Protein AF-0000000083614482 (afdb_homodimer)

Structure (mmCIF, N/CA/C/O backbone):
data_AF-0000000083614482-model_v1
#
loop_
_entity.id
_entity.type
_entity.pdbx_description
1 polymer 'LacI family transcriptional regulator'
#
loop_
_atom_site.group_PDB
_atom_site.id
_atom_site.type_symbol
_atom_site.label_atom_id
_atom_site.label_alt_id
_atom_site.label_comp_id
_atom_site.label_asym_id
_atom_site.label_entity_id
_atom_site.label_seq_id
_atom_site.pdbx_PDB_ins_code
_atom_site.Cartn_x
_atom_site.Cartn_y
_atom_site.Cartn_z
_atom_site.occupancy
_atom_site.B_iso_or_equiv
_atom_site.auth_seq_id
_atom_site.auth_comp_id
_atom_site.auth_asym_id
_atom_site.auth_atom_id
_atom_site.pdbx_PDB_model_num
ATOM 1 N N . MET A 1 1 ? -32.719 23.875 24.609 1 38.59 1 MET A N 1
ATOM 2 C CA . MET A 1 1 ? -31.531 24.484 25.219 1 38.59 1 MET A CA 1
ATOM 3 C C . MET A 1 1 ? -30.422 24.641 24.203 1 38.59 1 MET A C 1
ATOM 5 O O . MET A 1 1 ? -30.141 23.719 23.438 1 38.59 1 MET A O 1
ATOM 9 N N . GLY A 1 2 ? -29.969 25.812 23.875 1 51.5 2 GLY A N 1
ATOM 10 C CA . GLY A 1 2 ? -29.094 26.078 22.75 1 51.5 2 GLY A CA 1
ATOM 11 C C . GLY A 1 2 ? -27.781 25.328 22.797 1 51.5 2 GLY A C 1
ATOM 12 O O . GLY A 1 2 ? -27.406 24.797 23.844 1 51.5 2 GLY A O 1
ATOM 13 N N . ARG A 1 3 ? -27.156 25.047 21.688 1 60.31 3 ARG A N 1
ATOM 14 C CA . ARG A 1 3 ? -25.891 24.328 21.609 1 60.31 3 ARG A CA 1
ATOM 15 C C . ARG A 1 3 ? -24.828 25.016 22.453 1 60.31 3 ARG A C 1
ATOM 17 O O . ARG A 1 3 ? -24.703 26.25 22.438 1 60.31 3 ARG A O 1
ATOM 24 N N . ILE A 1 4 ? -24.234 24.234 23.391 1 67.38 4 ILE A N 1
ATOM 25 C CA . ILE A 1 4 ? -23.156 24.734 24.25 1 67.38 4 ILE A CA 1
ATOM 26 C C . ILE A 1 4 ? -22 25.234 23.375 1 67.38 4 ILE A C 1
ATOM 28 O O . ILE A 1 4 ? -21.562 24.547 22.469 1 67.38 4 ILE A O 1
ATOM 32 N N . THR A 1 5 ? -21.734 26.484 23.375 1 74.5 5 THR A N 1
ATOM 33 C CA . THR A 1 5 ? -20.688 27.125 22.594 1 74.5 5 THR A CA 1
ATOM 34 C C . THR A 1 5 ? -19.469 27.391 23.469 1 74.5 5 THR A C 1
ATOM 36 O O . THR A 1 5 ? -19.5 27.203 24.688 1 74.5 5 THR A O 1
ATOM 39 N N . ILE A 1 6 ? -18.469 27.75 22.75 1 80.44 6 ILE A N 1
ATOM 40 C CA . ILE A 1 6 ? -17.234 28.109 23.453 1 80.44 6 ILE A CA 1
ATOM 41 C C . ILE A 1 6 ? -17.531 29.25 24.422 1 80.44 6 ILE A C 1
ATOM 43 O O . ILE A 1 6 ? -16.922 29.344 25.5 1 80.44 6 ILE A O 1
ATOM 47 N N . ASN A 1 7 ? -18.5 30.094 24.062 1 82.69 7 ASN A N 1
ATOM 48 C CA . ASN A 1 7 ? -18.906 31.188 24.938 1 82.69 7 ASN A CA 1
ATOM 49 C C . ASN A 1 7 ? -19.5 30.656 26.234 1 82.69 7 ASN A C 1
ATOM 51 O O . ASN A 1 7 ? -19.281 31.234 27.312 1 82.69 7 ASN A O 1
ATOM 55 N N . ASP A 1 8 ? -20.203 29.594 26.125 1 85.62 8 ASP A N 1
ATOM 56 C CA . ASP A 1 8 ? -20.797 29 27.312 1 85.62 8 ASP A CA 1
ATOM 57 C C . ASP A 1 8 ? -19.719 28.438 28.234 1 85.62 8 ASP A C 1
ATOM 59 O O . ASP A 1 8 ? -19.828 28.562 29.453 1 85.62 8 ASP A O 1
ATOM 63 N N . VAL A 1 9 ? -18.781 27.844 27.578 1 86.69 9 VAL A N 1
ATOM 64 C CA . VAL A 1 9 ? -17.656 27.312 28.359 1 86.69 9 VAL A CA 1
ATOM 65 C C . VAL A 1 9 ? -16.922 28.453 29.047 1 86.69 9 VAL A C 1
ATOM 67 O O . VAL A 1 9 ? -16.562 28.344 30.234 1 86.69 9 VAL A O 1
ATOM 70 N N . ALA A 1 10 ? -16.734 29.453 28.328 1 89.31 10 ALA A N 1
ATOM 71 C CA . ALA A 1 10 ? -16.047 30.625 28.875 1 89.31 10 ALA A CA 1
ATOM 72 C C . ALA A 1 10 ? -16.797 31.203 30.062 1 89.31 10 ALA A C 1
ATOM 74 O O . ALA A 1 10 ? -16.188 31.516 31.094 1 89.31 10 ALA A O 1
ATOM 75 N N . LYS A 1 11 ? -18.031 31.328 29.938 1 89.31 11 LYS A N 1
ATOM 76 C CA . LYS A 1 11 ? -18.891 31.828 31 1 89.31 11 LYS A CA 1
ATOM 77 C C . LYS A 1 11 ? -18.844 30.906 32.219 1 89.31 11 LYS A C 1
ATOM 79 O O . LYS A 1 11 ? -18.719 31.391 33.344 1 89.31 11 LYS A O 1
ATOM 84 N N . GLU A 1 12 ? -18.953 29.656 31.891 1 90.19 12 GLU A N 1
ATOM 85 C CA . GLU A 1 12 ? -18.953 28.672 32.969 1 90.19 12 GLU A CA 1
ATOM 86 C C . GLU A 1 12 ? -17.625 28.656 33.719 1 90.19 12 GLU A C 1
ATOM 88 O O . GLU A 1 12 ? -17.594 28.516 34.938 1 90.19 12 GLU A O 1
ATOM 93 N N . ALA A 1 13 ? -16.578 28.781 33.062 1 89.75 13 ALA A N 1
ATOM 94 C CA . ALA A 1 13 ? -15.234 28.734 33.625 1 89.75 13 ALA A CA 1
ATOM 95 C C . ALA A 1 13 ? -14.789 30.125 34.094 1 89.75 13 ALA A C 1
ATOM 97 O O . ALA A 1 13 ? -13.742 30.25 34.719 1 89.75 13 ALA A O 1
ATOM 98 N N . SER A 1 14 ? -15.531 31.156 33.844 1 90.44 14 SER A N 1
ATOM 99 C CA . SER A 1 14 ? -15.25 32.531 34.219 1 90.44 14 SER A CA 1
ATOM 100 C C . SER A 1 14 ? -13.93 33 33.625 1 90.44 14 SER A C 1
ATOM 102 O O . SER A 1 14 ? -13.102 33.594 34.312 1 90.44 14 SER A O 1
ATOM 104 N N . VAL A 1 15 ? -13.75 32.625 32.406 1 90.62 15 VAL A N 1
ATOM 105 C CA . VAL A 1 15 ? -12.594 33.094 31.641 1 90.62 15 VAL A CA 1
ATOM 106 C C . VAL A 1 15 ? -13.055 33.656 30.297 1 90.62 15 VAL A C 1
ATOM 108 O O . VAL A 1 15 ? -14.242 33.562 29.953 1 90.62 15 VAL A O 1
ATOM 111 N N . SER A 1 16 ? -12.195 34.344 29.641 1 86.19 16 SER A N 1
ATOM 112 C CA . SER A 1 16 ? -12.531 34.875 28.312 1 86.19 16 SER A CA 1
ATOM 113 C C . SER A 1 16 ? -12.656 33.75 27.281 1 86.19 16 SER A C 1
ATOM 115 O O . SER A 1 16 ? -12.117 32.656 27.484 1 86.19 16 SER A O 1
ATOM 117 N N . LYS A 1 17 ? -13.367 34.031 26.141 1 85.31 17 LYS A N 1
ATOM 118 C CA . LYS A 1 17 ? -13.469 33.094 25.016 1 85.31 17 LYS A CA 1
ATOM 119 C C . LYS A 1 17 ? -12.086 32.75 24.469 1 85.31 17 LYS A C 1
ATOM 121 O O . LYS A 1 17 ? -11.828 31.578 24.125 1 85.31 17 LYS A O 1
ATOM 126 N N . SER A 1 18 ? -11.281 33.75 24.484 1 80.06 18 SER A N 1
ATOM 127 C CA . SER A 1 18 ? -9.93 33.562 23.984 1 80.06 18 SER A CA 1
ATOM 128 C C . SER A 1 18 ? -9.148 32.562 24.859 1 80.06 18 SER A C 1
ATOM 130 O O . SER A 1 18 ? -8.398 31.75 24.328 1 80.06 18 SER A O 1
ATOM 132 N N . THR A 1 19 ? -9.422 32.656 26.094 1 81.81 19 THR A N 1
ATOM 133 C CA . THR A 1 19 ? -8.742 31.75 27.031 1 81.81 19 THR A CA 1
ATOM 134 C C . THR A 1 19 ? -9.203 30.312 26.844 1 81.81 19 THR A C 1
ATOM 136 O O . THR A 1 19 ? -8.391 29.391 26.875 1 81.81 19 THR A O 1
ATOM 139 N N . VAL A 1 20 ? -10.516 30.125 26.562 1 81.31 20 VAL A N 1
ATOM 140 C CA . VAL A 1 20 ? -11.047 28.797 26.312 1 81.31 20 VAL A CA 1
ATOM 141 C C . VAL A 1 20 ? -10.484 28.25 25 1 81.31 20 VAL A C 1
ATOM 143 O O . VAL A 1 20 ? -10.102 27.078 24.922 1 81.31 20 VAL A O 1
ATOM 146 N N . SER A 1 21 ? -10.422 29.172 24.078 1 74.5 21 SER A N 1
ATOM 147 C CA . SER A 1 21 ? -9.875 28.781 22.766 1 74.5 21 SER A CA 1
ATOM 148 C C . SER A 1 21 ? -8.43 28.312 22.891 1 74.5 21 SER A C 1
ATOM 150 O O . SER A 1 21 ? -8.039 27.312 22.297 1 74.5 21 SER A O 1
ATOM 152 N N . GLN A 1 22 ? -7.789 29.031 23.703 1 73.06 22 GLN A N 1
ATOM 153 C CA . GLN A 1 22 ? -6.398 28.656 23.953 1 73.06 22 GLN A CA 1
ATOM 154 C C . GLN A 1 22 ? -6.312 27.281 24.625 1 73.06 22 GLN A C 1
ATOM 156 O O . GLN A 1 22 ? -5.473 26.453 24.25 1 73.06 22 GLN A O 1
ATOM 161 N N . PHE A 1 23 ? -7.215 27.062 25.547 1 74 23 PHE A N 1
ATOM 162 C CA . PHE A 1 23 ? -7.281 25.797 26.25 1 74 23 PHE A CA 1
ATOM 163 C C . PHE A 1 23 ? -7.574 24.656 25.281 1 74 23 PHE A C 1
ATOM 165 O O . PHE A 1 23 ? -6.902 23.625 25.297 1 74 23 PHE A O 1
ATOM 172 N N . LEU A 1 24 ? -8.523 24.891 24.406 1 70.88 24 LEU A N 1
ATOM 173 C CA . LEU A 1 24 ? -9 23.859 23.484 1 70.88 24 LEU A CA 1
ATOM 174 C C . LEU A 1 24 ? -7.934 23.547 22.453 1 70.88 24 LEU A C 1
ATOM 176 O O . LEU A 1 24 ? -7.902 22.422 21.906 1 70.88 24 LEU A O 1
ATOM 180 N N . ASN A 1 25 ? -7.062 24.531 22.25 1 63.81 25 ASN A N 1
ATOM 181 C CA . ASN A 1 25 ? -6.004 24.359 21.266 1 63.81 25 ASN A CA 1
ATOM 182 C C . ASN A 1 25 ? -4.68 24 21.922 1 63.81 25 ASN A C 1
ATOM 184 O O . ASN A 1 25 ? -3.617 24.141 21.312 1 63.81 25 ASN A O 1
ATOM 188 N N . ASN A 1 26 ? -4.855 23.609 23.062 1 61.75 26 ASN A N 1
ATOM 189 C CA . ASN A 1 26 ? -3.758 23.141 23.906 1 61.75 26 ASN A CA 1
ATOM 190 C C . ASN A 1 26 ? -2.643 24.172 24 1 61.75 26 ASN A C 1
ATOM 192 O O . ASN A 1 26 ? -1.462 23.828 24.016 1 61.75 26 ASN A O 1
ATOM 196 N N . ARG A 1 27 ? -2.984 25.359 23.906 1 62.84 27 ARG A N 1
ATOM 197 C CA . ARG A 1 27 ? -2.062 26.469 24.141 1 62.84 27 ARG A CA 1
ATOM 198 C C . ARG A 1 27 ? -2.092 26.891 25.609 1 62.84 27 ARG A C 1
ATOM 200 O O . ARG A 1 27 ? -2.822 27.812 25.969 1 62.84 27 ARG A O 1
ATOM 207 N N . TYR A 1 28 ? -1.244 26.266 26.438 1 68.25 28 TYR A N 1
ATOM 208 C CA . TYR A 1 28 ? -1.33 26.438 27.891 1 68.25 28 TYR A CA 1
ATOM 209 C C . TYR A 1 28 ? -0.256 27.391 28.391 1 68.25 28 TYR A C 1
ATOM 211 O O . TYR A 1 28 ? -0.15 27.641 29.594 1 68.25 28 TYR A O 1
ATOM 219 N N . GLU A 1 29 ? 0.566 27.781 27.484 1 64.06 29 GLU A N 1
ATOM 220 C CA . GLU A 1 29 ? 1.765 28.547 27.844 1 64.06 29 GLU A CA 1
ATOM 221 C C . GLU A 1 29 ? 1.443 29.656 28.828 1 64.06 29 GLU A C 1
ATOM 223 O O . GLU A 1 29 ? 2.203 29.891 29.781 1 64.06 29 GLU A O 1
ATOM 228 N N . TYR A 1 30 ? 0.441 30.297 28.781 1 65.38 30 TYR A N 1
ATOM 229 C CA . TYR A 1 30 ? 0.122 31.438 29.641 1 65.38 30 TYR A CA 1
ATOM 230 C C . TYR A 1 30 ? -1.127 31.156 30.469 1 65.38 30 TYR A C 1
ATOM 232 O O . TYR A 1 30 ? -1.795 32.094 30.922 1 65.38 30 TYR A O 1
ATOM 240 N N . MET A 1 31 ? -1.364 29.906 30.594 1 77.44 31 MET A N 1
ATOM 241 C CA . MET A 1 31 ? -2.578 29.531 31.312 1 77.44 31 MET A CA 1
ATOM 242 C C . MET A 1 31 ? -2.238 28.828 32.625 1 77.44 31 MET A C 1
ATOM 244 O O . MET A 1 31 ? -1.502 27.828 32.625 1 77.44 31 MET A O 1
ATOM 248 N N . SER A 1 32 ? -2.596 29.422 33.719 1 79.62 32 SER A N 1
ATOM 249 C CA . SER A 1 32 ? -2.344 28.828 35.031 1 79.62 32 SER A CA 1
ATOM 250 C C . SER A 1 32 ? -3.023 27.469 35.156 1 79.62 32 SER A C 1
ATOM 252 O O . SER A 1 32 ? -3.986 27.188 34.438 1 79.62 32 SER A O 1
ATOM 254 N N . GLU A 1 33 ? -2.451 26.641 36 1 80.94 33 GLU A N 1
ATOM 255 C CA . GLU A 1 33 ? -3.053 25.328 36.281 1 80.94 33 GLU A CA 1
ATOM 256 C C . GLU A 1 33 ? -4.492 25.484 36.781 1 80.94 33 GLU A C 1
ATOM 258 O O . GLU A 1 33 ? -5.352 24.656 36.438 1 80.94 33 GLU A O 1
ATOM 263 N N . GLU A 1 34 ? -4.703 26.469 37.562 1 83.94 34 GLU A N 1
ATOM 264 C CA . GLU A 1 34 ? -6.043 26.734 38.094 1 83.94 34 GLU A CA 1
ATOM 265 C C . GLU A 1 34 ? -7.023 27.016 36.969 1 83.94 34 GLU A C 1
ATOM 267 O O . GLU A 1 34 ? -8.125 26.453 36.938 1 83.94 34 GLU A O 1
ATOM 272 N N . THR A 1 35 ? -6.613 27.797 36 1 86.19 35 THR A N 1
ATOM 273 C CA . THR A 1 35 ? -7.457 28.141 34.875 1 86.19 35 THR A CA 1
ATOM 274 C C . THR A 1 35 ? -7.715 26.922 34 1 86.19 35 THR A C 1
ATOM 276 O O . THR A 1 35 ? -8.836 26.703 33.531 1 86.19 35 THR A O 1
ATOM 279 N N . ARG A 1 36 ? -6.734 26.141 33.719 1 83.94 36 ARG A N 1
ATOM 280 C CA . ARG A 1 36 ? -6.863 24.906 32.938 1 83.94 36 ARG A CA 1
ATOM 281 C C . ARG A 1 36 ? -7.906 23.984 33.562 1 83.94 36 ARG A C 1
ATOM 283 O O . ARG A 1 36 ? -8.742 23.406 32.844 1 83.94 36 ARG A O 1
ATOM 290 N N . GLY A 1 37 ? -7.75 23.875 34.844 1 85.38 37 GLY A N 1
ATOM 291 C CA . GLY A 1 37 ? -8.703 23.031 35.562 1 85.38 37 GLY A CA 1
ATOM 292 C C . GLY A 1 37 ? -10.133 23.531 35.469 1 85.38 37 GLY A C 1
ATOM 293 O O . GLY A 1 37 ? -11.055 22.734 35.281 1 85.38 37 GLY A O 1
ATOM 294 N N . LYS A 1 38 ? -10.359 24.828 35.656 1 87.69 38 LYS A N 1
ATOM 295 C CA . LYS A 1 38 ? -11.688 25.422 35.531 1 87.69 38 LYS A CA 1
ATOM 296 C C . LYS A 1 38 ? -12.297 25.156 34.156 1 87.69 38 LYS A C 1
ATOM 298 O O . LYS A 1 38 ? -13.477 24.812 34.062 1 87.69 38 LYS A O 1
ATOM 303 N N . ILE A 1 39 ? -11.438 25.297 33.125 1 87 39 ILE A N 1
ATOM 304 C CA . ILE A 1 39 ? -11.922 25.094 31.766 1 87 39 ILE A CA 1
ATOM 305 C C . ILE A 1 39 ? -12.25 23.625 31.547 1 87 39 ILE A C 1
ATOM 307 O O . ILE A 1 39 ? -13.305 23.297 31 1 87 39 ILE A O 1
ATOM 311 N N . ALA A 1 40 ? -11.359 22.797 31.969 1 81.06 40 ALA A N 1
ATOM 312 C CA . ALA A 1 40 ? -11.586 21.359 31.828 1 81.06 40 ALA A CA 1
ATOM 313 C C . ALA A 1 40 ? -12.883 20.938 32.531 1 81.06 40 ALA A C 1
ATOM 315 O O . ALA A 1 40 ? -13.672 20.172 31.969 1 81.06 40 ALA A O 1
ATOM 316 N N . LYS A 1 41 ? -13.086 21.422 33.75 1 82.69 41 LYS A N 1
ATOM 317 C CA . LYS A 1 41 ? -14.297 21.125 34.531 1 82.69 41 LYS A CA 1
ATOM 318 C C . LYS A 1 41 ? -15.539 21.672 33.812 1 82.69 41 LYS A C 1
ATOM 320 O O . LYS A 1 41 ? -16.578 21.016 33.781 1 82.69 41 LYS A O 1
ATOM 325 N N . ALA A 1 42 ? -15.422 22.875 33.281 1 86.25 42 ALA A N 1
ATOM 326 C CA . ALA A 1 42 ? -16.531 23.484 32.562 1 86.25 42 ALA A CA 1
ATOM 327 C C . ALA A 1 42 ? -16.891 22.688 31.312 1 86.25 42 ALA A C 1
ATOM 329 O O . ALA A 1 42 ? -18.062 22.484 31.016 1 86.25 42 ALA A O 1
ATOM 330 N N . ILE A 1 43 ? -15.867 22.219 30.562 1 78.31 43 ILE A N 1
ATOM 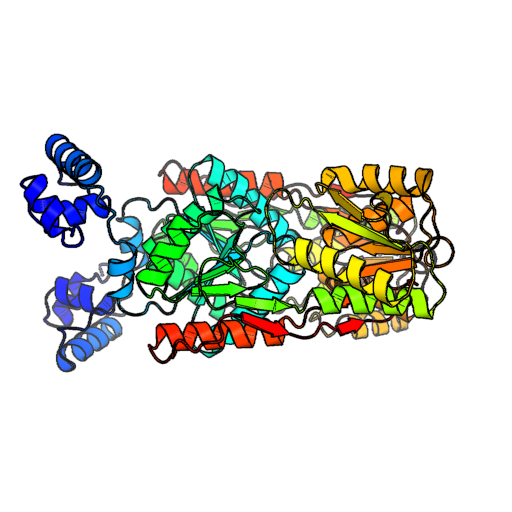331 C CA . ILE A 1 43 ? -16.062 21.422 29.375 1 78.31 43 ILE A CA 1
ATOM 332 C C . ILE A 1 43 ? -16.766 20.125 29.734 1 78.31 43 ILE A C 1
ATOM 334 O O . ILE A 1 43 ? -17.719 19.719 29.047 1 78.31 43 ILE A O 1
ATOM 338 N N . GLU A 1 44 ? -16.328 19.578 30.734 1 76.38 44 GLU A N 1
ATOM 339 C CA . GLU A 1 44 ? -16.938 18.344 31.219 1 76.38 44 GLU A CA 1
ATOM 340 C C . GLU A 1 44 ? -18.359 18.562 31.688 1 76.38 44 GLU A C 1
ATOM 342 O O . GLU A 1 44 ? -19.266 17.797 31.328 1 76.38 44 GLU A O 1
ATOM 347 N N . LYS A 1 45 ? -18.531 19.594 32.531 1 79.94 45 LYS A N 1
ATOM 348 C CA . LYS A 1 45 ? -19.828 19.906 33.094 1 79.94 45 LYS A CA 1
ATOM 349 C C . LYS A 1 45 ? -20.844 20.219 32 1 79.94 45 LYS A C 1
ATOM 351 O O . LYS A 1 45 ? -22 19.781 32.062 1 79.94 45 LYS A O 1
ATOM 356 N N . LEU A 1 46 ? -20.328 20.969 31 1 79.81 46 LEU A N 1
ATOM 357 C CA . LEU A 1 46 ? -21.234 21.406 29.953 1 79.81 46 LEU A CA 1
ATOM 358 C C . LEU A 1 46 ? -21.266 20.391 28.812 1 79.81 46 LEU A C 1
ATOM 360 O O . LEU A 1 46 ? -22.031 20.547 27.859 1 79.81 46 LEU A O 1
ATOM 364 N N . ASN A 1 47 ? -20.391 19.406 29.016 1 70 47 ASN A N 1
ATOM 365 C CA . ASN A 1 47 ? -20.188 18.438 27.953 1 70 47 ASN A CA 1
ATOM 366 C C . ASN A 1 47 ? -19.875 19.125 26.625 1 70 47 ASN A C 1
ATOM 368 O O . ASN A 1 47 ? -20.484 18.828 25.594 1 70 47 ASN A O 1
ATOM 372 N N . TYR A 1 48 ? -19.078 20.141 26.844 1 65.38 48 TYR A N 1
ATOM 373 C CA . TYR A 1 48 ? -18.703 20.922 25.672 1 65.38 48 TYR A CA 1
ATOM 374 C C . TYR A 1 48 ? -17.703 20.156 24.812 1 65.38 48 TYR A C 1
ATOM 376 O O . TYR A 1 48 ? -16.703 19.641 25.312 1 65.38 48 TYR A O 1
ATOM 384 N N . GLN A 1 49 ? -18.062 19.938 23.734 1 56.94 49 GLN A N 1
ATOM 385 C CA . GLN A 1 49 ? -17.156 19.375 22.734 1 56.94 49 GLN A CA 1
ATOM 386 C C . GLN A 1 49 ? -16.734 20.438 21.719 1 56.94 49 GLN A C 1
ATOM 388 O O . GLN A 1 49 ? -17.562 20.953 20.984 1 56.94 49 GLN A O 1
ATOM 393 N N . PRO A 1 50 ? -15.516 21.016 22.047 1 55 50 PRO A N 1
ATOM 394 C CA . PRO A 1 50 ? -15.102 22 21.047 1 55 50 PRO A CA 1
ATOM 395 C C . PRO A 1 50 ? -15.391 21.547 19.625 1 55 50 PRO A C 1
ATOM 397 O O . PRO A 1 50 ? -15.266 20.375 19.297 1 55 50 PRO A O 1
ATOM 400 N N . ASN A 1 51 ? -16.312 22.312 19.125 1 51.38 51 ASN A N 1
ATOM 401 C CA . ASN A 1 51 ? -16.625 21.938 17.75 1 51.38 51 ASN A CA 1
ATOM 402 C C . ASN A 1 51 ? -15.391 22.062 16.859 1 51.38 51 ASN A C 1
ATOM 404 O O . ASN A 1 51 ? -15.18 23.094 16.219 1 51.38 51 ASN A O 1
ATOM 408 N N . ILE A 1 52 ? -14.414 21.297 17.234 1 50.97 52 ILE A N 1
ATOM 409 C CA . ILE A 1 52 ? -13.172 21.281 16.453 1 50.97 52 ILE A CA 1
ATOM 410 C C . ILE A 1 52 ? -13.492 21.234 14.969 1 50.97 52 ILE A C 1
ATOM 412 O O . ILE A 1 52 ? -12.789 21.844 14.156 1 50.97 52 ILE A O 1
ATOM 416 N N . VAL A 1 53 ? -14.602 20.656 14.695 1 49.53 53 VAL A N 1
ATOM 417 C CA . VAL A 1 53 ? -15.031 20.531 13.305 1 49.53 53 VAL A CA 1
ATOM 418 C C . VAL A 1 53 ? -15.445 21.906 12.773 1 49.53 53 VAL A C 1
ATOM 420 O O . VAL A 1 53 ? -15.078 22.281 11.656 1 49.53 53 VAL A O 1
ATOM 423 N N . ALA A 1 54 ? -16.125 22.641 13.602 1 47.19 54 ALA A N 1
ATOM 424 C CA . ALA A 1 54 ? -16.594 23.969 13.203 1 47.19 54 ALA A CA 1
ATOM 425 C C . ALA A 1 54 ? -15.43 24.922 12.977 1 47.19 54 ALA A C 1
ATOM 427 O O . ALA A 1 54 ? -15.445 25.719 12.039 1 47.19 54 ALA A O 1
ATOM 428 N N . ARG A 1 55 ? -14.461 24.797 13.727 1 50.84 55 ARG A N 1
ATOM 429 C CA . ARG A 1 55 ? -13.289 25.656 13.609 1 50.84 55 ARG A CA 1
ATOM 430 C C . ARG A 1 55 ? -12.508 25.359 12.328 1 50.84 55 ARG A C 1
ATOM 432 O O . ARG A 1 55 ? -12 26.266 11.68 1 50.84 55 ARG A O 1
ATOM 439 N N . SER A 1 56 ? -12.398 24.109 12.039 1 53 56 SER A N 1
ATOM 440 C CA . SER A 1 56 ? -11.664 23.703 10.852 1 53 56 SER A CA 1
ATOM 441 C C . SER A 1 56 ? -12.359 24.172 9.57 1 53 56 SER A C 1
ATOM 443 O O . SER A 1 56 ? -11.695 24.453 8.57 1 53 56 SER A O 1
ATOM 445 N N . LEU A 1 57 ? -13.711 24.297 9.711 1 48.91 57 LEU A N 1
ATOM 446 C CA . LEU A 1 57 ? -14.516 24.656 8.547 1 48.91 57 LEU A CA 1
ATOM 447 C C . LEU A 1 57 ? -14.328 26.141 8.195 1 48.91 57 LEU A C 1
ATOM 449 O O . LEU A 1 57 ? -14.469 26.516 7.031 1 48.91 57 LEU A O 1
ATOM 453 N N . LYS A 1 58 ? -14.039 27 9.211 1 49.94 58 LYS A N 1
ATOM 454 C CA . LYS A 1 58 ? -13.93 28.438 8.969 1 49.94 58 LYS A CA 1
ATOM 455 C C . LYS A 1 58 ? -12.562 28.797 8.398 1 49.94 58 LYS A C 1
ATOM 457 O O . LYS A 1 58 ? -12.367 29.891 7.887 1 49.94 58 LYS A O 1
ATOM 462 N N . GLN A 1 59 ? -11.742 27.797 8.391 1 54.12 59 GLN A N 1
ATOM 463 C CA . GLN A 1 59 ? -10.383 28.109 7.973 1 54.12 59 GLN A CA 1
ATOM 464 C C . GLN A 1 59 ? -10.234 28.016 6.457 1 54.12 59 GLN A C 1
ATOM 466 O O . GLN A 1 59 ? -10.984 27.281 5.801 1 54.12 59 GLN A O 1
ATOM 471 N N . LYS A 1 60 ? -9.5 28.906 5.875 1 63.72 60 LYS A N 1
ATOM 472 C CA . LYS A 1 60 ? -9.148 28.922 4.457 1 63.72 60 LYS A CA 1
ATOM 473 C C . LYS A 1 60 ? -8.695 27.547 3.984 1 63.72 60 LYS A C 1
ATOM 475 O O . LYS A 1 60 ? -8.062 26.797 4.734 1 63.72 60 LYS A O 1
ATOM 480 N N . SER A 1 61 ? -9.18 27.219 2.8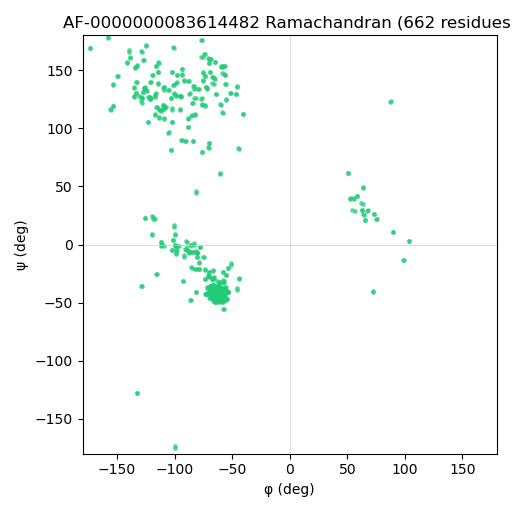87 1 77.31 61 SER A N 1
ATOM 481 C CA . SER A 1 61 ? -8.812 25.953 2.252 1 77.31 61 SER A CA 1
ATOM 482 C C . SER A 1 61 ? -7.301 25.75 2.273 1 77.31 61 SER A C 1
ATOM 484 O O . SER A 1 61 ? -6.535 26.672 2.018 1 77.31 61 SER A O 1
ATOM 486 N N . THR A 1 62 ? -6.867 24.609 2.727 1 81.75 62 THR A N 1
ATOM 487 C CA . THR A 1 62 ? -5.457 24.234 2.723 1 81.75 62 THR A CA 1
ATOM 488 C C . THR A 1 62 ? -5.137 23.328 1.544 1 81.75 62 THR A C 1
ATOM 490 O O . THR A 1 62 ? -4 22.875 1.387 1 81.75 62 THR A O 1
ATOM 493 N N . LYS A 1 63 ? -6.117 23.016 0.748 1 91.5 63 LYS A N 1
ATOM 494 C CA . LYS A 1 63 ? -5.992 22.125 -0.408 1 91.5 63 LYS A CA 1
ATOM 495 C C . LYS A 1 63 ? -5.402 20.781 -0.009 1 91.5 63 LYS A C 1
ATOM 497 O O . LYS A 1 63 ? -4.531 20.25 -0.698 1 91.5 63 LYS A O 1
ATOM 502 N N . THR A 1 64 ? -5.867 20.312 1.168 1 94.81 64 THR A N 1
ATOM 503 C CA . THR A 1 64 ? -5.395 19.016 1.673 1 94.81 64 THR A CA 1
ATOM 504 C C . THR A 1 64 ? -6.57 18.109 1.995 1 94.81 64 THR A C 1
ATOM 506 O O . THR A 1 64 ? -7.574 18.547 2.559 1 94.81 64 THR A O 1
ATOM 509 N N . ILE A 1 65 ? -6.453 16.891 1.563 1 97.75 65 ILE A N 1
ATOM 510 C CA . ILE A 1 65 ? -7.48 15.883 1.797 1 97.75 65 ILE A CA 1
ATOM 511 C C . ILE A 1 65 ? -6.91 14.758 2.654 1 97.75 65 ILE A C 1
ATOM 513 O O . ILE A 1 65 ? -5.801 14.289 2.412 1 97.75 65 ILE A O 1
ATOM 517 N N . GLY A 1 66 ? -7.613 14.375 3.744 1 98.31 66 GLY A N 1
ATOM 518 C CA . GLY A 1 66 ? -7.273 13.172 4.488 1 98.31 66 GLY A CA 1
ATOM 519 C C . GLY A 1 66 ? -7.934 11.922 3.936 1 98.31 66 GLY A C 1
ATOM 520 O O . GLY A 1 66 ? -9.125 11.93 3.609 1 98.31 66 GLY A O 1
ATOM 521 N N . VAL A 1 67 ? -7.152 10.914 3.732 1 98.69 67 VAL A N 1
ATOM 522 C CA . VAL A 1 67 ? -7.664 9.609 3.326 1 98.69 67 VAL A CA 1
ATOM 523 C C . VAL A 1 67 ? -7.371 8.578 4.414 1 98.69 67 VAL A C 1
ATOM 525 O O . VAL A 1 67 ? -6.207 8.32 4.734 1 98.69 67 VAL A O 1
ATOM 528 N N . ILE A 1 68 ? -8.406 8 4.977 1 98.44 68 ILE A N 1
ATOM 529 C CA . ILE A 1 68 ? -8.25 6.98 6.012 1 98.44 68 ILE A CA 1
ATOM 530 C C . ILE A 1 68 ? -8.641 5.613 5.457 1 98.44 68 ILE A C 1
ATOM 532 O O . ILE A 1 68 ? -9.82 5.344 5.238 1 98.44 68 ILE A O 1
ATOM 536 N N . VAL A 1 69 ? -7.641 4.781 5.262 1 97.38 69 VAL A N 1
ATOM 537 C CA . VAL A 1 69 ? -7.922 3.432 4.789 1 97.38 69 VAL A CA 1
ATOM 538 C C . VAL A 1 69 ? -8.039 2.48 5.977 1 97.38 69 VAL A C 1
ATOM 540 O O . VAL A 1 69 ? -7.418 2.699 7.02 1 97.38 69 VAL A O 1
ATOM 543 N N . ALA A 1 70 ? -8.844 1.426 5.797 1 94.19 70 ALA A N 1
ATOM 544 C CA . ALA A 1 70 ? -9.031 0.445 6.863 1 94.19 70 ALA A CA 1
ATOM 545 C C . ALA A 1 70 ? -7.793 -0.427 7.035 1 94.19 70 ALA A C 1
ATOM 547 O O . ALA A 1 70 ? -7.426 -0.777 8.156 1 94.19 70 ALA A O 1
ATOM 548 N N . ASN A 1 71 ? -7.254 -0.827 5.922 1 92.19 71 ASN A N 1
ATOM 549 C CA . ASN A 1 71 ? -6.039 -1.632 5.938 1 92.19 71 ASN A CA 1
ATOM 550 C C . ASN A 1 71 ? -5.254 -1.49 4.633 1 92.19 71 ASN A C 1
ATOM 552 O O . ASN A 1 71 ? -5.688 -1.979 3.588 1 92.19 71 ASN A O 1
ATOM 556 N N . ILE A 1 72 ? -4.074 -0.949 4.754 1 93 72 ILE A N 1
ATOM 557 C CA . ILE A 1 72 ? -3.299 -0.538 3.59 1 93 72 ILE A CA 1
ATOM 558 C C . ILE A 1 72 ? -2.723 -1.768 2.893 1 93 72 ILE A C 1
ATOM 560 O O . ILE A 1 72 ? -2.244 -1.68 1.761 1 93 72 ILE A O 1
ATOM 564 N N . VAL A 1 73 ? -2.783 -2.955 3.496 1 89.19 73 VAL A N 1
ATOM 565 C CA . VAL A 1 73 ? -2.148 -4.148 2.949 1 89.19 73 VAL A CA 1
ATOM 566 C C . VAL A 1 73 ? -3.008 -4.723 1.825 1 89.19 73 VAL A C 1
ATOM 568 O O . VAL A 1 73 ? -2.553 -5.578 1.062 1 89.19 73 VAL A O 1
ATOM 571 N N . HIS A 1 74 ? -4.281 -4.301 1.724 1 92.62 74 HIS A N 1
ATOM 572 C CA . HIS A 1 74 ? -5.117 -4.742 0.614 1 92.62 74 HIS A CA 1
ATOM 573 C C . HIS A 1 74 ? -4.699 -4.074 -0.691 1 92.62 74 HIS A C 1
ATOM 575 O O . HIS A 1 74 ? -4.453 -2.865 -0.724 1 92.62 74 HIS A O 1
ATOM 581 N N . THR A 1 75 ? -4.633 -4.887 -1.743 1 94.25 75 THR A N 1
ATOM 582 C CA . THR A 1 75 ? -4.285 -4.363 -3.059 1 94.25 75 THR A CA 1
ATOM 583 C C . THR A 1 75 ? -5.258 -3.262 -3.475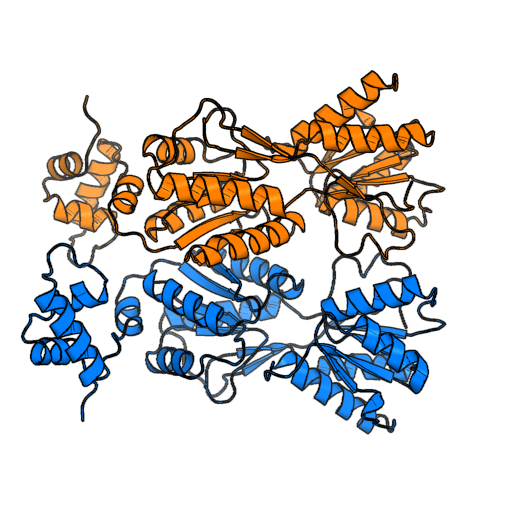 1 94.25 75 THR A C 1
ATOM 585 O O . THR A 1 75 ? -4.848 -2.252 -4.055 1 94.25 75 THR A O 1
ATOM 588 N N . PHE A 1 76 ? -6.48 -3.41 -3.162 1 95.94 76 PHE A N 1
ATOM 589 C CA . PHE A 1 76 ? -7.496 -2.426 -3.516 1 95.94 76 PHE A CA 1
ATOM 590 C C . PHE A 1 76 ? -7.188 -1.075 -2.883 1 95.94 76 PHE A C 1
ATOM 592 O O . PHE A 1 76 ? -7.379 -0.031 -3.51 1 95.94 76 PHE A O 1
ATOM 599 N N . SER A 1 77 ? -6.711 -1.042 -1.642 1 95.38 77 SER A N 1
ATOM 600 C CA . SER A 1 77 ? -6.414 0.195 -0.926 1 95.38 77 SER A CA 1
ATOM 601 C C . SER A 1 77 ? -5.316 0.99 -1.628 1 95.38 77 SER A C 1
ATOM 603 O O . SER A 1 77 ? -5.453 2.197 -1.835 1 95.38 77 SER A O 1
ATOM 605 N N . THR A 1 78 ? -4.27 0.319 -2.016 1 93.5 78 THR A N 1
ATOM 606 C CA . THR A 1 78 ? -3.162 1.017 -2.66 1 93.5 78 THR A CA 1
ATOM 607 C C . THR A 1 78 ? -3.57 1.521 -4.043 1 93.5 78 THR A C 1
ATOM 609 O O . THR A 1 78 ? -3.154 2.604 -4.461 1 93.5 78 THR A O 1
ATOM 612 N N . HIS A 1 79 ? -4.391 0.752 -4.719 1 94.5 79 HIS A N 1
ATOM 613 C CA . HIS A 1 79 ? -4.895 1.182 -6.02 1 94.5 79 HIS A CA 1
ATOM 614 C C . HIS A 1 79 ? -5.773 2.42 -5.887 1 94.5 79 HIS A C 1
ATOM 616 O O . HIS A 1 79 ? -5.633 3.373 -6.656 1 94.5 79 HIS A O 1
ATOM 622 N N . ILE A 1 80 ? -6.641 2.361 -4.938 1 96.88 80 ILE A N 1
ATOM 623 C CA . ILE A 1 80 ? -7.551 3.48 -4.715 1 96.88 80 ILE A CA 1
ATOM 624 C C . ILE A 1 80 ? -6.75 4.727 -4.336 1 96.88 80 ILE A C 1
ATOM 626 O O . ILE A 1 80 ? -7.051 5.828 -4.809 1 96.88 80 ILE A O 1
ATOM 630 N N . ILE A 1 81 ? -5.742 4.574 -3.492 1 96.5 81 ILE A N 1
ATOM 631 C CA . ILE A 1 81 ? -4.906 5.691 -3.064 1 96.5 81 ILE A CA 1
ATOM 632 C C . ILE A 1 81 ? -4.246 6.336 -4.277 1 96.5 81 ILE A C 1
ATOM 634 O O . ILE A 1 81 ? -4.258 7.559 -4.422 1 96.5 81 ILE A O 1
ATOM 638 N N . ASN A 1 82 ? -3.744 5.527 -5.125 1 94.75 82 ASN A N 1
ATOM 639 C CA . ASN A 1 82 ? -3.088 6.043 -6.324 1 94.75 82 ASN A CA 1
ATOM 640 C C . ASN A 1 82 ? -4.066 6.789 -7.223 1 94.75 82 ASN A C 1
ATOM 642 O O . ASN A 1 82 ? -3.742 7.855 -7.75 1 94.75 82 ASN A O 1
ATOM 646 N N . GLN A 1 83 ? -5.238 6.238 -7.395 1 96.88 83 GLN A N 1
ATOM 647 C CA . GLN A 1 83 ? -6.25 6.875 -8.234 1 96.88 83 GLN A CA 1
ATOM 648 C C . GLN A 1 83 ? -6.73 8.188 -7.613 1 96.88 83 GLN A C 1
ATOM 650 O O . GLN A 1 83 ? -6.891 9.188 -8.312 1 96.88 83 GLN A O 1
ATOM 655 N N . LEU A 1 84 ? -6.906 8.156 -6.316 1 97.94 84 LEU A N 1
ATOM 656 C CA . LEU A 1 84 ? -7.312 9.375 -5.617 1 97.94 84 LEU A CA 1
ATOM 657 C C . LEU A 1 84 ? -6.242 10.453 -5.746 1 97.94 84 LEU A C 1
ATOM 659 O O . LEU A 1 84 ? -6.562 11.625 -5.957 1 97.94 84 LEU A O 1
ATOM 663 N N . GLU A 1 85 ? -5.016 10.023 -5.535 1 96.12 85 GLU A N 1
ATOM 664 C CA . GLU A 1 85 ? -3.908 10.961 -5.664 1 96.12 85 GLU A CA 1
ATOM 665 C C . GLU A 1 85 ? -3.924 11.656 -7.02 1 96.12 85 GLU A C 1
ATOM 667 O O . GLU A 1 85 ? -3.779 12.875 -7.102 1 96.12 85 GLU A O 1
ATOM 672 N N . MET A 1 86 ? -4.105 10.883 -8.055 1 94.19 86 MET A N 1
ATOM 673 C CA . MET A 1 86 ? -4.125 11.422 -9.406 1 94.19 86 MET A CA 1
ATOM 674 C C . MET A 1 86 ? -5.273 12.414 -9.586 1 94.19 86 MET A C 1
ATOM 676 O O . MET A 1 86 ? -5.062 13.539 -10.047 1 94.19 86 MET A O 1
ATOM 680 N N . HIS A 1 87 ? -6.453 12.117 -9.148 1 96.38 87 HIS A N 1
ATOM 681 C CA . HIS A 1 87 ? -7.629 12.961 -9.336 1 96.38 87 HIS A CA 1
ATOM 682 C C . HIS A 1 87 ? -7.535 14.227 -8.492 1 96.38 87 HIS A C 1
ATOM 684 O O . HIS A 1 87 ? -7.84 15.32 -8.977 1 96.38 87 HIS A O 1
ATOM 690 N N . PHE A 1 88 ? -7.105 14.094 -7.262 1 96.94 88 PHE A N 1
ATOM 691 C CA . PHE A 1 88 ? -7.02 15.25 -6.375 1 96.94 88 PHE A CA 1
ATOM 692 C C . PHE A 1 88 ? -5.879 16.172 -6.789 1 96.94 88 PHE A C 1
ATOM 694 O O . PHE A 1 88 ? -5.996 17.391 -6.711 1 96.94 88 PHE A O 1
ATOM 701 N N . HIS A 1 89 ? -4.832 15.555 -7.211 1 93.5 89 HIS A N 1
ATOM 702 C CA . HIS A 1 89 ? -3.705 16.359 -7.664 1 93.5 89 HIS A CA 1
ATOM 703 C C . HIS A 1 89 ? -4.098 17.234 -8.852 1 93.5 89 HIS A C 1
ATOM 705 O O . HIS A 1 89 ? -3.713 18.406 -8.914 1 93.5 89 HIS A O 1
ATOM 711 N N . GLU A 1 90 ? -4.805 16.703 -9.758 1 93 90 GLU A N 1
ATOM 712 C CA . GLU A 1 90 ? -5.285 17.438 -10.922 1 93 90 GLU A CA 1
ATOM 713 C C . GLU A 1 90 ? -6.129 18.641 -10.508 1 93 90 GLU A C 1
ATOM 715 O O . GLU A 1 90 ? -6.203 19.625 -11.242 1 93 90 GLU A O 1
ATOM 720 N N . GLN A 1 91 ? -6.676 18.594 -9.359 1 92.75 91 GLN A N 1
ATOM 721 C CA . GLN A 1 91 ? -7.539 19.656 -8.875 1 92.75 91 GLN A CA 1
ATOM 722 C C . GLN A 1 91 ? -6.801 20.562 -7.887 1 92.75 91 GLN A C 1
ATOM 724 O O . GLN A 1 91 ? -7.41 21.422 -7.242 1 92.75 91 GLN A O 1
ATOM 729 N N . GLY A 1 92 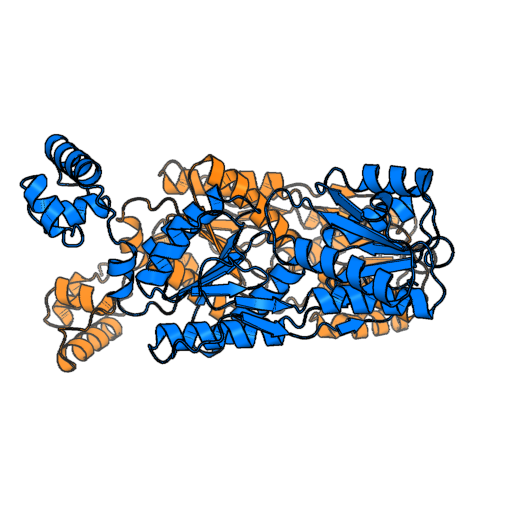? -5.535 20.266 -7.734 1 92.5 92 GLY A N 1
ATOM 730 C CA . GLY A 1 92 ? -4.695 21.125 -6.914 1 92.5 92 GLY A CA 1
ATOM 731 C C . GLY A 1 92 ? -4.676 20.719 -5.453 1 92.5 92 GLY A C 1
ATOM 732 O O . GLY A 1 92 ? -4.227 21.469 -4.598 1 92.5 92 GLY A O 1
ATOM 733 N N . PHE A 1 93 ? -5.227 19.516 -5.125 1 94.88 93 PHE A N 1
ATOM 734 C CA . PHE A 1 93 ? -5.234 19.016 -3.75 1 94.88 93 PHE A CA 1
ATOM 735 C C . PHE A 1 93 ? -4.09 18.047 -3.518 1 94.88 93 PHE A C 1
ATOM 737 O O . PHE A 1 93 ? -3.725 17.281 -4.418 1 94.88 93 PHE A O 1
ATOM 744 N N . ASN A 1 94 ? -3.553 18.062 -2.293 1 94.5 94 ASN A N 1
ATOM 745 C CA . ASN A 1 94 ? -2.68 17 -1.801 1 94.5 94 ASN A CA 1
ATOM 746 C C . ASN A 1 94 ? -3.422 16.062 -0.858 1 94.5 94 ASN A C 1
ATOM 748 O O . ASN A 1 94 ? -4.328 16.484 -0.136 1 94.5 94 ASN A O 1
ATOM 752 N N . ILE A 1 95 ? -2.984 14.82 -0.903 1 96.69 95 ILE A N 1
ATOM 753 C CA . ILE A 1 95 ? -3.666 13.906 0.001 1 96.69 95 ILE A CA 1
ATOM 754 C C . ILE A 1 95 ? -2.691 13.414 1.067 1 96.69 95 ILE A C 1
ATOM 756 O O . ILE A 1 95 ? -1.49 13.289 0.811 1 96.69 95 ILE A O 1
ATOM 760 N N . MET A 1 96 ? -3.201 13.156 2.242 1 97.25 96 MET A N 1
ATOM 761 C CA . MET A 1 96 ? -2.545 12.469 3.354 1 97.25 96 MET A CA 1
ATOM 762 C C . MET A 1 96 ? -3.264 11.172 3.693 1 97.25 96 MET A C 1
ATOM 764 O O . MET A 1 96 ? -4.465 11.172 3.967 1 97.25 96 MET A O 1
ATOM 768 N N . VAL A 1 97 ? -2.467 10.156 3.709 1 98.12 97 VAL A N 1
ATOM 769 C CA . VAL A 1 97 ? -3.064 8.844 3.914 1 98.12 97 VAL A CA 1
ATOM 770 C C . VAL A 1 97 ? -2.797 8.367 5.34 1 98.12 97 VAL A C 1
ATOM 772 O O . VAL A 1 97 ? -1.682 8.508 5.848 1 98.12 97 VAL A O 1
ATOM 775 N N . CYS A 1 98 ? -3.834 7.887 5.977 1 97.62 98 CYS A N 1
ATOM 776 C CA . CYS A 1 98 ? -3.752 7.25 7.289 1 97.62 98 CYS A CA 1
ATOM 777 C C . CYS A 1 98 ? -4.277 5.82 7.234 1 97.62 98 CYS A C 1
ATOM 779 O O . CYS A 1 98 ? -5.262 5.543 6.547 1 97.62 98 CYS A O 1
ATOM 781 N N . ASN A 1 99 ? -3.588 4.957 7.934 1 96.38 99 ASN A N 1
ATOM 782 C CA . ASN A 1 99 ? -3.98 3.553 8.008 1 96.38 99 ASN A CA 1
ATOM 783 C C . ASN A 1 99 ? -4.551 3.201 9.375 1 96.38 99 ASN A C 1
ATOM 785 O O . ASN A 1 99 ? -3.828 3.217 10.375 1 96.38 99 ASN A O 1
ATOM 789 N N . ALA A 1 100 ? -5.793 2.791 9.422 1 94.88 100 ALA A N 1
ATOM 790 C CA . ALA A 1 100 ? -6.453 2.518 10.695 1 94.88 100 ALA A CA 1
ATOM 791 C C . ALA A 1 100 ? -6.16 1.098 11.172 1 94.88 100 ALA A C 1
ATOM 793 O O . ALA A 1 100 ? -6.348 0.779 12.352 1 94.88 100 ALA A O 1
ATOM 794 N N . GLY A 1 101 ? -5.746 0.206 10.281 1 90.81 101 GLY A N 1
ATOM 795 C CA . GLY A 1 101 ? -5.465 -1.174 10.641 1 90.81 101 GLY A CA 1
ATOM 796 C C . GLY A 1 101 ? -6.68 -1.917 11.156 1 90.81 101 GLY A C 1
ATOM 797 O O . GLY A 1 101 ? -6.578 -2.699 12.102 1 90.81 101 GLY A O 1
ATOM 798 N N . ASP A 1 102 ? -7.812 -1.524 10.68 1 91.19 102 ASP A N 1
ATOM 799 C CA . ASP A 1 102 ? -9.094 -2.107 11.055 1 91.19 102 ASP A CA 1
ATOM 800 C C . ASP A 1 102 ? -9.414 -1.843 12.523 1 91.19 102 ASP A C 1
ATOM 802 O O . ASP A 1 102 ? -10.211 -2.561 13.133 1 91.19 102 ASP A O 1
ATOM 806 N N . GLU A 1 103 ? -8.812 -0.872 13.109 1 92.62 103 GLU A N 1
ATOM 807 C CA . GLU A 1 103 ? -9.016 -0.562 14.523 1 92.62 103 GLU A CA 1
ATOM 808 C C . GLU A 1 103 ? -9.797 0.734 14.695 1 92.62 103 GLU A C 1
ATOM 810 O O . GLU A 1 103 ? -9.305 1.815 14.375 1 92.62 103 GLU A O 1
ATOM 815 N N . PRO A 1 104 ? -10.938 0.649 15.312 1 94.94 104 PRO A N 1
ATOM 816 C CA . PRO A 1 104 ? -11.766 1.844 15.508 1 94.94 104 PRO A CA 1
ATOM 817 C C . PRO A 1 104 ? -11.047 2.928 16.312 1 94.94 104 PRO A C 1
ATOM 819 O O . PRO A 1 104 ? -11.211 4.117 16.031 1 94.94 104 PRO A O 1
ATOM 822 N N . LYS A 1 105 ? -10.32 2.512 17.266 1 94.06 105 LYS A N 1
ATOM 823 C CA . LYS A 1 105 ? -9.594 3.486 18.094 1 94.06 105 LYS A CA 1
ATOM 824 C C . LYS A 1 105 ? -8.609 4.285 17.25 1 94.06 105 LYS A C 1
ATOM 826 O O . LYS A 1 105 ? -8.539 5.512 17.344 1 94.06 105 LYS A O 1
ATOM 831 N N . ARG A 1 106 ? -7.879 3.607 16.438 1 94.38 106 ARG A N 1
ATOM 832 C CA . ARG A 1 106 ? -6.922 4.277 15.555 1 94.38 106 ARG A CA 1
ATOM 833 C C . ARG A 1 106 ? -7.633 5.172 14.555 1 94.38 106 ARG A C 1
ATOM 835 O O . ARG A 1 106 ? -7.172 6.273 14.258 1 94.38 106 ARG A O 1
ATOM 842 N N . GLU A 1 107 ? -8.695 4.668 14.047 1 96.56 107 GLU A N 1
ATOM 843 C CA . GLU A 1 107 ? -9.508 5.457 13.117 1 96.56 107 GLU A CA 1
ATOM 844 C C . GLU A 1 107 ? -9.93 6.781 13.75 1 96.56 107 GLU A C 1
ATOM 846 O O . GLU A 1 107 ? -9.805 7.836 13.125 1 96.56 107 GLU A O 1
ATOM 851 N N . ARG A 1 108 ? -10.414 6.746 14.969 1 95 108 ARG A N 1
ATOM 852 C CA . ARG A 1 108 ? -10.836 7.945 15.68 1 95 108 ARG A CA 1
ATOM 853 C C . ARG A 1 108 ? -9.688 8.93 15.836 1 95 108 ARG A C 1
ATOM 855 O O . ARG A 1 108 ? -9.844 10.125 15.57 1 95 108 ARG A O 1
ATOM 862 N N . GLU A 1 109 ? -8.578 8.398 16.234 1 92.5 109 GLU A N 1
ATOM 863 C CA . GLU A 1 109 ? -7.395 9.227 16.406 1 92.5 109 GLU A CA 1
ATOM 864 C C . GLU A 1 109 ? -7.012 9.922 15.102 1 92.5 109 GLU A C 1
ATOM 866 O O . GLU A 1 109 ? -6.645 11.102 15.102 1 92.5 109 GLU A O 1
ATOM 871 N N . HIS A 1 110 ? -7.09 9.219 14.023 1 95.88 110 HIS A N 1
ATOM 872 C CA . HIS A 1 110 ? -6.746 9.781 12.727 1 95.88 110 HIS A CA 1
ATOM 873 C C . HIS A 1 110 ? -7.727 10.883 12.328 1 95.88 110 HIS A C 1
ATOM 875 O O . HIS A 1 110 ? -7.316 11.93 11.828 1 95.88 110 HIS A O 1
ATOM 881 N N . ILE A 1 111 ? -8.992 10.633 12.531 1 95.5 111 ILE A N 1
ATOM 882 C CA . ILE A 1 111 ? -10 11.617 12.18 1 95.5 111 ILE A CA 1
ATOM 883 C C . ILE A 1 111 ? -9.758 12.906 12.969 1 95.5 111 ILE A C 1
ATOM 885 O O . ILE A 1 111 ? -9.711 13.992 12.391 1 95.5 111 ILE A O 1
ATOM 889 N N . GLU A 1 112 ? -9.578 12.766 14.203 1 90.5 112 GLU A N 1
ATOM 890 C CA . GLU A 1 112 ? -9.367 13.922 15.07 1 90.5 112 GLU A CA 1
ATOM 891 C C . GLU A 1 112 ? -8.086 14.664 14.695 1 90.5 112 GLU A C 1
ATOM 893 O O . GLU A 1 112 ? -8.07 15.898 14.656 1 90.5 112 GLU A O 1
ATOM 898 N N . MET A 1 113 ? -7.102 13.906 14.422 1 90.38 113 MET A N 1
ATOM 899 C CA . MET A 1 113 ? -5.832 14.5 14.008 1 90.38 113 MET A CA 1
ATOM 900 C C . MET A 1 113 ? -5.996 15.266 12.695 1 90.38 113 MET A C 1
ATOM 902 O O . MET A 1 113 ? -5.535 16.406 12.578 1 90.38 113 MET A O 1
ATOM 906 N N . LEU A 1 114 ? -6.652 14.719 11.734 1 93.69 114 LEU A N 1
ATOM 907 C CA . LEU A 1 114 ? -6.832 15.352 10.438 1 93.69 114 LEU A CA 1
ATOM 908 C C . LEU A 1 114 ? -7.637 16.641 10.562 1 93.69 114 LEU A C 1
ATOM 910 O O . LEU A 1 114 ? -7.332 17.641 9.906 1 93.69 114 LEU A O 1
ATOM 914 N N . ILE A 1 115 ? -8.617 16.594 11.398 1 88.88 115 ILE A N 1
ATOM 915 C CA . ILE A 1 115 ? -9.414 17.797 11.656 1 88.88 115 ILE A CA 1
ATOM 916 C C . ILE A 1 115 ? -8.539 18.875 12.289 1 88.88 115 ILE A C 1
ATOM 918 O O . ILE A 1 115 ? -8.578 20.031 11.875 1 88.88 115 ILE A O 1
ATOM 922 N N . ALA A 1 116 ? -7.773 18.422 13.234 1 82.5 116 ALA A N 1
ATOM 923 C CA . ALA A 1 116 ? -6.867 19.344 13.898 1 82.5 116 ALA A CA 1
ATOM 924 C C . ALA A 1 116 ? -5.883 19.953 12.906 1 82.5 116 ALA A C 1
ATOM 926 O O . ALA A 1 116 ? -5.496 21.125 13.047 1 82.5 116 ALA A O 1
ATOM 927 N N . LYS A 1 117 ? -5.535 19.172 11.93 1 86.38 117 LYS A N 1
ATOM 928 C CA . LYS A 1 117 ? -4.602 19.625 10.906 1 86.38 117 LYS A CA 1
ATOM 929 C C . LYS A 1 117 ? -5.32 20.438 9.828 1 86.38 117 LYS A C 1
ATOM 931 O O . LYS A 1 117 ? -4.699 20.891 8.859 1 86.38 117 LYS A O 1
ATOM 936 N N . GLN A 1 118 ? -6.594 20.609 9.953 1 86.94 118 GLN A N 1
ATOM 937 C CA . GLN A 1 118 ? -7.414 21.484 9.109 1 86.94 118 GLN A CA 1
ATOM 938 C C . GLN A 1 118 ? -7.418 21 7.66 1 86.94 118 GLN A C 1
ATOM 940 O O . GLN A 1 118 ? -7.191 21.781 6.738 1 86.94 118 GLN A O 1
ATOM 945 N N . VAL A 1 119 ? -7.664 19.734 7.473 1 92.88 119 VAL A N 1
ATOM 946 C CA . VAL A 1 119 ? -7.879 19.25 6.113 1 92.88 119 VAL A CA 1
ATOM 947 C C . VAL A 1 119 ? -9.211 19.766 5.582 1 92.88 119 VAL A C 1
ATOM 949 O O . VAL A 1 119 ? -10.117 20.094 6.363 1 92.88 119 VAL A O 1
ATOM 952 N N . ASP A 1 120 ? -9.32 19.828 4.273 1 93.94 120 ASP A N 1
ATOM 953 C CA . ASP A 1 120 ? -10.523 20.359 3.641 1 93.94 120 ASP A CA 1
ATOM 954 C C . ASP A 1 120 ? -11.617 19.297 3.57 1 93.94 120 ASP A C 1
ATOM 956 O O . ASP A 1 120 ? -12.797 19.609 3.412 1 93.94 120 ASP A O 1
ATOM 960 N N . GLY A 1 121 ? -11.25 18.094 3.658 1 96.94 121 GLY A N 1
ATOM 961 C CA . GLY A 1 121 ? -12.18 16.969 3.594 1 96.94 121 GLY A CA 1
ATOM 962 C C . GLY A 1 121 ? -11.531 15.641 3.887 1 96.94 121 GLY A C 1
ATOM 963 O O . GLY A 1 121 ? -10.305 15.539 3.949 1 96.94 121 GLY A O 1
ATOM 964 N N . ILE A 1 122 ? -12.391 14.602 4.07 1 98.25 122 ILE A N 1
ATOM 965 C CA . ILE A 1 122 ? -11.898 13.273 4.426 1 98.25 122 ILE A CA 1
ATOM 966 C C . ILE A 1 122 ? -12.57 12.227 3.553 1 98.25 122 ILE A C 1
ATOM 968 O O . ILE A 1 122 ? -13.781 12.281 3.33 1 98.25 122 ILE A O 1
ATOM 972 N N . ILE A 1 123 ? -11.789 11.375 2.979 1 98.75 123 ILE A N 1
ATOM 973 C CA . ILE A 1 123 ? -12.25 10.094 2.455 1 98.75 123 ILE A CA 1
ATOM 974 C C . ILE A 1 123 ? -11.945 8.992 3.463 1 98.75 123 ILE A C 1
ATOM 976 O O . ILE A 1 123 ? -10.812 8.852 3.926 1 98.75 123 ILE A O 1
ATOM 980 N N . ALA A 1 124 ? -12.977 8.18 3.809 1 98.38 124 ALA A N 1
ATOM 981 C CA . ALA A 1 124 ? -12.742 7.18 4.844 1 98.38 124 ALA A CA 1
ATOM 982 C C . ALA A 1 124 ? -13.297 5.82 4.43 1 98.38 124 ALA A C 1
ATOM 984 O O . ALA A 1 124 ? -14.336 5.738 3.773 1 98.38 124 ALA A O 1
ATOM 985 N N . PHE A 1 125 ? -12.555 4.785 4.734 1 98.06 125 PHE A N 1
ATOM 986 C CA . PHE A 1 125 ? -13.039 3.412 4.809 1 98.06 125 PHE A CA 1
ATOM 987 C C . PHE A 1 125 ? -13.438 3.057 6.238 1 98.06 125 PHE A C 1
ATOM 989 O O . PHE A 1 125 ? -12.617 2.553 7.008 1 98.06 125 PHE A O 1
ATOM 996 N N . PRO A 1 126 ? -14.664 3.275 6.609 1 96.88 126 PRO A N 1
ATOM 997 C CA . PRO A 1 126 ? -15.016 3.211 8.031 1 96.88 126 PRO A CA 1
ATOM 998 C C . PRO A 1 126 ? -14.859 1.809 8.617 1 96.88 126 PRO A C 1
ATOM 1000 O O . PRO A 1 126 ? -15.141 0.819 7.934 1 96.88 126 PRO A O 1
ATOM 1003 N N . THR A 1 127 ? -14.414 1.669 9.836 1 93.12 127 THR A N 1
ATOM 1004 C CA . THR A 1 127 ? -14.188 0.405 10.531 1 93.12 127 THR A CA 1
ATOM 1005 C C . THR A 1 127 ? -15.477 -0.11 11.156 1 93.12 127 THR A C 1
ATOM 1007 O O . THR A 1 127 ? -15.539 -1.251 11.617 1 93.12 127 THR A O 1
ATOM 1010 N N . GLY A 1 128 ? -16.516 0.61 11.125 1 87.44 128 GLY A N 1
ATOM 1011 C CA . GLY A 1 128 ? -17.781 0.209 11.734 1 87.44 128 GLY A CA 1
ATOM 1012 C C . GLY A 1 128 ? -18 0.829 13.102 1 87.44 128 GLY A C 1
ATOM 1013 O O . GLY A 1 128 ? -19.125 0.818 13.625 1 87.44 128 GLY A O 1
ATOM 1014 N N . GLY A 1 129 ? -16.922 1.374 13.586 1 88.75 129 GLY A N 1
ATOM 1015 C CA . GLY A 1 129 ? -17.031 2.104 14.836 1 88.75 129 GLY A CA 1
ATOM 1016 C C . GLY A 1 129 ? -17.125 3.605 14.648 1 88.75 129 GLY A C 1
ATOM 1017 O O . GLY A 1 129 ? -17.438 4.078 13.555 1 88.75 129 GLY A O 1
ATOM 1018 N N . ASN A 1 130 ? -17.125 4.355 15.68 1 93.88 130 ASN A N 1
ATOM 1019 C CA . ASN A 1 130 ? -17.016 5.809 15.711 1 93.88 130 ASN A CA 1
ATOM 1020 C C . ASN A 1 130 ? -18.266 6.469 15.117 1 93.88 130 ASN A C 1
ATOM 1022 O O . ASN A 1 130 ? -18.172 7.5 14.453 1 93.88 130 ASN A O 1
ATOM 1026 N N . ILE A 1 131 ? -19.406 5.852 15.211 1 94.44 131 ILE A N 1
ATOM 1027 C CA . ILE A 1 131 ? -20.656 6.379 14.68 1 94.44 131 ILE A CA 1
ATOM 1028 C C . ILE A 1 131 ? -20.891 7.785 15.219 1 94.44 131 ILE A C 1
ATOM 1030 O O . ILE A 1 131 ? -21.312 8.68 14.484 1 94.44 131 ILE A O 1
ATOM 1034 N N . ASP A 1 132 ? -20.594 7.961 16.453 1 93.31 132 ASP A N 1
ATOM 1035 C CA . ASP A 1 132 ? -20.781 9.258 17.094 1 93.31 132 ASP A CA 1
ATOM 1036 C C . ASP A 1 132 ? -19.938 10.336 16.406 1 93.31 132 ASP A C 1
ATOM 1038 O O . ASP A 1 132 ? -20.422 11.438 16.141 1 93.31 132 ASP A O 1
ATOM 1042 N N . LEU A 1 133 ? -18.734 10.023 16.172 1 93.25 133 LEU A N 1
ATOM 1043 C CA . LEU A 1 133 ? -17.812 10.977 15.555 1 93.25 133 LEU A CA 1
ATOM 1044 C C . LEU A 1 133 ? -18.234 11.281 14.125 1 93.25 133 LEU A C 1
ATOM 1046 O O . LEU A 1 133 ? -18.25 12.445 13.711 1 93.25 133 LEU A O 1
ATOM 1050 N N . TYR A 1 134 ? -18.625 10.305 13.352 1 95.5 134 TYR A N 1
ATOM 1051 C CA . TYR A 1 134 ? -19.078 10.508 11.977 1 95.5 134 TYR A CA 1
ATOM 1052 C C . TYR A 1 134 ? -20.375 11.312 11.945 1 95.5 134 TYR A C 1
ATOM 1054 O O . TYR A 1 134 ? -20.578 12.125 11.039 1 95.5 134 TYR A O 1
ATOM 1062 N N . LYS A 1 135 ? -21.219 11.039 12.867 1 93.38 135 LYS A N 1
ATOM 1063 C CA . LYS A 1 135 ? -22.453 11.812 12.961 1 93.38 135 LYS A CA 1
ATOM 1064 C C . LYS A 1 135 ? -22.156 13.289 13.188 1 93.38 135 LYS A C 1
ATOM 1066 O O . LYS A 1 135 ? -22.766 14.156 12.547 1 93.38 135 LYS A O 1
ATOM 1071 N N . ARG A 1 136 ? -21.25 13.539 14.039 1 90.38 136 ARG A N 1
ATOM 1072 C CA . ARG A 1 136 ? -20.859 14.922 14.32 1 90.38 136 ARG A CA 1
ATOM 1073 C C . ARG A 1 136 ? -20.297 15.586 13.07 1 90.38 136 ARG A C 1
ATOM 1075 O O . ARG A 1 136 ? -20.594 16.75 12.789 1 90.38 136 ARG A O 1
ATOM 1082 N N . LEU A 1 137 ? -19.484 14.844 12.352 1 92.06 137 LEU A N 1
ATOM 1083 C CA . LEU A 1 137 ? -18.906 15.375 11.117 1 92.06 137 LEU A CA 1
ATOM 1084 C C . LEU A 1 137 ? -20 15.688 10.102 1 92.06 137 LEU A C 1
ATOM 1086 O O . LEU A 1 137 ? -20 16.75 9.484 1 92.06 137 LEU A O 1
ATOM 1090 N N . TYR A 1 138 ? -20.891 14.781 9.977 1 91 138 TYR A N 1
ATOM 1091 C CA . TYR A 1 138 ? -22 14.945 9.047 1 91 138 TYR A CA 1
ATOM 1092 C C . TYR A 1 138 ? -22.844 16.156 9.414 1 91 138 TYR A C 1
ATOM 1094 O O . TYR A 1 138 ? -23.172 16.984 8.562 1 91 138 TYR A O 1
ATOM 1102 N N . GLU A 1 139 ? -23.188 16.266 10.633 1 87.31 139 GLU A N 1
ATOM 1103 C CA . GLU A 1 139 ? -24.062 17.344 11.109 1 87.31 139 GLU A CA 1
ATOM 1104 C C . GLU A 1 139 ? -23.391 18.703 10.992 1 87.31 139 GLU A C 1
ATOM 1106 O O . GLU A 1 139 ? -24.062 19.719 10.781 1 87.31 139 GLU A O 1
ATOM 1111 N N . SER A 1 140 ? -22.125 18.703 11.078 1 85.38 140 SER A N 1
ATOM 1112 C CA . SER A 1 140 ? -21.375 19.953 10.953 1 85.38 140 SER A CA 1
ATOM 1113 C C . SER A 1 140 ? -21.094 20.281 9.492 1 85.38 140 SER A C 1
ATOM 1115 O O . SER A 1 140 ? -20.375 21.25 9.203 1 85.38 140 SER A O 1
ATOM 1117 N N . ARG A 1 141 ? -21.531 19.438 8.633 1 88 141 ARG A N 1
ATOM 1118 C CA . ARG A 1 141 ? -21.375 19.609 7.188 1 88 141 ARG A CA 1
ATOM 1119 C C . ARG A 1 141 ? -19.906 19.578 6.781 1 88 141 ARG A C 1
ATOM 1121 O O . ARG A 1 141 ? -19.5 20.281 5.859 1 88 141 ARG A O 1
ATOM 1128 N N . PHE A 1 142 ? -19.109 18.891 7.641 1 91.88 142 PHE A N 1
ATOM 1129 C CA . PHE A 1 142 ? -17.734 18.656 7.227 1 91.88 142 PHE A CA 1
ATOM 1130 C C . PHE A 1 142 ? -17.688 17.766 5.988 1 91.88 142 PHE A C 1
ATOM 1132 O O . PHE A 1 142 ? -18.344 16.734 5.934 1 91.88 142 PHE A O 1
ATOM 1139 N N . PRO A 1 143 ? -16.953 18.141 4.918 1 95.81 143 PRO A N 1
ATOM 1140 C CA . PRO A 1 143 ? -16.875 17.312 3.713 1 95.81 143 PRO A CA 1
ATOM 1141 C C . PRO A 1 143 ? -16.312 15.93 3.984 1 95.81 143 PRO A C 1
ATOM 1143 O O . PRO A 1 143 ? -15.188 15.797 4.473 1 95.81 143 PRO A O 1
ATOM 1146 N N . ILE A 1 144 ? -17.078 14.891 3.697 1 96.94 144 ILE A N 1
ATOM 1147 C CA . ILE A 1 144 ? -16.672 13.516 3.969 1 96.94 144 ILE A CA 1
ATOM 1148 C C . ILE A 1 144 ? -17.375 12.57 3.002 1 96.94 144 ILE A C 1
ATOM 1150 O O . ILE A 1 144 ? -18.547 12.75 2.695 1 96.94 144 ILE A O 1
ATOM 1154 N N . VAL A 1 145 ? -16.641 11.609 2.492 1 97.88 145 VAL A N 1
ATOM 1155 C CA . VAL A 1 145 ? -17.156 10.562 1.613 1 97.88 145 VAL A CA 1
ATOM 1156 C C . VAL A 1 145 ? -16.594 9.211 2.059 1 97.88 145 VAL A C 1
ATOM 1158 O O . VAL A 1 145 ? -15.43 9.102 2.445 1 97.88 145 VAL A O 1
ATOM 1161 N N . PHE A 1 146 ? -17.469 8.234 2.102 1 98.19 146 PHE A N 1
ATOM 1162 C CA . PHE A 1 146 ? -17.016 6.871 2.375 1 98.19 146 PHE A CA 1
ATOM 1163 C C . PHE A 1 146 ? -16.719 6.129 1.079 1 98.19 146 PHE A C 1
ATOM 1165 O O . PHE A 1 146 ? -17.422 6.297 0.081 1 98.19 146 PHE A O 1
ATOM 1172 N N . ILE A 1 147 ? -15.672 5.324 1.091 1 98.5 147 ILE A N 1
ATOM 1173 C CA . ILE A 1 147 ? -15.344 4.398 0.012 1 98.5 147 ILE A CA 1
ATOM 1174 C C . ILE A 1 147 ? -15.352 2.967 0.545 1 98.5 147 ILE A C 1
ATOM 1176 O O . ILE A 1 147 ? -15.016 2.73 1.709 1 98.5 147 ILE A O 1
ATOM 1180 N N . ASP A 1 148 ? -15.766 1.932 -0.276 1 98.06 148 ASP A N 1
ATOM 1181 C CA . ASP A 1 148 ? -15.688 0.495 -0.033 1 98.06 148 ASP A CA 1
ATOM 1182 C C . ASP A 1 148 ? -16.703 0.064 1.021 1 98.06 148 ASP A C 1
ATOM 1184 O O . ASP A 1 148 ? -17.188 -1.069 0.996 1 98.06 148 ASP A O 1
ATOM 1188 N N . ARG A 1 149 ? -16.875 0.904 2.086 1 97.06 149 ARG A N 1
ATOM 1189 C CA . ARG A 1 149 ? -17.734 0.632 3.234 1 97.06 149 ARG A CA 1
ATOM 1190 C C . ARG A 1 149 ? -18.703 1.786 3.48 1 97.06 149 ARG A C 1
ATOM 1192 O O . ARG A 1 149 ? -18.484 2.898 2.996 1 97.06 149 ARG A O 1
ATOM 1199 N N . LYS A 1 150 ? -19.781 1.473 4.18 1 96.06 150 LYS A N 1
ATOM 1200 C CA . LYS A 1 150 ? -20.766 2.494 4.551 1 96.06 150 LYS A CA 1
ATOM 1201 C C . LYS A 1 150 ? -21.25 2.289 5.98 1 96.06 150 LYS A C 1
ATOM 1203 O O . LYS A 1 150 ? -21.016 1.237 6.578 1 96.06 150 LYS A O 1
ATOM 1208 N N . ILE A 1 151 ? -21.781 3.27 6.527 1 93.75 151 ILE A N 1
ATOM 1209 C CA . ILE A 1 151 ? -22.531 3.234 7.781 1 93.75 151 ILE A CA 1
ATOM 1210 C C . ILE A 1 151 ? -24.016 3.527 7.512 1 93.75 151 ILE A C 1
ATOM 1212 O O . ILE A 1 151 ? -24.375 4.648 7.152 1 93.75 151 ILE A O 1
ATOM 1216 N N . ASP A 1 152 ? -24.844 2.625 7.738 1 91.38 152 ASP A N 1
ATOM 1217 C CA . ASP A 1 152 ? -26.234 2.68 7.301 1 91.38 152 ASP A CA 1
ATOM 1218 C C . ASP A 1 152 ? -27 3.781 8.031 1 91.38 152 ASP A C 1
ATOM 1220 O O . ASP A 1 152 ? -27.906 4.395 7.469 1 91.38 152 ASP A O 1
ATOM 1224 N N . SER A 1 153 ? -26.641 4.062 9.172 1 90.44 153 SER A N 1
ATOM 1225 C CA . SER A 1 153 ? -27.391 4.992 10 1 90.44 153 SER A CA 1
ATOM 1226 C C . SER A 1 153 ? -27.078 6.441 9.641 1 90.44 153 SER A C 1
ATOM 1228 O O . SER A 1 153 ? -27.688 7.367 10.172 1 90.44 153 SER A O 1
ATOM 1230 N N . LEU A 1 154 ? -26.125 6.656 8.773 1 91.25 154 LEU A N 1
ATOM 1231 C CA . LEU A 1 154 ? -25.703 8.016 8.422 1 91.25 154 LEU A CA 1
ATOM 1232 C C . LEU A 1 154 ? -25.797 8.234 6.918 1 91.25 154 LEU A C 1
ATOM 1234 O O . LEU A 1 154 ? -25.375 7.391 6.129 1 91.25 154 LEU A O 1
ATOM 1238 N N . PRO A 1 155 ? -26.391 9.32 6.539 1 92.44 155 PRO A N 1
ATOM 1239 C CA . PRO A 1 155 ? -26.531 9.602 5.109 1 92.44 155 PRO A CA 1
ATOM 1240 C C . PRO A 1 155 ? -25.266 10.211 4.508 1 92.44 155 PRO A C 1
ATOM 1242 O O . PRO A 1 155 ? -25.328 11.172 3.742 1 92.44 155 PRO A O 1
ATOM 1245 N N . ILE A 1 156 ? -24.125 9.664 4.84 1 94.81 156 ILE A N 1
ATOM 1246 C CA . ILE A 1 156 ? -22.859 10.086 4.25 1 94.81 156 ILE A CA 1
ATOM 1247 C C . ILE A 1 156 ? -22.672 9.414 2.891 1 94.81 156 ILE A C 1
ATOM 1249 O O . ILE A 1 156 ? -22.828 8.195 2.766 1 94.81 156 ILE A O 1
ATOM 1253 N N . PRO A 1 157 ? -22.422 10.234 1.849 1 96.75 157 PRO A N 1
ATOM 1254 C CA . PRO A 1 157 ? -22.219 9.625 0.535 1 96.75 157 PRO A CA 1
ATOM 1255 C C . PRO A 1 157 ? -21.156 8.516 0.562 1 96.75 157 PRO A C 1
ATOM 1257 O O . PRO A 1 157 ? -20.094 8.695 1.143 1 96.75 157 PRO A O 1
ATOM 1260 N N . SER A 1 158 ? -21.516 7.391 0.003 1 97.81 158 SER A N 1
ATOM 1261 C CA . SER A 1 158 ? -20.672 6.203 0.019 1 97.81 158 SER A CA 1
ATOM 1262 C C . SER A 1 158 ? -20.516 5.613 -1.378 1 97.81 158 SER A C 1
ATOM 1264 O O . SER A 1 158 ? -21.5 5.43 -2.092 1 97.81 158 SER A O 1
ATOM 1266 N N . VAL A 1 159 ? -19.312 5.406 -1.815 1 98.44 159 VAL A N 1
ATOM 1267 C CA . VAL A 1 159 ? -18.984 4.848 -3.125 1 98.44 159 VAL A CA 1
ATOM 1268 C C . VAL A 1 159 ? -18.422 3.438 -2.963 1 98.44 159 VAL A C 1
ATOM 1270 O O . VAL A 1 159 ? -17.375 3.25 -2.328 1 98.44 159 VAL A O 1
ATOM 1273 N N . LEU A 1 160 ? -19.109 2.467 -3.482 1 98.12 160 LEU A N 1
ATOM 1274 C CA . LEU A 1 160 ? -18.781 1.076 -3.203 1 98.12 160 LEU A CA 1
ATOM 1275 C C . LEU A 1 160 ? -18.906 0.222 -4.461 1 98.12 160 LEU A C 1
ATOM 1277 O O . LEU A 1 160 ? -19.469 0.667 -5.465 1 98.12 160 LEU A O 1
ATOM 1281 N N . LEU A 1 161 ? -18.359 -0.963 -4.363 1 98.75 161 LEU A N 1
ATOM 1282 C CA . LEU A 1 161 ? -18.625 -2.031 -5.32 1 98.75 161 LEU A CA 1
ATOM 1283 C C . LEU A 1 161 ? -20.016 -2.615 -5.125 1 98.75 161 LEU A C 1
ATOM 1285 O O . LEU A 1 161 ? -20.516 -2.66 -4 1 98.75 161 LEU A O 1
ATOM 1289 N N . ASP A 1 162 ? -20.688 -3.018 -6.227 1 98.81 162 ASP A N 1
ATOM 1290 C CA . ASP A 1 162 ? -21.844 -3.896 -6.074 1 98.81 162 ASP A CA 1
ATOM 1291 C C . ASP A 1 162 ? -21.422 -5.293 -5.625 1 98.81 162 ASP A C 1
ATOM 1293 O O . ASP A 1 162 ? -21.266 -6.195 -6.453 1 98.81 162 ASP A O 1
ATOM 1297 N N . ASN A 1 163 ? -21.328 -5.441 -4.375 1 98.81 163 ASN A N 1
ATOM 1298 C CA . ASN A 1 163 ? -20.797 -6.66 -3.779 1 98.81 163 ASN A CA 1
ATOM 1299 C C . ASN A 1 163 ? -21.703 -7.855 -4.02 1 98.81 163 ASN A C 1
ATOM 1301 O O . ASN A 1 163 ? -21.234 -8.984 -4.164 1 98.81 163 ASN A O 1
ATOM 1305 N N . LEU A 1 164 ? -23 -7.652 -3.959 1 98.69 164 LEU A N 1
ATOM 1306 C CA . LEU A 1 164 ? -23.938 -8.734 -4.27 1 98.69 164 LEU A CA 1
ATOM 1307 C C . LEU A 1 164 ? -23.672 -9.289 -5.664 1 98.69 164 LEU A C 1
ATOM 1309 O O . LEU A 1 164 ? -23.578 -10.5 -5.848 1 98.69 164 LEU A O 1
ATOM 1313 N N . LEU A 1 165 ? -23.484 -8.383 -6.559 1 98.75 165 LEU A N 1
ATOM 1314 C CA . LEU A 1 165 ? -23.234 -8.766 -7.941 1 98.75 165 LEU A CA 1
ATOM 1315 C C . LEU A 1 165 ? -21.875 -9.453 -8.07 1 98.75 165 LEU A C 1
ATOM 1317 O O . LEU A 1 165 ? -21.719 -10.398 -8.852 1 98.75 165 LEU A O 1
ATOM 1321 N N . ALA A 1 166 ? -20.891 -8.984 -7.348 1 98.88 166 ALA A N 1
ATOM 1322 C CA . ALA A 1 166 ? -19.562 -9.57 -7.387 1 98.88 166 ALA A CA 1
ATOM 1323 C C . ALA A 1 166 ? -19.609 -11.055 -7.031 1 98.88 166 ALA A C 1
ATOM 1325 O O . ALA A 1 166 ? -19.078 -11.891 -7.766 1 98.88 166 ALA A O 1
ATOM 1326 N N . SER A 1 167 ? -20.297 -11.352 -5.965 1 98.75 167 SER A N 1
ATOM 1327 C CA . SER A 1 167 ? -20.406 -12.742 -5.539 1 98.75 167 SER A CA 1
ATOM 1328 C C . SER A 1 167 ? -21.25 -13.562 -6.516 1 98.75 167 SER A C 1
ATOM 1330 O O . SER A 1 167 ? -20.906 -14.703 -6.824 1 98.75 167 SER A O 1
ATOM 1332 N N . SER A 1 168 ? -22.297 -12.984 -6.992 1 98.31 168 SER A N 1
ATOM 1333 C CA . SER A 1 168 ? -23.172 -13.688 -7.93 1 98.31 168 SER A CA 1
ATOM 1334 C C . SER A 1 168 ? -22.438 -14.039 -9.211 1 98.31 168 SER A C 1
ATOM 1336 O O . SER A 1 168 ? -22.594 -15.141 -9.75 1 98.31 168 SER A O 1
ATOM 1338 N N . MET A 1 169 ? -21.609 -13.125 -9.672 1 98.62 169 MET A N 1
ATOM 1339 C CA . MET A 1 169 ? -20.828 -13.344 -10.875 1 98.62 169 MET A CA 1
ATOM 1340 C C . MET A 1 169 ? -19.875 -14.531 -10.703 1 98.62 169 MET A C 1
ATOM 1342 O O . MET A 1 169 ? -19.719 -15.344 -11.617 1 98.62 169 MET A O 1
ATOM 1346 N N . ALA A 1 170 ? -19.297 -14.594 -9.547 1 98.81 170 ALA A N 1
ATOM 1347 C CA . ALA A 1 170 ? -18.375 -15.688 -9.258 1 98.81 170 ALA A CA 1
ATOM 1348 C C . ALA A 1 170 ? -19.109 -17.031 -9.211 1 98.81 170 ALA A C 1
ATOM 1350 O O . ALA A 1 170 ? -18.688 -18 -9.828 1 98.81 170 ALA A O 1
ATOM 1351 N N . VAL A 1 171 ? -20.234 -17.078 -8.516 1 98.38 171 VAL A N 1
ATOM 1352 C CA . VAL A 1 171 ? -21 -18.297 -8.375 1 98.38 171 VAL A CA 1
ATOM 1353 C C . VAL A 1 171 ? -21.531 -18.75 -9.742 1 98.38 171 VAL A C 1
ATOM 1355 O O . VAL A 1 171 ? -21.438 -19.922 -10.102 1 98.38 171 VAL A O 1
ATOM 1358 N N . ASP A 1 172 ? -22.031 -17.766 -10.523 1 98.44 172 ASP A N 1
ATOM 1359 C CA . ASP A 1 172 ? -22.531 -18.078 -11.859 1 98.44 172 ASP A CA 1
ATOM 1360 C C . ASP A 1 172 ? -21.422 -18.688 -12.727 1 98.44 172 ASP A C 1
ATOM 1362 O O . ASP A 1 172 ? -21.672 -19.641 -13.477 1 98.44 172 ASP A O 1
ATOM 1366 N N . ALA A 1 173 ? -20.25 -18.156 -12.609 1 98.69 173 ALA A N 1
ATOM 1367 C CA . ALA A 1 173 ? -19.125 -18.672 -13.367 1 98.69 173 ALA A CA 1
ATOM 1368 C C . ALA A 1 173 ? -18.797 -20.109 -12.977 1 98.69 173 ALA A C 1
ATOM 1370 O O . ALA A 1 173 ? -18.594 -20.969 -13.844 1 98.69 173 ALA A O 1
ATOM 1371 N N . PHE A 1 174 ? -18.797 -20.391 -11.68 1 98.56 174 PHE A N 1
ATOM 1372 C CA . PHE A 1 174 ? -18.547 -21.734 -11.18 1 98.56 174 PHE A CA 1
ATOM 1373 C C . PHE A 1 174 ? -19.609 -22.703 -11.695 1 98.56 174 PHE A C 1
ATOM 1375 O O . PHE A 1 174 ? -19.281 -23.75 -12.242 1 98.56 174 PHE A O 1
ATOM 1382 N N . VAL A 1 175 ? -20.844 -22.344 -11.625 1 98.06 175 VAL A N 1
ATOM 1383 C CA . VAL A 1 175 ? -21.969 -23.219 -11.969 1 98.06 175 VAL A CA 1
ATOM 1384 C C . VAL A 1 175 ? -21.953 -23.5 -13.469 1 98.06 175 VAL A C 1
ATOM 1386 O O . VAL A 1 175 ? -22.203 -24.641 -13.891 1 98.06 175 VAL A O 1
ATOM 1389 N N . LYS A 1 176 ? -21.703 -22.453 -14.211 1 97.94 176 LYS A N 1
ATOM 1390 C CA . LYS A 1 176 ? -21.641 -22.609 -15.664 1 97.94 176 LYS A CA 1
ATOM 1391 C C . LYS A 1 176 ? -20.625 -23.672 -16.062 1 97.94 176 LYS A C 1
ATOM 1393 O O . LYS A 1 176 ? -20.797 -24.359 -17.078 1 97.94 176 LYS A O 1
ATOM 1398 N N . LYS A 1 177 ? -19.625 -23.891 -15.211 1 97.69 177 LYS A N 1
ATOM 1399 C CA . LYS A 1 177 ? -18.562 -24.844 -15.523 1 97.69 177 LYS A CA 1
ATOM 1400 C C . LYS A 1 177 ? -18.812 -26.188 -14.828 1 97.69 177 LYS A C 1
ATOM 1402 O O . LYS A 1 177 ? -17.969 -27.078 -14.883 1 97.69 177 LYS A O 1
ATOM 1407 N N . GLY A 1 178 ? -19.875 -26.266 -14.07 1 97.19 178 GLY A N 1
ATOM 1408 C CA . GLY A 1 178 ? -20.312 -27.547 -13.562 1 97.19 178 GLY A CA 1
ATOM 1409 C C . GLY A 1 178 ? -19.984 -27.766 -12.094 1 97.19 178 GLY A C 1
ATOM 1410 O O . GLY A 1 178 ? -20.25 -28.828 -11.539 1 97.19 178 GLY A O 1
ATOM 1411 N N . TYR A 1 179 ? -19.406 -26.766 -11.438 1 97.19 179 TYR A N 1
ATOM 1412 C CA . TYR A 1 179 ? -19.141 -26.875 -10 1 97.19 179 TYR A CA 1
ATOM 1413 C C . TYR A 1 179 ? -20.453 -26.906 -9.219 1 97.19 179 TYR A C 1
ATOM 1415 O O . TYR A 1 179 ? -21.406 -26.203 -9.555 1 97.19 179 TYR A O 1
ATOM 1423 N N . LYS A 1 180 ? -20.469 -27.688 -8.148 1 94.38 180 LYS A N 1
ATOM 1424 C CA . LYS A 1 180 ? -21.719 -27.891 -7.422 1 94.38 180 LYS A CA 1
ATOM 1425 C C . LYS A 1 180 ? -21.531 -27.625 -5.93 1 94.38 180 LYS A C 1
ATOM 1427 O O . LYS A 1 180 ? -22.469 -27.219 -5.242 1 94.38 180 LYS A O 1
ATOM 1432 N N . GLN A 1 181 ? -20.375 -27.969 -5.391 1 95.5 181 GLN A N 1
ATOM 1433 C CA . GLN A 1 181 ? -20.078 -27.766 -3.977 1 95.5 181 GLN A CA 1
ATOM 1434 C C . GLN A 1 181 ? -19.156 -26.562 -3.781 1 95.5 181 GLN A C 1
ATOM 1436 O O . GLN A 1 181 ? -17.953 -26.719 -3.566 1 95.5 181 GLN A O 1
ATOM 1441 N N . ILE A 1 182 ? -19.812 -25.453 -3.803 1 97.62 182 ILE A N 1
ATOM 1442 C CA . ILE A 1 182 ? -19.062 -24.203 -3.799 1 97.62 182 ILE A CA 1
ATOM 1443 C C . ILE A 1 182 ? -19.047 -23.609 -2.389 1 97.62 182 ILE A C 1
ATOM 1445 O O . ILE A 1 182 ? -20.078 -23.547 -1.722 1 97.62 182 ILE A O 1
ATOM 1449 N N . ALA A 1 183 ? -17.859 -23.25 -1.886 1 98.12 183 ALA A N 1
ATOM 1450 C CA . ALA A 1 183 ? -17.719 -22.578 -0.592 1 98.12 183 ALA A CA 1
ATOM 1451 C C . ALA A 1 183 ? -17.203 -21.156 -0.763 1 98.12 183 ALA A C 1
ATOM 1453 O O . ALA A 1 183 ? -16.641 -20.812 -1.805 1 98.12 183 ALA A O 1
ATOM 1454 N N . ILE A 1 184 ? -17.484 -20.344 0.206 1 98.69 184 ILE A N 1
ATOM 1455 C CA . ILE A 1 184 ? -16.938 -19 0.271 1 98.69 184 ILE A CA 1
ATOM 1456 C C . ILE A 1 184 ? -16.25 -18.781 1.615 1 98.69 184 ILE A C 1
ATOM 1458 O O . ILE A 1 184 ? -16.719 -19.25 2.648 1 98.69 184 ILE A O 1
ATOM 1462 N N . ILE A 1 185 ? -15.07 -18.188 1.55 1 98.56 185 ILE A N 1
ATOM 1463 C CA . ILE A 1 185 ? -14.344 -17.812 2.758 1 98.56 185 ILE A CA 1
ATOM 1464 C C . ILE A 1 185 ? -14.078 -16.312 2.756 1 98.56 185 ILE A C 1
ATOM 1466 O O . ILE A 1 185 ? -13.625 -15.758 1.752 1 98.56 185 ILE A O 1
ATOM 1470 N N . THR A 1 186 ? -14.484 -15.617 3.805 1 98.12 186 THR A N 1
ATOM 1471 C CA . THR A 1 186 ? -14.164 -14.211 4.031 1 98.12 186 THR A CA 1
ATOM 1472 C C . THR A 1 186 ? -13.508 -14.016 5.395 1 98.12 186 THR A C 1
ATOM 1474 O O . THR A 1 186 ? -13.344 -14.977 6.152 1 98.12 186 THR A O 1
ATOM 1477 N N . ASN A 1 187 ? -13 -12.812 5.645 1 96.38 187 ASN A N 1
ATOM 1478 C CA . ASN A 1 187 ? -12.477 -12.492 6.973 1 96.38 187 ASN A CA 1
ATOM 1479 C C . ASN A 1 187 ? -13.602 -12.234 7.969 1 96.38 187 ASN A C 1
ATOM 1481 O O . ASN A 1 187 ? -14.773 -12.188 7.59 1 96.38 187 ASN A O 1
ATOM 1485 N N . SER A 1 188 ? -13.203 -12.023 9.195 1 93.75 188 SER A N 1
ATOM 1486 C CA . SER A 1 188 ? -14.141 -11.953 10.312 1 93.75 188 SER A CA 1
ATOM 1487 C C . SER A 1 188 ? -15.203 -10.883 10.078 1 93.75 188 SER A C 1
ATOM 1489 O O . SER A 1 188 ? -14.906 -9.82 9.516 1 93.75 188 SER A O 1
ATOM 1491 N N . ILE A 1 189 ? -16.375 -11.141 10.539 1 91.12 189 ILE A N 1
ATOM 1492 C CA . ILE A 1 189 ? -17.484 -10.188 10.422 1 91.12 189 ILE A CA 1
ATOM 1493 C C . ILE A 1 189 ? -17.969 -9.797 11.812 1 91.12 189 ILE A C 1
ATOM 1495 O O . ILE A 1 189 ? -19.172 -9.531 12 1 91.12 189 ILE A O 1
ATOM 1499 N N . ASP A 1 190 ? -17.078 -9.945 12.734 1 85.06 190 ASP A N 1
ATOM 1500 C CA . ASP A 1 190 ? -17.422 -9.484 14.07 1 85.06 190 ASP A CA 1
ATOM 1501 C C . ASP A 1 190 ? -17.891 -8.031 14.047 1 85.06 190 ASP A C 1
ATOM 1503 O O . ASP A 1 190 ? -18.781 -7.645 14.805 1 85.06 190 ASP A O 1
ATOM 1507 N N . GLN A 1 191 ? -17.219 -7.25 13.273 1 83.06 191 GLN A N 1
ATOM 1508 C CA . GLN A 1 191 ? -17.703 -5.922 12.914 1 83.06 191 GLN A CA 1
ATOM 1509 C C . GLN A 1 191 ? -18.375 -5.938 11.547 1 83.06 191 GLN A C 1
ATOM 1511 O O . GLN A 1 191 ? -17.953 -6.672 10.648 1 83.06 191 GLN A O 1
ATOM 1516 N N . PRO A 1 192 ? -19.469 -5.188 11.531 1 87.69 192 PRO A N 1
ATOM 1517 C CA . PRO A 1 192 ? -20.203 -5.234 10.266 1 87.69 192 PRO A CA 1
ATOM 1518 C C . PRO A 1 192 ? -19.469 -4.516 9.133 1 87.69 192 PRO A C 1
ATOM 1520 O O . PRO A 1 192 ? -19.812 -3.377 8.797 1 87.69 192 PRO A O 1
ATOM 1523 N N . ILE A 1 193 ? -18.609 -5.18 8.539 1 93.31 193 ILE A N 1
ATOM 1524 C CA . ILE A 1 193 ? -17.875 -4.656 7.395 1 93.31 193 ILE A CA 1
ATOM 1525 C C . ILE A 1 193 ? -18.672 -4.879 6.117 1 93.31 193 ILE A C 1
ATOM 1527 O O . ILE A 1 193 ? -18.953 -6.023 5.738 1 93.31 193 ILE A O 1
ATOM 1531 N N . THR A 1 194 ? -18.984 -3.887 5.414 1 96.88 194 THR A N 1
ATOM 1532 C CA . THR A 1 194 ? -19.969 -3.852 4.344 1 96.88 194 THR A CA 1
ATOM 1533 C C . THR A 1 194 ? -19.641 -4.883 3.266 1 96.88 194 THR A C 1
ATOM 1535 O O . THR A 1 194 ? -20.469 -5.746 2.953 1 96.88 194 THR A O 1
ATOM 1538 N N . PRO A 1 195 ? -18.406 -4.867 2.662 1 97.81 195 PRO A N 1
ATOM 1539 C CA . PRO A 1 195 ? -18.156 -5.812 1.573 1 97.81 195 PRO A CA 1
ATOM 1540 C C . PRO A 1 195 ? -18.234 -7.27 2.027 1 97.81 195 PRO A C 1
ATOM 1542 O O . PRO A 1 195 ? -18.688 -8.133 1.277 1 97.81 195 PRO A O 1
ATOM 1545 N N . ARG A 1 196 ? -17.797 -7.531 3.229 1 97.44 196 ARG A N 1
ATOM 1546 C CA . ARG A 1 196 ? -17.797 -8.906 3.713 1 97.44 196 ARG A CA 1
ATOM 1547 C C . ARG A 1 196 ? -19.219 -9.43 3.877 1 97.44 196 ARG A C 1
ATOM 1549 O O . ARG A 1 196 ? -19.547 -10.523 3.418 1 97.44 196 ARG A O 1
ATOM 1556 N N . ILE A 1 197 ? -20.062 -8.625 4.453 1 97.19 197 ILE A N 1
ATOM 1557 C CA . ILE A 1 197 ? -21.453 -9 4.695 1 97.19 197 ILE A CA 1
ATOM 1558 C C . ILE A 1 197 ? -22.188 -9.133 3.367 1 97.19 197 ILE A C 1
ATOM 1560 O O . ILE A 1 197 ? -22.906 -10.109 3.143 1 97.19 197 ILE A O 1
ATOM 1564 N N . GLU A 1 198 ? -22.016 -8.203 2.518 1 98.25 198 GLU A N 1
ATOM 1565 C CA . GLU A 1 198 ? -22.75 -8.172 1.257 1 98.25 198 GLU A CA 1
ATOM 1566 C C . GLU A 1 198 ? -22.281 -9.289 0.321 1 98.25 198 GLU A C 1
ATOM 1568 O O . GLU A 1 198 ? -23.094 -9.852 -0.424 1 98.25 198 GLU A O 1
ATOM 1573 N N . ARG A 1 199 ? -21 -9.586 0.303 1 98.75 199 ARG A N 1
ATOM 1574 C CA . ARG A 1 199 ? -20.5 -10.656 -0.544 1 98.75 199 ARG A CA 1
ATOM 1575 C C . ARG A 1 199 ? -21.016 -12.016 -0.075 1 98.75 199 ARG A C 1
ATOM 1577 O O . ARG A 1 199 ? -21.344 -12.875 -0.893 1 98.75 199 ARG A O 1
ATOM 1584 N N . LEU A 1 200 ? -21.109 -12.172 1.256 1 98 200 LEU A N 1
ATOM 1585 C CA . LEU A 1 200 ? -21.703 -13.391 1.778 1 98 200 LEU A CA 1
ATOM 1586 C C . LEU A 1 200 ? -23.172 -13.492 1.373 1 98 200 LEU A C 1
ATOM 1588 O O . LEU A 1 200 ? -23.641 -14.562 0.975 1 98 200 LEU A O 1
ATOM 1592 N N . ALA A 1 201 ? -23.906 -12.375 1.485 1 97.31 201 ALA A N 1
ATOM 1593 C CA . ALA A 1 201 ? -25.312 -12.336 1.091 1 97.31 201 ALA A CA 1
ATOM 1594 C C . ALA A 1 201 ? -25.484 -12.656 -0.393 1 97.31 201 ALA A C 1
ATOM 1596 O O . ALA A 1 201 ? -26.359 -13.43 -0.777 1 97.31 201 ALA A O 1
ATOM 1597 N N . GLY A 1 202 ? -24.609 -12.047 -1.212 1 98.44 202 GLY A N 1
ATOM 1598 C CA . GLY A 1 202 ? -24.656 -12.305 -2.643 1 98.44 202 GLY A CA 1
ATOM 1599 C C . GLY A 1 202 ? -24.375 -13.75 -3 1 98.44 202 GLY A C 1
ATOM 1600 O O . GLY A 1 202 ? -24.969 -14.297 -3.93 1 98.44 202 GLY A O 1
ATOM 1601 N N . PHE A 1 203 ? -23.484 -14.344 -2.262 1 98.44 203 PHE A N 1
ATOM 1602 C CA . PHE A 1 203 ? -23.141 -15.75 -2.451 1 98.44 203 PHE A CA 1
ATOM 1603 C C . PHE A 1 203 ? -24.344 -16.641 -2.18 1 98.44 203 PHE A C 1
ATOM 1605 O O . PHE A 1 203 ? -24.688 -17.484 -3.002 1 98.44 203 PHE A O 1
ATOM 1612 N N . LYS A 1 204 ? -24.984 -16.391 -1.073 1 97.56 204 LYS A N 1
ATOM 1613 C CA . LYS A 1 204 ? -26.156 -17.172 -0.686 1 97.56 204 LYS A CA 1
ATOM 1614 C C . LYS A 1 204 ? -27.281 -17.016 -1.706 1 97.56 204 LYS A C 1
ATOM 1616 O O . LYS A 1 204 ? -27.891 -18 -2.129 1 97.56 204 LYS A O 1
ATOM 1621 N N . GLU A 1 205 ? -27.547 -15.812 -2.092 1 97.38 205 GLU A N 1
ATOM 1622 C CA . GLU A 1 205 ? -28.609 -15.531 -3.051 1 97.38 205 GLU A CA 1
ATOM 1623 C C . GLU A 1 205 ? -28.344 -16.219 -4.391 1 97.38 205 GLU A C 1
ATOM 1625 O O . GLU A 1 205 ? -29.266 -16.734 -5.027 1 97.38 205 GLU A O 1
ATOM 1630 N N . ALA A 1 206 ? -27.094 -16.172 -4.797 1 97.56 206 ALA A N 1
ATOM 1631 C CA . ALA A 1 206 ? -26.703 -16.781 -6.074 1 97.56 206 ALA A CA 1
ATOM 1632 C C . ALA A 1 206 ? -26.906 -18.297 -6.051 1 97.56 206 ALA A C 1
ATOM 1634 O O . ALA A 1 206 ? -27.391 -18.875 -7.02 1 97.56 206 ALA A O 1
ATOM 1635 N N . LEU A 1 207 ? -26.531 -18.922 -4.977 1 96.81 207 LEU A N 1
ATOM 1636 C CA . LEU A 1 207 ? -26.719 -20.359 -4.844 1 96.81 207 LEU A CA 1
ATOM 1637 C C . LEU A 1 207 ? -28.203 -20.703 -4.895 1 96.81 207 LEU A C 1
ATOM 1639 O O . LEU A 1 207 ? -28.594 -21.656 -5.582 1 96.81 207 LEU A O 1
ATOM 1643 N N . GLU A 1 208 ? -28.953 -19.938 -4.18 1 95.81 208 GLU A N 1
ATOM 1644 C CA . GLU A 1 208 ? -30.406 -20.141 -4.172 1 95.81 208 GLU A CA 1
ATOM 1645 C C . GLU A 1 208 ? -30.984 -20.031 -5.578 1 95.81 208 GLU A C 1
ATOM 1647 O O . GLU A 1 208 ? -31.797 -20.859 -5.988 1 95.81 208 GLU A O 1
ATOM 1652 N N . LYS A 1 209 ? -30.578 -19.047 -6.27 1 96.31 209 LYS A N 1
ATOM 1653 C CA . LYS A 1 209 ? -31.062 -18.812 -7.625 1 96.31 209 LYS A CA 1
ATOM 1654 C C . LYS A 1 209 ? -30.703 -19.984 -8.547 1 96.31 209 LYS A C 1
ATOM 1656 O O . LYS A 1 209 ? -31.453 -20.297 -9.477 1 96.31 209 LYS A O 1
ATOM 1661 N N . GLN A 1 210 ? -29.578 -20.594 -8.25 1 95 210 GLN A N 1
ATOM 1662 C CA . GLN A 1 210 ? -29.078 -21.688 -9.086 1 95 210 GLN A CA 1
ATOM 1663 C C . GLN A 1 210 ? -29.625 -23.031 -8.617 1 95 210 GLN A C 1
ATOM 1665 O O . GLN A 1 210 ? -29.328 -24.062 -9.211 1 95 210 GLN A O 1
ATOM 1670 N N . GLY A 1 211 ? -30.359 -23.031 -7.523 1 93.44 211 GLY A N 1
ATOM 1671 C CA . GLY A 1 211 ? -30.938 -24.25 -6.984 1 93.44 211 GLY A CA 1
ATOM 1672 C C . GLY A 1 211 ? -29.922 -25.125 -6.277 1 93.44 211 GLY A C 1
ATOM 1673 O O . GLY A 1 211 ? -30.094 -26.344 -6.207 1 93.44 211 GLY A O 1
ATOM 1674 N N . LEU A 1 212 ? -28.875 -24.547 -5.875 1 92.31 212 LEU A N 1
ATOM 1675 C CA . LEU A 1 212 ? -27.844 -25.281 -5.145 1 92.31 212 LEU A CA 1
ATOM 1676 C C . LEU A 1 212 ? -28.062 -25.156 -3.639 1 92.31 212 LEU A C 1
ATOM 1678 O O . LEU A 1 212 ? -28.594 -24.156 -3.16 1 92.31 212 LEU A O 1
ATOM 1682 N N . PRO A 1 213 ? -27.734 -26.203 -2.898 1 86.19 213 PRO A N 1
ATOM 1683 C CA . PRO A 1 213 ? -27.906 -26.156 -1.446 1 86.19 213 PRO A CA 1
ATOM 1684 C C . PRO A 1 213 ? -27 -25.141 -0.772 1 86.19 213 PRO A C 1
ATOM 1686 O O . PRO A 1 213 ? -25.844 -24.969 -1.181 1 86.19 213 PRO A O 1
ATOM 1689 N N . ILE A 1 214 ? -27.656 -24.5 0.139 1 84.69 214 ILE A N 1
ATOM 1690 C CA . ILE A 1 214 ? -26.906 -23.578 0.993 1 84.69 214 ILE A CA 1
ATOM 1691 C C . ILE A 1 214 ? -26.656 -24.234 2.35 1 84.69 214 ILE A C 1
ATOM 1693 O O . ILE A 1 214 ? -27.594 -24.531 3.094 1 84.69 214 ILE A O 1
ATOM 1697 N N . THR A 1 215 ? -25.438 -24.656 2.58 1 85.25 215 THR A N 1
ATOM 1698 C CA . THR A 1 215 ? -25.109 -25.156 3.91 1 85.25 215 THR A CA 1
ATOM 1699 C C . THR A 1 215 ? -24.172 -24.188 4.637 1 85.25 215 THR A C 1
ATOM 1701 O O . THR A 1 215 ? -23.234 -23.672 4.039 1 85.25 215 THR A O 1
ATOM 1704 N N . GLU A 1 216 ? -24.5 -23.938 5.867 1 87.94 216 GLU A N 1
ATOM 1705 C CA . GLU A 1 216 ? -23.703 -23.031 6.68 1 87.94 216 GLU A CA 1
ATOM 1706 C C . GLU A 1 216 ? -22.234 -23.453 6.691 1 87.94 216 GLU A C 1
ATOM 1708 O O . GLU A 1 216 ? -21.344 -22.625 6.855 1 87.94 216 GLU A O 1
ATOM 1713 N N . GLN A 1 217 ? -22.078 -24.672 6.363 1 89.75 217 GLN A N 1
ATOM 1714 C CA . GLN A 1 217 ? -20.719 -25.219 6.379 1 89.75 217 GLN A CA 1
ATOM 1715 C C . GLN A 1 217 ? -19.906 -24.688 5.207 1 89.75 217 GLN A C 1
ATOM 1717 O O . GLN A 1 217 ? -18.672 -24.703 5.242 1 89.75 217 GLN A O 1
ATOM 1722 N N . HIS A 1 218 ? -20.625 -24.219 4.18 1 92.19 218 HIS A N 1
ATOM 1723 C CA . HIS A 1 218 ? -19.953 -23.734 2.98 1 92.19 218 HIS A CA 1
ATOM 1724 C C . HIS A 1 218 ? -19.594 -22.25 3.119 1 92.19 218 HIS A C 1
ATOM 1726 O O . HIS A 1 218 ? -18.938 -21.688 2.246 1 92.19 218 HIS A O 1
ATOM 1732 N N . ILE A 1 219 ? -20.031 -21.641 4.207 1 96.62 219 ILE A N 1
ATOM 1733 C CA . ILE A 1 219 ? -19.859 -20.219 4.418 1 96.62 219 ILE A CA 1
ATOM 1734 C C . ILE A 1 219 ? -18.984 -19.984 5.648 1 96.62 219 ILE A C 1
ATOM 1736 O O . ILE A 1 219 ? -19.391 -20.281 6.773 1 96.62 219 ILE A O 1
ATOM 1740 N N . LYS A 1 220 ? -17.719 -19.453 5.426 1 97.25 220 LYS A N 1
ATOM 1741 C CA . LYS A 1 220 ? -16.781 -19.25 6.523 1 97.25 220 LYS A CA 1
ATOM 1742 C C . LYS A 1 220 ? -16.359 -17.781 6.609 1 97.25 220 LYS A C 1
ATOM 1744 O O . LYS A 1 220 ? -16.016 -17.172 5.594 1 97.25 220 LYS A O 1
ATOM 1749 N N . ALA A 1 221 ? -16.5 -17.203 7.75 1 97.56 221 ALA A N 1
ATOM 1750 C CA . ALA A 1 221 ? -16 -15.875 8.102 1 97.56 221 ALA A CA 1
ATOM 1751 C C . ALA A 1 221 ? -15.078 -15.938 9.312 1 97.56 221 ALA A C 1
ATOM 1753 O O . ALA A 1 221 ? -15.539 -16.156 10.438 1 97.56 221 ALA A O 1
ATOM 1754 N N . VAL A 1 222 ? -13.734 -15.797 9.031 1 97.31 222 VAL A N 1
ATOM 1755 C CA . VAL A 1 222 ? -12.773 -16.062 10.109 1 97.31 222 VAL A CA 1
ATOM 1756 C C . VAL A 1 222 ? -11.633 -15.047 10.039 1 97.31 222 VAL A C 1
ATOM 1758 O O . VAL A 1 222 ? -11.391 -14.445 8.984 1 97.31 222 VAL A O 1
ATOM 1761 N N . PRO A 1 223 ? -10.969 -14.82 11.188 1 95.44 223 PRO A N 1
ATOM 1762 C CA . PRO A 1 223 ? -9.758 -14 11.133 1 95.44 223 PRO A CA 1
ATOM 1763 C C . PRO A 1 223 ? -8.719 -14.547 10.156 1 95.44 223 PRO A C 1
ATOM 1765 O O . PRO A 1 223 ? -8.703 -15.75 9.883 1 95.44 223 PRO A O 1
ATOM 1768 N N . VAL A 1 224 ? -7.965 -13.625 9.711 1 93.19 224 VAL A N 1
ATOM 1769 C CA . VAL A 1 224 ? -6.996 -13.961 8.672 1 93.19 224 VAL A CA 1
ATOM 1770 C C . VAL A 1 224 ? -6.098 -15.102 9.156 1 93.19 224 VAL A C 1
ATOM 1772 O O . VAL A 1 224 ? -5.742 -15.992 8.383 1 93.19 224 VAL A O 1
ATOM 1775 N N . ASP A 1 225 ? -5.738 -15.133 10.414 1 94.62 225 ASP A N 1
ATOM 1776 C CA . ASP A 1 225 ? -4.793 -16.109 10.945 1 94.62 225 ASP A CA 1
ATOM 1777 C C . ASP A 1 225 ? -5.457 -17.469 11.148 1 94.62 225 ASP A C 1
ATOM 1779 O O . ASP A 1 225 ? -4.785 -18.453 11.469 1 94.62 225 ASP A O 1
ATOM 1783 N N . GLU A 1 226 ? -6.711 -17.547 10.875 1 97.69 226 GLU A N 1
ATOM 1784 C CA . GLU A 1 226 ? -7.438 -18.812 11.031 1 97.69 226 GLU A CA 1
ATOM 1785 C C . GLU A 1 226 ? -7.871 -19.375 9.688 1 97.69 226 GLU A C 1
ATOM 1787 O O . GLU A 1 226 ? -8.484 -20.438 9.617 1 97.69 226 GLU A O 1
ATOM 1792 N N . VAL A 1 227 ? -7.527 -18.719 8.633 1 97.81 227 VAL A N 1
ATOM 1793 C CA . VAL A 1 227 ? -8.008 -19.094 7.309 1 97.81 227 VAL A CA 1
ATOM 1794 C C . VAL A 1 227 ? -7.438 -20.453 6.914 1 97.81 227 VAL A C 1
ATOM 1796 O O . VAL A 1 227 ? -8.164 -21.312 6.406 1 97.81 227 VAL A O 1
ATOM 1799 N N . GLN A 1 228 ? -6.203 -20.719 7.211 1 97.38 228 GLN A N 1
ATOM 1800 C CA . GLN A 1 228 ? -5.559 -21.969 6.859 1 97.38 228 GLN A CA 1
ATOM 1801 C C . GLN A 1 228 ? -6.254 -23.156 7.527 1 97.38 228 GLN A C 1
ATOM 1803 O O . GLN A 1 228 ? -6.582 -24.141 6.867 1 97.38 228 GLN A O 1
ATOM 1808 N N . GLU A 1 229 ? -6.445 -23 8.781 1 97.31 229 GLU A N 1
ATOM 1809 C CA . GLU A 1 229 ? -7.125 -24.062 9.539 1 97.31 229 GLU A CA 1
ATOM 1810 C C . GLU A 1 229 ? -8.555 -24.25 9.047 1 97.31 229 GLU A C 1
ATOM 1812 O O . GLU A 1 229 ? -9.047 -25.375 8.984 1 97.31 229 GLU A O 1
ATOM 1817 N N . THR A 1 230 ? -9.164 -23.172 8.742 1 97.81 230 THR A N 1
ATOM 1818 C CA . THR A 1 230 ? -10.539 -23.219 8.258 1 97.81 230 THR A CA 1
ATOM 1819 C C . THR A 1 230 ? -10.625 -23.953 6.93 1 97.81 230 THR A C 1
ATOM 1821 O O . THR A 1 230 ? -11.539 -24.75 6.715 1 97.81 230 THR A O 1
ATOM 1824 N N . ILE A 1 231 ? -9.703 -23.703 5.996 1 97.75 231 ILE A N 1
ATOM 1825 C CA . ILE A 1 231 ? -9.68 -24.375 4.707 1 97.75 231 ILE A CA 1
ATOM 1826 C C . ILE A 1 231 ? -9.469 -25.875 4.922 1 97.75 231 ILE A C 1
ATOM 1828 O O . ILE A 1 231 ? -10.133 -26.703 4.289 1 97.75 231 ILE A O 1
ATOM 1832 N N . GLU A 1 232 ? -8.539 -26.219 5.859 1 97.12 232 GLU A N 1
ATOM 1833 C CA . GLU A 1 232 ? -8.281 -27.609 6.176 1 97.12 232 GLU A CA 1
ATOM 1834 C C . GLU A 1 232 ? -9.555 -28.328 6.617 1 97.12 232 GLU A C 1
ATOM 1836 O O . GLU A 1 232 ? -9.859 -29.422 6.145 1 97.12 232 GLU A O 1
ATOM 1841 N N . MET A 1 233 ? -10.258 -27.688 7.484 1 96.31 233 MET A N 1
ATOM 1842 C CA . MET A 1 233 ? -11.5 -28.266 7.992 1 96.31 233 MET A CA 1
ATOM 1843 C C . MET A 1 233 ? -12.539 -28.375 6.887 1 96.31 233 MET A C 1
ATOM 1845 O O . MET A 1 233 ? -13.25 -29.391 6.801 1 96.31 233 MET A O 1
ATOM 1849 N N . LEU A 1 234 ? -12.617 -27.406 6.07 1 95.62 234 LEU A N 1
ATOM 1850 C CA . LEU A 1 234 ? -13.562 -27.391 4.957 1 95.62 234 LEU A CA 1
ATOM 1851 C C . LEU A 1 234 ? -13.289 -28.531 3.986 1 95.62 234 LEU A C 1
ATOM 1853 O O . LEU A 1 234 ? -14.219 -29.188 3.525 1 95.62 234 LEU A O 1
ATOM 1857 N N . MET A 1 235 ? -12.062 -28.766 3.678 1 95.06 235 MET A N 1
ATOM 1858 C CA . MET A 1 235 ? -11.648 -29.781 2.719 1 95.06 235 MET A CA 1
ATOM 1859 C C . MET A 1 235 ? -11.875 -31.188 3.287 1 95.06 235 MET A C 1
ATOM 1861 O O . MET A 1 235 ? -12.109 -32.125 2.535 1 95.06 235 MET A O 1
ATOM 1865 N N . LYS A 1 236 ? -11.836 -31.266 4.598 1 93.81 236 LYS A N 1
ATOM 1866 C CA . LYS A 1 236 ? -12.062 -32.531 5.254 1 93.81 236 LYS A CA 1
ATOM 1867 C C . LYS A 1 236 ? -13.555 -32.844 5.375 1 93.81 236 LYS A C 1
ATOM 1869 O O . LYS A 1 236 ? -13.992 -33.969 5.141 1 93.81 236 LYS A O 1
ATOM 1874 N N . ASP A 1 237 ? -14.305 -31.844 5.691 1 90.94 237 ASP A N 1
ATOM 1875 C CA . ASP A 1 237 ? -15.703 -32.031 6.062 1 90.94 237 ASP A CA 1
ATOM 1876 C C . ASP A 1 237 ? -16.594 -32.062 4.828 1 90.94 237 ASP A C 1
ATOM 1878 O O . ASP A 1 237 ? -17.422 -32.938 4.664 1 90.94 237 ASP A O 1
ATOM 1882 N N . ILE A 1 238 ? -16.438 -31.141 3.934 1 89.19 238 ILE A N 1
ATOM 1883 C CA . ILE A 1 238 ? -17.406 -30.938 2.852 1 89.19 238 ILE A CA 1
ATOM 1884 C C . ILE A 1 238 ? -16.734 -31.219 1.509 1 89.19 238 ILE A C 1
ATOM 1886 O O . ILE A 1 238 ? -17.406 -31.547 0.528 1 89.19 238 ILE A O 1
ATOM 1890 N N . LYS A 1 239 ? -15.438 -31.062 1.462 1 92.69 239 LYS A N 1
ATOM 1891 C CA . LYS A 1 239 ? -14.656 -31.25 0.245 1 92.69 239 LYS A CA 1
ATOM 1892 C C . LYS A 1 239 ? -15.25 -30.469 -0.92 1 92.69 239 LYS A C 1
ATOM 1894 O O . LYS A 1 239 ? -15.617 -31.047 -1.944 1 92.69 239 LYS A O 1
ATOM 1899 N N . PRO A 1 240 ? -15.281 -29.141 -0.752 1 96.69 240 PRO A N 1
ATOM 1900 C CA . PRO A 1 240 ? -15.789 -28.344 -1.868 1 96.69 240 PRO A CA 1
ATOM 1901 C C . PRO A 1 240 ? -14.992 -28.547 -3.154 1 96.69 240 PRO A C 1
ATOM 1903 O O . PRO A 1 240 ? -13.797 -28.828 -3.102 1 96.69 240 PRO A O 1
ATOM 1906 N N . ASP A 1 241 ? -15.68 -28.453 -4.262 1 97.19 241 ASP A N 1
ATOM 1907 C CA . ASP A 1 241 ? -14.984 -28.547 -5.539 1 97.19 241 ASP A CA 1
ATOM 1908 C C . ASP A 1 241 ? -14.578 -27.172 -6.047 1 97.19 241 ASP A C 1
ATOM 1910 O O . ASP A 1 241 ? -13.805 -27.047 -7.004 1 97.19 241 ASP A O 1
ATOM 1914 N N . ALA A 1 242 ? -15.094 -26.062 -5.391 1 98.25 242 ALA A N 1
ATOM 1915 C CA . ALA A 1 242 ? -14.695 -24.703 -5.703 1 98.25 242 ALA A CA 1
ATOM 1916 C C . ALA A 1 242 ? -14.766 -23.812 -4.461 1 98.25 242 ALA A C 1
ATOM 1918 O O . ALA A 1 242 ? -15.617 -24.016 -3.594 1 98.25 242 ALA A O 1
ATOM 1919 N N . ILE A 1 243 ? -13.852 -22.844 -4.336 1 98.69 243 ILE A N 1
ATOM 1920 C CA . ILE A 1 243 ? -13.859 -21.875 -3.242 1 98.69 243 ILE A CA 1
ATOM 1921 C C . ILE A 1 243 ? -13.773 -20.453 -3.803 1 98.69 243 ILE A C 1
ATOM 1923 O O . ILE A 1 243 ? -12.922 -20.156 -4.645 1 98.69 243 ILE A O 1
ATOM 1927 N N . LEU A 1 244 ? -14.711 -19.656 -3.406 1 98.94 244 LEU A N 1
ATOM 1928 C CA . LEU A 1 244 ? -14.656 -18.219 -3.629 1 98.94 244 LEU A CA 1
ATOM 1929 C C . LEU A 1 244 ? -13.93 -17.516 -2.486 1 98.94 244 LEU A C 1
ATOM 1931 O O . LEU A 1 244 ? -14.422 -17.484 -1.355 1 98.94 244 LEU A O 1
ATOM 1935 N N . ALA A 1 245 ? -12.688 -17.031 -2.783 1 98.88 245 ALA A N 1
ATOM 1936 C CA . ALA A 1 245 ? -12.008 -16.156 -1.829 1 98.88 245 ALA A CA 1
ATOM 1937 C C . ALA A 1 245 ? -12.594 -14.742 -1.871 1 98.88 245 ALA A C 1
ATOM 1939 O O . ALA A 1 245 ? -12.508 -14.062 -2.895 1 98.88 245 ALA A O 1
ATOM 1940 N N . ALA A 1 246 ? -13.102 -14.273 -0.79 1 98.75 246 ALA A N 1
ATOM 1941 C CA . ALA A 1 246 ? -13.938 -13.078 -0.787 1 98.75 246 ALA A CA 1
ATOM 1942 C C . ALA A 1 246 ? -13.078 -11.812 -0.828 1 98.75 246 ALA A C 1
ATOM 1944 O O . ALA A 1 246 ? -13.602 -10.703 -0.972 1 98.75 246 ALA A O 1
ATOM 1945 N N . ASN A 1 247 ? -11.781 -11.891 -0.656 1 98 247 ASN A N 1
ATOM 1946 C CA . ASN A 1 247 ? -10.836 -10.789 -0.823 1 98 247 ASN A CA 1
ATOM 1947 C C . ASN A 1 247 ? -9.422 -11.297 -1.09 1 98 247 ASN A C 1
ATOM 1949 O O . ASN A 1 247 ? -9.188 -12.508 -1.108 1 98 247 ASN A O 1
ATOM 1953 N N . ASP A 1 248 ? -8.539 -10.398 -1.294 1 97.69 248 ASP A N 1
ATOM 1954 C CA . ASP A 1 248 ? -7.188 -10.75 -1.735 1 97.69 248 ASP A CA 1
ATOM 1955 C C . ASP A 1 248 ? -6.406 -11.438 -0.622 1 97.69 248 ASP A C 1
ATOM 1957 O O . ASP A 1 248 ? -5.547 -12.281 -0.89 1 97.69 248 ASP A O 1
ATOM 1961 N N . ARG A 1 249 ? -6.723 -11.172 0.633 1 96.44 249 ARG A N 1
ATOM 1962 C CA . ARG A 1 249 ? -6.012 -11.781 1.751 1 96.44 249 ARG A CA 1
ATOM 1963 C C . ARG A 1 249 ? -6.402 -13.25 1.908 1 96.44 249 ARG A C 1
ATOM 1965 O O . ARG A 1 249 ? -5.551 -14.102 2.176 1 96.44 249 ARG A O 1
ATOM 1972 N N . VAL A 1 250 ? -7.645 -13.5 1.783 1 98.19 250 VAL A N 1
ATOM 1973 C CA . VAL A 1 250 ? -8.117 -14.883 1.828 1 98.19 250 VAL A CA 1
ATOM 1974 C C . VAL A 1 250 ? -7.555 -15.656 0.636 1 98.19 250 VAL A C 1
ATOM 1976 O O . VAL A 1 250 ? -7.168 -16.812 0.771 1 98.19 250 VAL A O 1
ATOM 1979 N N . LEU A 1 251 ? -7.516 -14.992 -0.509 1 98.56 251 LEU A N 1
ATOM 1980 C CA . LEU A 1 251 ? -6.977 -15.641 -1.701 1 98.56 251 LEU A CA 1
ATOM 1981 C C . LEU A 1 251 ? -5.535 -16.078 -1.474 1 98.56 251 LEU A C 1
ATOM 1983 O O . LEU A 1 251 ? -5.16 -17.203 -1.833 1 98.56 251 LEU A O 1
ATOM 1987 N N . ILE A 1 252 ? -4.75 -15.227 -0.856 1 97.62 252 ILE A N 1
ATOM 1988 C CA . ILE A 1 252 ? -3.359 -15.547 -0.565 1 97.62 252 ILE A CA 1
ATOM 1989 C C . ILE A 1 252 ? -3.289 -16.812 0.278 1 97.62 252 ILE A C 1
ATOM 1991 O O . ILE A 1 252 ? -2.539 -17.75 -0.043 1 97.62 252 ILE A O 1
ATOM 1995 N N . GLU A 1 253 ? -4.062 -16.875 1.327 1 97.88 253 GLU A N 1
ATOM 1996 C CA . GLU A 1 253 ? -4.047 -18.016 2.23 1 97.88 253 GLU A CA 1
ATOM 1997 C C . GLU A 1 253 ? -4.543 -19.281 1.529 1 97.88 253 GLU A C 1
ATOM 1999 O O . GLU A 1 253 ? -4.035 -20.375 1.778 1 97.88 253 GLU A O 1
ATOM 2004 N N . LEU A 1 254 ? -5.52 -19.094 0.686 1 98.38 254 LEU A N 1
ATOM 2005 C CA . LEU A 1 254 ? -6.055 -20.219 -0.073 1 98.38 254 LEU A CA 1
ATOM 2006 C C . LEU A 1 254 ? -4.992 -20.797 -1.002 1 98.38 254 LEU A C 1
ATOM 2008 O O . LEU A 1 254 ? -4.797 -22.016 -1.041 1 98.38 254 LEU A O 1
ATOM 2012 N N . LEU A 1 255 ? -4.289 -19.938 -1.716 1 98 255 LEU A N 1
ATOM 2013 C CA . LEU A 1 255 ? -3.266 -20.391 -2.652 1 98 255 LEU A CA 1
ATOM 2014 C C . LEU A 1 255 ? -2.092 -21.016 -1.912 1 98 255 LEU A C 1
ATOM 2016 O O . LEU A 1 255 ? -1.506 -22 -2.387 1 98 255 LEU A O 1
ATOM 2020 N N . ARG A 1 256 ? -1.786 -20.484 -0.763 1 96.88 256 ARG A N 1
ATOM 2021 C CA . ARG A 1 256 ? -0.766 -21.094 0.082 1 96.88 256 ARG A CA 1
ATOM 2022 C C . ARG A 1 256 ? -1.163 -22.516 0.478 1 96.88 256 ARG A C 1
ATOM 2024 O O . ARG A 1 256 ? -0.334 -23.422 0.452 1 96.88 256 ARG A O 1
ATOM 2031 N N . TYR A 1 257 ? -2.404 -22.656 0.863 1 97.44 257 TYR A N 1
ATOM 2032 C CA . TYR A 1 257 ? -2.926 -23.953 1.258 1 97.44 257 TYR A CA 1
ATOM 2033 C C . TYR A 1 257 ? -2.854 -24.953 0.102 1 97.44 257 TYR A C 1
ATOM 2035 O O . TYR A 1 257 ? -2.418 -26.094 0.28 1 97.44 257 TYR A O 1
ATOM 2043 N N . VAL A 1 258 ? -3.279 -24.562 -1.062 1 96.94 258 VAL A N 1
ATOM 2044 C CA . VAL A 1 258 ? -3.289 -25.391 -2.26 1 96.94 258 VAL A CA 1
ATOM 2045 C C . VAL A 1 258 ? -1.878 -25.891 -2.551 1 96.94 258 VAL A C 1
ATOM 2047 O O . VAL A 1 258 ? -1.681 -27.078 -2.83 1 96.94 258 VAL A O 1
ATOM 2050 N N . ARG A 1 259 ? -0.962 -25 -2.443 1 95.12 259 ARG A N 1
ATOM 2051 C CA . ARG A 1 259 ? 0.429 -25.359 -2.676 1 95.12 259 ARG A CA 1
ATOM 2052 C C . ARG A 1 259 ? 0.913 -26.359 -1.626 1 95.12 259 ARG A C 1
ATOM 2054 O O . ARG A 1 259 ? 1.511 -27.391 -1.964 1 95.12 259 ARG A O 1
ATOM 2061 N N . LYS A 1 260 ? 0.67 -26.062 -0.391 1 95.19 260 LYS A N 1
ATOM 2062 C CA . LYS A 1 260 ? 1.111 -26.891 0.734 1 95.19 260 LYS A CA 1
ATOM 2063 C C . LYS A 1 260 ? 0.576 -28.312 0.62 1 95.19 260 LYS A C 1
ATOM 2065 O O . LYS A 1 260 ? 1.275 -29.266 0.951 1 95.19 260 LYS A O 1
ATOM 2070 N N . LYS A 1 261 ? -0.614 -28.453 0.055 1 96.44 261 LYS A N 1
ATOM 2071 C CA . LYS A 1 261 ? -1.285 -29.75 0.015 1 96.44 261 LYS A CA 1
ATOM 2072 C C . LYS A 1 261 ? -1.089 -30.422 -1.338 1 96.44 261 LYS A C 1
ATOM 2074 O O . LYS A 1 261 ? -1.509 -31.562 -1.532 1 96.44 261 LYS A O 1
ATOM 2079 N N . GLY A 1 262 ? -0.518 -29.719 -2.271 1 95.44 262 GLY A N 1
ATOM 2080 C CA . GLY A 1 262 ? -0.275 -30.266 -3.598 1 95.44 262 GLY A CA 1
ATOM 2081 C C . GLY A 1 262 ? -1.538 -30.406 -4.426 1 95.44 262 GLY A C 1
ATOM 2082 O O . GLY A 1 262 ? -1.646 -31.312 -5.254 1 95.44 262 GLY A O 1
ATOM 2083 N N . LEU A 1 263 ? -2.537 -29.578 -4.141 1 96.62 263 LEU A N 1
ATOM 2084 C CA . LEU A 1 263 ? -3.771 -29.578 -4.918 1 96.62 263 LEU A CA 1
ATOM 2085 C C . LEU A 1 263 ? -3.568 -28.906 -6.27 1 96.62 263 LEU A C 1
ATOM 2087 O O . LEU A 1 263 ? -2.77 -27.984 -6.387 1 96.62 263 LEU A O 1
ATOM 2091 N N . LYS A 1 264 ? -4.297 -29.391 -7.266 1 96.94 264 LYS A N 1
ATOM 2092 C CA . LYS A 1 264 ? -4.215 -28.812 -8.602 1 96.94 264 LYS A CA 1
ATOM 2093 C C . LYS A 1 264 ? -5.422 -27.922 -8.891 1 96.94 264 LYS A C 1
ATOM 2095 O O . LYS A 1 264 ? -6.566 -28.328 -8.688 1 96.94 264 LYS A O 1
ATOM 2100 N N . ILE A 1 265 ? -5.164 -26.766 -9.258 1 97.88 265 ILE A N 1
ATOM 2101 C CA . ILE A 1 265 ? -6.18 -25.859 -9.781 1 97.88 265 ILE A CA 1
ATOM 2102 C C . ILE A 1 265 ? -6.195 -25.922 -11.305 1 97.88 265 ILE A C 1
ATOM 2104 O O . ILE A 1 265 ? -5.152 -25.781 -11.953 1 97.88 265 ILE A O 1
ATOM 2108 N N . PRO A 1 266 ? -7.32 -26.141 -11.891 1 97.69 266 PRO A N 1
ATOM 2109 C CA . PRO A 1 266 ? -8.664 -26.234 -11.312 1 97.69 266 PRO A CA 1
ATOM 2110 C C . PRO A 1 266 ? -9.094 -27.688 -11.07 1 97.69 266 PRO A C 1
ATOM 2112 O O . PRO A 1 266 ? -10.203 -27.938 -10.609 1 97.69 266 PRO A O 1
ATOM 2115 N N . GLN A 1 267 ? -8.281 -28.656 -11.406 1 97.62 267 GLN A N 1
ATOM 2116 C CA . GLN A 1 267 ? -8.688 -30.047 -11.461 1 97.62 267 GLN A CA 1
ATOM 2117 C C . GLN A 1 267 ? -9.219 -30.531 -10.109 1 97.62 267 GLN A C 1
ATOM 2119 O O . GLN A 1 267 ? -10.227 -31.219 -10.039 1 97.62 267 GLN A O 1
ATOM 2124 N N . ASP A 1 268 ? -8.516 -30.156 -9.039 1 97.38 268 ASP A N 1
ATOM 2125 C CA . ASP A 1 268 ? -8.914 -30.578 -7.703 1 97.38 268 ASP A CA 1
ATOM 2126 C C . ASP A 1 268 ? -9.812 -29.547 -7.039 1 97.38 268 ASP A C 1
ATOM 2128 O O . ASP A 1 268 ? -10.656 -29.891 -6.203 1 97.38 268 ASP A O 1
ATOM 2132 N N . LEU A 1 269 ? -9.57 -28.266 -7.398 1 98.31 269 LEU A N 1
ATOM 2133 C CA . LEU A 1 269 ? -10.273 -27.188 -6.734 1 98.31 269 LEU A CA 1
ATOM 2134 C C . LEU A 1 269 ? -10.375 -25.969 -7.645 1 98.31 269 LEU A C 1
ATOM 2136 O O . LEU A 1 269 ? -9.352 -25.422 -8.086 1 98.31 269 LEU A O 1
ATOM 2140 N N . GLY A 1 270 ? -11.617 -25.562 -7.961 1 98.75 270 GLY A N 1
ATOM 2141 C CA . GLY A 1 270 ? -11.805 -24.281 -8.625 1 98.75 270 GLY A CA 1
ATOM 2142 C C . GLY A 1 270 ? -11.641 -23.094 -7.691 1 98.75 270 GLY A C 1
ATOM 2143 O O . GLY A 1 270 ? -12.062 -23.141 -6.535 1 98.75 270 GLY A O 1
ATOM 2144 N N . VAL A 1 271 ? -11.016 -22 -8.188 1 98.88 271 VAL A N 1
ATOM 2145 C CA . VAL A 1 271 ? -10.727 -20.844 -7.34 1 98.88 271 VAL A CA 1
ATOM 2146 C C . VAL A 1 271 ? -11.086 -19.562 -8.078 1 98.88 271 VAL A C 1
ATOM 2148 O O . VAL A 1 271 ? -10.703 -19.375 -9.234 1 98.88 271 VAL A O 1
ATOM 2151 N N . ILE A 1 272 ? -11.852 -18.719 -7.516 1 98.94 272 ILE A N 1
ATOM 2152 C CA . ILE A 1 272 ? -12.062 -17.328 -7.91 1 98.94 272 ILE A CA 1
ATOM 2153 C C . ILE A 1 272 ? -11.836 -16.406 -6.707 1 98.94 272 ILE A C 1
ATOM 2155 O O . ILE A 1 272 ? -12.266 -16.719 -5.594 1 98.94 272 ILE A O 1
ATOM 2159 N N . GLY A 1 273 ? -11.086 -15.406 -6.887 1 98.88 273 GLY A N 1
ATOM 2160 C CA . GLY A 1 273 ? -10.883 -14.422 -5.836 1 98.88 273 GLY A CA 1
ATOM 2161 C C . GLY A 1 273 ? -11.539 -13.086 -6.133 1 98.88 273 GLY A C 1
ATOM 2162 O O . GLY A 1 273 ? -11.484 -12.602 -7.266 1 98.88 273 GLY A O 1
ATOM 2163 N N . ILE A 1 274 ? -12.219 -12.477 -5.148 1 98.81 274 ILE A N 1
ATOM 2164 C CA . ILE A 1 274 ? -12.68 -11.102 -5.273 1 98.81 274 ILE A CA 1
ATOM 2165 C C . ILE A 1 274 ? -11.547 -10.141 -4.914 1 98.81 274 ILE A C 1
ATOM 2167 O O . ILE A 1 274 ? -10.891 -10.305 -3.883 1 98.81 274 ILE A O 1
ATOM 2171 N N . ASP A 1 275 ? -11.32 -9.078 -5.742 1 98.44 275 ASP A N 1
ATOM 2172 C CA . ASP A 1 275 ? -10.219 -8.125 -5.766 1 98.44 275 ASP A CA 1
ATOM 2173 C C . ASP A 1 275 ? -9.062 -8.641 -6.621 1 98.44 275 ASP A C 1
ATOM 2175 O O . ASP A 1 275 ? -8.531 -9.719 -6.367 1 98.44 275 ASP A O 1
ATOM 2179 N N . GLU A 1 276 ? -8.703 -7.879 -7.574 1 97.56 276 GLU A N 1
ATOM 2180 C CA . GLU A 1 276 ? -7.562 -8.211 -8.422 1 97.56 276 GLU A CA 1
ATOM 2181 C C . GLU A 1 276 ? -6.254 -8.102 -7.648 1 97.56 276 GLU A C 1
ATOM 2183 O O . GLU A 1 276 ? -6.156 -7.336 -6.688 1 97.56 276 GLU A O 1
ATOM 2188 N N . VAL A 1 277 ? -5.297 -8.953 -8.031 1 96.81 277 VAL A N 1
ATOM 2189 C CA . VAL A 1 277 ? -3.973 -8.969 -7.422 1 96.81 277 VAL A CA 1
ATOM 2190 C C . VAL A 1 277 ? -2.902 -9 -8.516 1 96.81 277 VAL A C 1
ATOM 2192 O O . VAL A 1 277 ? -3.152 -9.477 -9.617 1 96.81 277 VAL A O 1
ATOM 2195 N N . PRO A 1 278 ? -1.73 -8.516 -8.234 1 94 278 PRO A N 1
ATOM 2196 C CA . PRO A 1 278 ? -0.711 -8.344 -9.273 1 94 278 PRO A CA 1
ATOM 2197 C C . PRO A 1 278 ? -0.212 -9.68 -9.836 1 94 278 PRO A C 1
ATOM 2199 O O . PRO A 1 278 ? 0.264 -9.734 -10.969 1 94 278 PRO A O 1
ATOM 2202 N N . TYR A 1 279 ? -0.352 -10.758 -9.094 1 96.69 279 TYR A N 1
ATOM 2203 C CA . TYR A 1 279 ? 0.253 -12.031 -9.484 1 96.69 279 TYR A CA 1
ATOM 2204 C C . TYR A 1 279 ? -0.767 -12.93 -10.172 1 96.69 279 TYR A C 1
ATOM 2206 O O . TYR A 1 279 ? -0.423 -14.008 -10.656 1 96.69 279 TYR A O 1
ATOM 2214 N N . ALA A 1 280 ? -2.006 -12.562 -10.25 1 97.75 280 ALA A N 1
ATOM 2215 C CA . ALA A 1 280 ? -3.082 -13.438 -10.719 1 97.75 280 ALA A CA 1
ATOM 2216 C C . ALA A 1 280 ? -2.85 -13.875 -12.156 1 97.75 280 ALA A C 1
ATOM 2218 O O . ALA A 1 280 ? -3.082 -15.039 -12.508 1 97.75 280 ALA A O 1
ATOM 2219 N N . SER A 1 281 ? -2.314 -13.008 -12.969 1 95.88 281 SER A N 1
ATOM 2220 C CA . SER A 1 281 ? -2.225 -13.25 -14.406 1 95.88 281 SER A CA 1
ATOM 2221 C C . SER A 1 281 ? -1.063 -14.18 -14.734 1 95.88 281 SER A C 1
ATOM 2223 O O . SER A 1 281 ? -1.056 -14.82 -15.789 1 95.88 281 SER A O 1
ATOM 2225 N N . PHE A 1 282 ? -0.088 -14.258 -13.797 1 95.12 282 PHE A N 1
ATOM 2226 C CA . PHE A 1 282 ? 1.059 -15.094 -14.148 1 95.12 282 PHE A CA 1
ATOM 2227 C C . PHE A 1 282 ? 1.225 -16.234 -13.148 1 95.12 282 PHE A C 1
ATOM 2229 O O . PHE A 1 282 ? 2.232 -16.938 -13.172 1 95.12 282 PHE A O 1
ATOM 2236 N N . PHE A 1 283 ? 0.276 -16.359 -12.328 1 94.81 283 PHE A N 1
ATOM 2237 C CA . PHE A 1 283 ? 0.22 -17.531 -11.469 1 94.81 283 PHE A CA 1
ATOM 2238 C C . PHE A 1 283 ? 0.017 -18.797 -12.297 1 94.81 283 PHE A C 1
ATOM 2240 O O . PHE A 1 283 ? -0.391 -18.719 -13.461 1 94.81 283 PHE A O 1
ATOM 2247 N N . GLU A 1 284 ? 0.402 -20 -11.773 1 91.44 284 GLU A N 1
ATOM 2248 C CA . GLU A 1 284 ? 0.184 -21.25 -12.484 1 91.44 284 GLU A CA 1
ATOM 2249 C C . GLU A 1 284 ? -0.819 -22.141 -11.742 1 91.44 284 GLU A C 1
ATOM 2251 O O . GLU A 1 284 ? -0.5 -22.719 -10.703 1 91.44 284 GLU A O 1
ATOM 2256 N N . PRO A 1 285 ? -2.053 -22.297 -12.32 1 95.25 285 PRO A N 1
ATOM 2257 C CA . PRO A 1 285 ? -2.57 -21.562 -13.469 1 95.25 285 PRO A CA 1
ATOM 2258 C C . PRO A 1 285 ? -2.947 -20.125 -13.125 1 95.25 285 PRO A C 1
ATOM 2260 O O . PRO A 1 285 ? -3.055 -19.766 -11.953 1 95.25 285 PRO A O 1
ATOM 2263 N N . PRO A 1 286 ? -3.111 -19.25 -14.172 1 97.25 286 PRO A N 1
ATOM 2264 C CA . PRO A 1 286 ? -3.604 -17.906 -13.891 1 97.25 286 PRO A CA 1
ATOM 2265 C C . PRO A 1 286 ? -4.934 -17.906 -13.141 1 97.25 286 PRO A C 1
ATOM 2267 O O . PRO A 1 286 ? -5.816 -18.703 -13.445 1 97.25 286 PRO A O 1
ATOM 2270 N N . ILE A 1 287 ? -5.047 -17.016 -12.164 1 98.5 287 ILE A N 1
ATOM 2271 C CA . ILE A 1 287 ? -6.168 -17.016 -11.227 1 98.5 287 ILE A CA 1
ATOM 2272 C C . ILE A 1 287 ? -7.254 -16.062 -11.719 1 98.5 287 ILE A C 1
ATOM 2274 O O . ILE A 1 287 ? -6.973 -14.914 -12.047 1 98.5 287 ILE A O 1
ATOM 2278 N N . SER A 1 288 ? -8.492 -16.562 -11.82 1 98.88 288 SER A N 1
ATOM 2279 C CA . SER A 1 288 ? -9.648 -15.711 -12.117 1 98.88 288 SER A CA 1
ATOM 2280 C C . SER A 1 288 ? -10.008 -14.836 -10.922 1 98.88 288 SER A C 1
ATOM 2282 O O . SER A 1 288 ? -9.984 -15.297 -9.781 1 98.88 288 SER A O 1
ATOM 2284 N N . THR A 1 289 ? -10.25 -13.562 -11.203 1 98.88 289 THR A N 1
ATOM 2285 C CA . THR A 1 289 ? -10.578 -12.625 -10.133 1 98.88 289 THR A CA 1
ATOM 2286 C C . THR A 1 289 ? -11.766 -11.758 -10.516 1 98.88 289 THR A C 1
ATOM 2288 O O . THR A 1 289 ? -12.102 -11.633 -11.695 1 98.88 289 THR A O 1
ATOM 2291 N N . ILE A 1 290 ? -12.516 -11.289 -9.539 1 98.88 290 ILE A N 1
ATOM 2292 C CA . ILE A 1 290 ? -13.492 -10.219 -9.688 1 98.88 290 ILE A CA 1
ATOM 2293 C C . ILE A 1 290 ? -12.852 -8.883 -9.289 1 98.88 290 ILE A C 1
ATOM 2295 O O . ILE A 1 290 ? -12.438 -8.703 -8.148 1 98.88 290 ILE A O 1
ATOM 2299 N N . GLU A 1 291 ? -12.742 -8.031 -10.18 1 98.56 291 GLU A N 1
ATOM 2300 C CA . GLU A 1 291 ? -12.008 -6.781 -9.992 1 98.56 291 GLU A CA 1
ATOM 2301 C C . GLU A 1 291 ? -12.961 -5.621 -9.719 1 98.56 291 GLU A C 1
ATOM 2303 O O . GLU A 1 291 ? -14.031 -5.531 -10.32 1 98.56 291 GLU A O 1
ATOM 2308 N N . GLN A 1 292 ? -12.625 -4.773 -8.789 1 98.38 292 GLN A N 1
ATOM 2309 C CA . GLN A 1 292 ? -13.328 -3.514 -8.562 1 98.38 292 GLN A CA 1
ATOM 2310 C C . GLN A 1 292 ? -12.82 -2.424 -9.5 1 98.38 292 GLN A C 1
ATOM 2312 O O . GLN A 1 292 ? -11.617 -2.305 -9.727 1 98.38 292 GLN A O 1
ATOM 2317 N N . PRO A 1 293 ? -13.703 -1.661 -10.07 1 98.19 293 PRO A N 1
ATOM 2318 C CA . PRO A 1 293 ? -13.25 -0.534 -10.891 1 98.19 293 PRO A CA 1
ATOM 2319 C C . PRO A 1 293 ? -12.766 0.649 -10.055 1 98.19 293 PRO A C 1
ATOM 2321 O O . PRO A 1 293 ? -13.453 1.668 -9.961 1 98.19 293 PRO A O 1
ATOM 2324 N N . ALA A 1 294 ? -11.586 0.555 -9.578 1 97.62 294 ALA A N 1
ATOM 2325 C CA . ALA A 1 294 ? -11.016 1.515 -8.633 1 97.62 294 ALA A CA 1
ATOM 2326 C C . ALA A 1 294 ? -10.961 2.912 -9.242 1 97.62 294 ALA A C 1
ATOM 2328 O O . ALA A 1 294 ? -11.117 3.91 -8.539 1 97.62 294 ALA A O 1
ATOM 2329 N N . ASP A 1 295 ? -10.672 3.006 -10.531 1 97.19 295 ASP A N 1
ATOM 2330 C CA . ASP A 1 295 ? -10.586 4.297 -11.211 1 97.19 295 ASP A CA 1
ATOM 2331 C C . ASP A 1 295 ? -11.922 5.027 -11.164 1 97.19 295 ASP A C 1
ATOM 2333 O O . ASP A 1 295 ? -11.977 6.215 -10.828 1 97.19 295 ASP A O 1
ATOM 2337 N N . GLN A 1 296 ? -13.008 4.301 -11.422 1 98.31 296 GLN A N 1
ATOM 2338 C CA . GLN A 1 296 ? -14.344 4.883 -11.398 1 98.31 296 GLN A CA 1
ATOM 2339 C C . GLN A 1 296 ? -14.75 5.262 -9.977 1 98.31 296 GLN A C 1
ATOM 2341 O O . GLN A 1 296 ? -15.336 6.324 -9.75 1 98.31 296 GLN A O 1
ATOM 2346 N N . ILE A 1 297 ? -14.445 4.402 -9.07 1 98.62 297 ILE A N 1
ATOM 2347 C CA . ILE A 1 297 ? -14.797 4.625 -7.668 1 98.62 297 ILE A CA 1
ATOM 2348 C C . ILE A 1 297 ? -14.07 5.863 -7.145 1 98.62 297 ILE A C 1
ATOM 2350 O O . ILE A 1 297 ? -14.688 6.742 -6.539 1 98.62 297 ILE A O 1
ATOM 2354 N N . ALA A 1 298 ? -12.789 5.934 -7.449 1 98.56 298 ALA A N 1
ATOM 2355 C CA . ALA A 1 298 ? -11.984 7.074 -7.004 1 98.56 298 ALA A CA 1
ATOM 2356 C C . ALA A 1 298 ? -12.477 8.367 -7.637 1 98.56 298 ALA A C 1
ATOM 2358 O O . ALA A 1 298 ? -12.562 9.406 -6.969 1 98.56 298 ALA A O 1
ATOM 2359 N N . LEU A 1 299 ? -12.797 8.32 -8.93 1 98.12 299 LEU A N 1
ATOM 2360 C CA . LEU A 1 299 ? -13.289 9.492 -9.633 1 98.12 299 LEU A CA 1
ATOM 2361 C C . LEU A 1 299 ? -14.594 9.992 -9.008 1 98.12 299 LEU A C 1
ATOM 2363 O O . LEU A 1 299 ? -14.742 11.188 -8.75 1 98.12 299 LEU A O 1
ATOM 2367 N N . GLN A 1 300 ? -15.5 9.086 -8.727 1 97.75 300 GLN A N 1
ATOM 2368 C CA . GLN A 1 300 ? -16.781 9.438 -8.133 1 97.75 300 GLN A CA 1
ATOM 2369 C C . GLN A 1 300 ? -16.594 10.031 -6.738 1 97.75 300 GLN A C 1
ATOM 2371 O O . GLN A 1 300 ? -17.188 11.07 -6.418 1 97.75 300 GLN A O 1
ATOM 2376 N N . ALA A 1 301 ? -15.797 9.383 -5.926 1 98.25 301 ALA A N 1
ATOM 2377 C CA . ALA A 1 301 ? -15.594 9.828 -4.551 1 98.25 301 ALA A CA 1
ATOM 2378 C C . ALA A 1 301 ? -14.938 11.211 -4.516 1 98.25 301 ALA A C 1
ATOM 2380 O O . ALA A 1 301 ? -15.359 12.078 -3.752 1 98.25 301 ALA A O 1
ATOM 2381 N N . SER A 1 302 ? -13.898 11.406 -5.363 1 98 302 SER A N 1
ATOM 2382 C CA . SER A 1 302 ? -13.203 12.688 -5.402 1 98 302 SER A CA 1
ATOM 2383 C C . SER A 1 302 ? -14.117 13.797 -5.895 1 98 302 SER A C 1
ATOM 2385 O O . SER A 1 302 ? -14.078 14.922 -5.383 1 98 302 SER A O 1
ATOM 2387 N N . THR A 1 303 ? -14.961 13.477 -6.871 1 96.5 303 THR A N 1
ATOM 2388 C CA . THR A 1 303 ? -15.898 14.453 -7.418 1 96.5 303 THR A CA 1
ATOM 2389 C C . THR A 1 303 ? -16.891 14.914 -6.348 1 96.5 303 THR A C 1
ATOM 2391 O O . THR A 1 303 ? -17.109 16.109 -6.18 1 96.5 303 THR A O 1
ATOM 2394 N N . ILE A 1 304 ? -17.406 13.977 -5.605 1 96.19 304 ILE A N 1
ATOM 2395 C CA . ILE A 1 304 ? -18.359 14.289 -4.559 1 96.19 304 ILE A CA 1
ATOM 2396 C C . ILE A 1 304 ? -17.703 15.156 -3.492 1 96.19 304 ILE A C 1
ATOM 2398 O O . ILE A 1 304 ? -18.25 16.188 -3.08 1 96.19 304 ILE A O 1
ATOM 2402 N N . LEU A 1 305 ? -16.484 14.75 -3.068 1 97 305 LEU A N 1
ATOM 2403 C CA . LEU A 1 305 ? -15.812 15.461 -1.984 1 97 305 LEU A CA 1
ATOM 2404 C C . LEU A 1 305 ? -15.5 16.891 -2.389 1 97 305 LEU A C 1
ATOM 2406 O O . LEU A 1 305 ? -15.703 17.828 -1.606 1 97 305 LEU A O 1
ATOM 2410 N N . VAL A 1 306 ? -15.039 17.109 -3.576 1 95.5 306 VAL A N 1
ATOM 2411 C CA . VAL A 1 306 ? -14.672 18.453 -4.055 1 95.5 306 VAL A CA 1
ATOM 2412 C C . VAL A 1 306 ? -15.914 19.328 -4.137 1 95.5 306 VAL A C 1
ATOM 2414 O O . VAL A 1 306 ? -15.875 20.516 -3.793 1 95.5 306 VAL A O 1
ATOM 2417 N N . LYS A 1 307 ? -17.016 18.734 -4.562 1 94.25 307 LYS A N 1
ATOM 2418 C CA . LYS A 1 307 ? -18.281 19.484 -4.59 1 94.25 307 LYS A CA 1
ATOM 2419 C C . LYS A 1 307 ? -18.703 19.891 -3.184 1 94.25 307 LYS A C 1
ATOM 2421 O O . LYS A 1 307 ? -19.25 20.984 -2.988 1 94.25 307 LYS A O 1
ATOM 2426 N N . GLN A 1 308 ? -18.484 18.984 -2.205 1 93.88 308 GLN A N 1
ATOM 2427 C CA . GLN A 1 308 ? -18.781 19.344 -0.82 1 93.88 308 GLN A CA 1
ATOM 2428 C C . GLN A 1 308 ? -17.922 20.5 -0.344 1 93.88 308 GLN A C 1
ATOM 2430 O O . GLN A 1 308 ? -18.422 21.438 0.285 1 93.88 308 GLN A O 1
ATOM 2435 N N . ILE A 1 309 ? -16.641 20.406 -0.658 1 92.94 309 ILE A N 1
ATOM 2436 C CA . ILE A 1 309 ? -15.688 21.406 -0.226 1 92.94 309 ILE A CA 1
ATOM 2437 C C . ILE A 1 309 ? -16.047 22.766 -0.823 1 92.94 309 ILE A C 1
ATOM 2439 O O . ILE A 1 309 ? -15.93 23.797 -0.161 1 92.94 309 ILE A O 1
ATOM 2443 N N . SER A 1 310 ? -16.547 22.75 -2.027 1 89.81 310 SER A N 1
ATOM 2444 C CA . SER A 1 310 ? -16.891 23.984 -2.723 1 89.81 310 SER A CA 1
ATOM 2445 C C . SER A 1 310 ? -18.328 24.391 -2.451 1 89.81 310 SER A C 1
ATOM 2447 O O . SER A 1 310 ? -18.844 25.328 -3.064 1 89.81 310 SER A O 1
ATOM 2449 N N . ASN A 1 311 ? -19.016 23.703 -1.654 1 86.75 311 ASN A N 1
ATOM 2450 C CA . ASN A 1 311 ? -20.406 23.953 -1.298 1 86.75 311 ASN A CA 1
ATOM 2451 C C . ASN A 1 311 ? -21.328 23.859 -2.514 1 86.75 311 ASN A C 1
ATOM 2453 O O . ASN A 1 311 ? -22.234 24.672 -2.68 1 86.75 311 ASN A O 1
ATOM 2457 N N . GLN A 1 312 ? -21 23 -3.342 1 83.38 312 GLN A N 1
ATOM 2458 C CA . GLN A 1 312 ? -21.781 22.781 -4.551 1 83.38 312 GLN A CA 1
ATOM 2459 C C . GLN A 1 312 ? -22.484 21.422 -4.52 1 83.38 312 GLN A C 1
ATOM 2461 O O . GLN A 1 312 ? -23.094 21.016 -5.504 1 83.38 312 GLN A O 1
ATOM 2466 N N . TYR A 1 313 ? -22.156 20.797 -3.375 1 81.62 313 TYR A N 1
ATOM 2467 C CA . TYR A 1 313 ? -22.781 19.4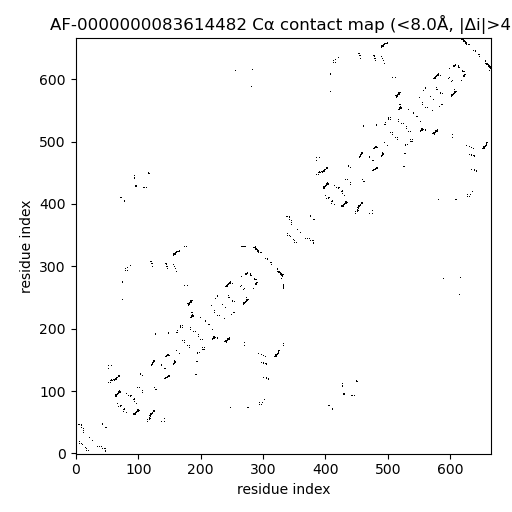84 -3.264 1 81.62 313 TYR A CA 1
ATOM 2468 C C . TYR A 1 313 ? -24.219 19.609 -2.754 1 81.62 313 TYR A C 1
ATOM 2470 O O . TYR A 1 313 ? -24.453 20.172 -1.685 1 81.62 313 TYR A O 1
ATOM 2478 N N . GLU A 1 314 ? -25.188 19.281 -3.619 1 74.75 314 GLU A N 1
ATOM 2479 C CA . GLU A 1 314 ? -26.594 19.234 -3.215 1 74.75 314 GLU A CA 1
ATOM 2480 C C . GLU A 1 314 ? -26.969 17.875 -2.666 1 74.75 314 GLU A C 1
ATOM 2482 O O . GLU A 1 314 ? -26.734 16.844 -3.318 1 74.75 314 GLU A O 1
ATOM 2487 N N . SER A 1 315 ? -27 17.875 -1.341 1 64.75 315 SER A N 1
ATOM 2488 C CA . SER A 1 315 ? -27.375 16.594 -0.734 1 64.75 315 SER A CA 1
ATOM 2489 C C . SER A 1 315 ? -28.562 15.969 -1.446 1 64.75 315 SER A C 1
ATOM 2491 O O . SER A 1 315 ? -29.609 16.594 -1.59 1 64.75 315 SER A O 1
ATOM 2493 N N . ASN A 1 316 ? -28.281 15.281 -2.57 1 59.66 316 ASN A N 1
ATOM 2494 C CA . ASN A 1 316 ? -29.422 14.547 -3.129 1 59.66 316 ASN A CA 1
ATOM 2495 C C . ASN A 1 316 ? -29.703 13.273 -2.336 1 59.66 316 ASN A C 1
ATOM 2497 O O . ASN A 1 316 ? -28.875 12.828 -1.54 1 59.66 316 ASN A O 1
ATOM 2501 N N . SER A 1 317 ? -30.953 12.742 -2.512 1 57.5 317 SER A N 1
ATOM 2502 C CA . SER A 1 317 ? -31.5 11.547 -1.874 1 57.5 317 SER A CA 1
ATOM 2503 C C . SER A 1 317 ? -30.562 10.359 -2.027 1 57.5 317 SER A C 1
ATOM 2505 O O . SER A 1 317 ? -30.625 9.414 -1.235 1 57.5 317 SER A O 1
ATOM 2507 N N . GLN A 1 318 ? -29.547 10.57 -3.066 1 63.12 318 GLN A N 1
ATOM 2508 C CA . GLN A 1 318 ? -28.75 9.352 -3.223 1 63.12 318 GLN A CA 1
ATOM 2509 C C . GLN A 1 318 ? -27.391 9.492 -2.543 1 63.12 318 GLN A C 1
ATOM 2511 O O . GLN A 1 318 ? -26.578 10.312 -2.955 1 63.12 318 GLN A O 1
ATOM 2516 N N . SER A 1 319 ? -27.188 8.586 -1.424 1 87.12 319 SER A N 1
ATOM 2517 C CA . SER A 1 319 ? -25.984 8.695 -0.614 1 87.12 319 SER A CA 1
ATOM 2518 C C . SER A 1 319 ? -25.047 7.516 -0.85 1 87.12 319 SER A C 1
ATOM 2520 O O . SER A 1 319 ? -23.875 7.559 -0.474 1 87.12 319 SER A O 1
ATOM 2522 N N . ILE A 1 320 ? -25.672 6.594 -1.83 1 95.5 320 ILE A N 1
ATOM 2523 C CA . ILE A 1 320 ? -24.875 5.395 -2.029 1 95.5 320 ILE A CA 1
ATOM 2524 C C . ILE A 1 320 ? -24.641 5.176 -3.521 1 95.5 320 ILE A C 1
ATOM 2526 O O . ILE A 1 320 ? -25.594 5.086 -4.301 1 95.5 320 ILE A O 1
ATOM 2530 N N . TYR A 1 321 ? -23.453 5.105 -4.059 1 96.88 321 TYR A N 1
ATOM 2531 C CA . TYR A 1 321 ? -23.047 4.836 -5.43 1 96.88 321 TYR A CA 1
ATOM 2532 C C . TYR A 1 321 ? -22.391 3.465 -5.539 1 96.88 321 TYR A C 1
ATOM 2534 O O . TYR A 1 321 ? -21.375 3.201 -4.883 1 96.88 321 TYR A O 1
ATOM 2542 N N . ARG A 1 322 ? -22.922 2.611 -6.297 1 98.06 322 ARG A N 1
ATOM 2543 C CA . ARG A 1 322 ? -22.391 1.268 -6.469 1 98.06 322 ARG A CA 1
ATOM 2544 C C . ARG A 1 322 ? -21.891 1.058 -7.895 1 98.06 322 ARG A C 1
ATOM 2546 O O . ARG A 1 322 ? -22.516 1.504 -8.852 1 98.06 322 ARG A O 1
ATOM 2553 N N . PHE A 1 323 ? -20.797 0.435 -8.086 1 98.75 323 PHE A N 1
ATOM 2554 C CA . PHE A 1 323 ? -20.188 0.195 -9.391 1 98.75 323 PHE A CA 1
ATOM 2555 C C . PHE A 1 323 ? -20.141 -1.298 -9.695 1 98.75 323 PHE A C 1
ATOM 2557 O O . PHE A 1 323 ? -20.031 -2.119 -8.781 1 98.75 323 PHE A O 1
ATOM 2564 N N . ASP A 1 324 ? -20.141 -1.579 -10.945 1 98.62 324 ASP A N 1
ATOM 2565 C CA . ASP A 1 324 ? -20.188 -2.967 -11.398 1 98.62 324 ASP A CA 1
ATOM 2566 C C . ASP A 1 324 ? -18.797 -3.611 -11.297 1 98.62 324 ASP A C 1
ATOM 2568 O O . ASP A 1 324 ? -17.797 -2.986 -11.633 1 98.62 324 ASP A O 1
ATOM 2572 N N . PRO A 1 325 ? -18.797 -4.855 -10.727 1 98.62 325 PRO A N 1
ATOM 2573 C CA . PRO A 1 325 ? -17.562 -5.637 -10.766 1 98.62 325 PRO A CA 1
ATOM 2574 C C . PRO A 1 325 ? -17.219 -6.133 -12.164 1 98.62 325 PRO A C 1
ATOM 2576 O O . PRO A 1 325 ? -18.062 -6.121 -13.055 1 98.62 325 PRO A O 1
ATOM 2579 N N . LEU A 1 326 ? -15.961 -6.461 -12.367 1 98.38 326 LEU A N 1
ATOM 2580 C CA . LEU A 1 326 ? -15.477 -7.027 -13.617 1 98.38 326 LEU A CA 1
ATOM 2581 C C . LEU A 1 326 ? -14.844 -8.398 -13.391 1 98.38 326 LEU A C 1
ATOM 2583 O O . LEU A 1 326 ? -13.977 -8.547 -12.531 1 98.38 326 LEU A O 1
ATOM 2587 N N . LEU A 1 327 ? -15.305 -9.398 -14.125 1 98.56 327 LEU A N 1
ATOM 2588 C CA . LEU A 1 327 ? -14.711 -10.727 -14.047 1 98.56 327 LEU A CA 1
ATOM 2589 C C . LEU A 1 327 ? -13.5 -10.836 -14.969 1 98.56 327 LEU A C 1
ATOM 2591 O O . LEU A 1 327 ? -13.633 -10.719 -16.188 1 98.56 327 LEU A O 1
ATOM 2595 N N . ASN A 1 328 ? -12.328 -10.945 -14.438 1 98.69 328 ASN A N 1
ATOM 2596 C CA . ASN A 1 328 ? -11.141 -11.352 -15.18 1 98.69 328 ASN A CA 1
ATOM 2597 C C . ASN A 1 328 ? -11.031 -12.875 -15.266 1 98.69 328 ASN A C 1
ATOM 2599 O O . ASN A 1 328 ? -10.453 -13.508 -14.383 1 98.69 328 ASN A O 1
ATOM 2603 N N . GLU A 1 329 ? -11.625 -13.383 -16.281 1 98.56 329 GLU A N 1
ATOM 2604 C CA . GLU A 1 329 ? -11.656 -14.836 -16.438 1 98.56 329 GLU A CA 1
ATOM 2605 C C . GLU A 1 329 ? -10.312 -15.375 -16.922 1 98.56 329 GLU A C 1
ATOM 2607 O O . GLU A 1 329 ? -9.805 -14.945 -17.953 1 98.56 329 GLU A O 1
ATOM 2612 N N . ARG A 1 330 ? -9.82 -16.328 -16.156 1 98.06 330 ARG A N 1
ATOM 2613 C CA . ARG A 1 330 ? -8.562 -16.969 -16.516 1 98.06 330 ARG A CA 1
ATOM 2614 C C . ARG A 1 330 ? -8.68 -18.484 -16.422 1 98.06 330 ARG A C 1
ATOM 2616 O O . ARG A 1 330 ? -9.617 -19.078 -16.953 1 98.06 330 ARG A O 1
ATOM 2623 N N . GLN A 1 331 ? -7.742 -19.172 -15.68 1 97.94 331 GLN A N 1
ATOM 2624 C CA . GLN A 1 331 ? -7.73 -20.625 -15.852 1 97.94 331 GLN A CA 1
ATOM 2625 C C . GLN A 1 331 ? -7.871 -21.344 -14.508 1 97.94 331 GLN A C 1
ATOM 2627 O O . GLN A 1 331 ? -7.504 -22.516 -14.383 1 97.94 331 GLN A O 1
ATOM 2632 N N . SER A 1 332 ? -8.438 -20.641 -13.539 1 98.69 332 SER A N 1
ATOM 2633 C CA . SER A 1 332 ? -8.383 -21.219 -12.203 1 98.69 332 SER A CA 1
ATOM 2634 C C . SER A 1 332 ? -9.695 -21.906 -11.844 1 98.69 332 SER A C 1
ATOM 2636 O O . SER A 1 332 ? -9.914 -22.266 -10.688 1 98.69 332 SER A O 1
ATOM 2638 N N . TYR A 1 333 ? -10.594 -22.047 -12.805 1 98.06 333 TYR A N 1
ATOM 2639 C CA . TYR A 1 333 ? -11.812 -22.828 -12.625 1 98.06 333 TYR A CA 1
ATOM 2640 C C . TYR A 1 333 ? -12.312 -23.391 -13.953 1 98.06 333 TYR A C 1
ATOM 2642 O O . TYR A 1 333 ? -11.867 -22.953 -15.016 1 98.06 333 TYR A O 1
ATOM 2650 N N . MET B 1 1 ? 26.047 39.625 6.219 1 38.53 1 MET B N 1
ATOM 2651 C CA . MET B 1 1 ? 24.734 40.219 6.227 1 38.53 1 MET B CA 1
ATOM 2652 C C . MET B 1 1 ? 23.703 39.312 6.883 1 38.53 1 MET B C 1
ATOM 2654 O O . MET B 1 1 ? 23.672 38.094 6.605 1 38.53 1 MET B O 1
ATOM 2658 N N . GLY B 1 2 ? 23.094 39.656 7.961 1 51.91 2 GLY B N 1
ATOM 2659 C CA . GLY B 1 2 ? 22.297 38.781 8.797 1 51.91 2 GLY B CA 1
ATOM 2660 C C . GLY B 1 2 ? 21.156 38.125 8.055 1 51.91 2 GLY B C 1
ATOM 2661 O O . GLY B 1 2 ? 20.781 38.562 6.961 1 51.91 2 GLY B O 1
ATOM 2662 N N . ARG B 1 3 ? 20.688 36.969 8.469 1 60.44 3 ARG B N 1
ATOM 2663 C CA . ARG B 1 3 ? 19.594 36.25 7.848 1 60.44 3 ARG B CA 1
ATOM 2664 C C . ARG B 1 3 ? 18.344 37.125 7.746 1 60.44 3 ARG B C 1
ATOM 2666 O O . ARG B 1 3 ? 18 37.812 8.695 1 60.44 3 ARG B O 1
ATOM 2673 N N . ILE B 1 4 ? 17.828 37.25 6.496 1 67.31 4 ILE B N 1
ATOM 2674 C CA . ILE B 1 4 ? 16.609 38.031 6.25 1 67.31 4 ILE B CA 1
ATOM 2675 C C . ILE B 1 4 ? 15.461 37.438 7.07 1 67.31 4 ILE B C 1
ATOM 2677 O O . ILE B 1 4 ? 15.242 36.219 7.059 1 67.31 4 ILE B O 1
ATOM 2681 N N . THR B 1 5 ? 14.977 38.156 8.016 1 74.44 5 THR B N 1
ATOM 2682 C CA . THR B 1 5 ? 13.891 37.719 8.906 1 74.44 5 THR B CA 1
ATOM 2683 C C . THR B 1 5 ? 12.562 38.344 8.461 1 74.44 5 THR B C 1
ATOM 2685 O O . THR B 1 5 ? 12.531 39.188 7.559 1 74.44 5 THR B O 1
ATOM 2688 N N . ILE B 1 6 ? 11.578 37.812 9.094 1 80.5 6 ILE B N 1
ATOM 2689 C CA . ILE B 1 6 ? 10.258 38.344 8.828 1 80.5 6 ILE B CA 1
ATOM 2690 C C . ILE B 1 6 ? 10.242 39.844 9.125 1 80.5 6 ILE B C 1
ATOM 2692 O O . ILE B 1 6 ? 9.539 40.625 8.477 1 80.5 6 ILE B O 1
ATOM 2696 N N . ASN B 1 7 ? 11.07 40.25 10.102 1 82.69 7 ASN B N 1
ATOM 2697 C CA . ASN B 1 7 ? 11.195 41.656 10.445 1 82.69 7 ASN B CA 1
ATOM 2698 C C . ASN B 1 7 ? 11.758 42.469 9.273 1 82.69 7 ASN B C 1
ATOM 2700 O O . ASN B 1 7 ? 11.344 43.594 9.039 1 82.69 7 ASN B O 1
ATOM 2704 N N . ASP B 1 8 ? 12.641 41.875 8.578 1 85.62 8 ASP B N 1
ATOM 2705 C CA . ASP B 1 8 ? 13.234 42.531 7.426 1 85.62 8 ASP B CA 1
ATOM 2706 C C . ASP B 1 8 ? 12.211 42.719 6.312 1 85.62 8 ASP B C 1
ATOM 2708 O O . ASP B 1 8 ? 12.18 43.781 5.656 1 85.62 8 ASP B O 1
ATOM 2712 N N . VAL B 1 9 ? 11.445 41.688 6.18 1 86.75 9 VAL B N 1
ATOM 2713 C CA . VAL B 1 9 ? 10.391 41.75 5.176 1 86.75 9 VAL B CA 1
ATOM 2714 C C . VAL B 1 9 ? 9.391 42.844 5.559 1 86.75 9 VAL B C 1
ATOM 2716 O O . VAL B 1 9 ? 8.969 43.625 4.707 1 86.75 9 VAL B O 1
ATOM 2719 N N . ALA B 1 10 ? 9.078 42.844 6.77 1 89.38 10 ALA B N 1
ATOM 2720 C CA . ALA B 1 10 ? 8.148 43.844 7.281 1 89.38 10 ALA B CA 1
ATOM 2721 C C . ALA B 1 10 ? 8.664 45.25 7.047 1 89.38 10 ALA B C 1
ATOM 2723 O O . ALA B 1 10 ? 7.926 46.125 6.598 1 89.38 10 ALA B O 1
ATOM 2724 N N . LYS B 1 11 ? 9.867 45.469 7.344 1 89.38 11 LYS B N 1
ATOM 2725 C CA . LYS B 1 11 ? 10.508 46.75 7.148 1 89.38 11 LYS B CA 1
ATOM 2726 C C . LYS B 1 11 ? 10.531 47.125 5.672 1 89.38 11 LYS B C 1
ATOM 2728 O O . LYS B 1 11 ? 10.219 48.281 5.32 1 89.38 11 LYS B O 1
ATOM 2733 N N . GLU B 1 12 ? 10.922 46.156 4.922 1 90.12 12 GLU B N 1
ATOM 2734 C CA . GLU B 1 12 ? 11.016 46.406 3.484 1 90.12 12 GLU B CA 1
ATOM 2735 C C . GLU B 1 12 ? 9.648 46.719 2.889 1 90.12 12 GLU B C 1
ATOM 2737 O O . GLU B 1 12 ? 9.539 47.594 2.008 1 90.12 12 GLU B O 1
ATOM 2742 N N . ALA B 1 13 ? 8.648 46.094 3.303 1 89.75 13 ALA B N 1
ATOM 2743 C CA . ALA B 1 13 ? 7.293 46.25 2.793 1 89.75 13 ALA B CA 1
ATOM 2744 C C . ALA B 1 13 ? 6.562 47.375 3.52 1 89.75 13 ALA B C 1
ATOM 2746 O O . ALA B 1 13 ? 5.453 47.75 3.135 1 89.75 13 ALA B O 1
ATOM 2747 N N . SER B 1 14 ? 7.105 47.938 4.547 1 90.5 14 SER B N 1
ATOM 2748 C CA . SER B 1 14 ? 6.543 49 5.375 1 90.5 14 SER B CA 1
ATOM 2749 C C . SER B 1 14 ? 5.215 48.594 5.992 1 90.5 14 SER B C 1
ATOM 2751 O O . SER B 1 14 ? 4.234 49.344 5.938 1 90.5 14 SER B O 1
ATOM 2753 N N . VAL B 1 15 ? 5.219 47.375 6.422 1 90.56 15 VAL B N 1
ATOM 2754 C CA . VAL B 1 15 ? 4.07 46.844 7.145 1 90.56 15 VAL B CA 1
ATOM 2755 C C . VAL B 1 15 ? 4.531 46.219 8.461 1 90.56 15 VAL B C 1
ATOM 2757 O O . VAL B 1 15 ? 5.734 46.125 8.719 1 90.56 15 VAL B O 1
ATOM 2760 N N . SER B 1 16 ? 3.625 45.969 9.32 1 86.25 16 SER B N 1
ATOM 2761 C CA . SER B 1 16 ? 3.967 45.312 10.586 1 86.25 16 SER B CA 1
ATOM 2762 C C . SER B 1 16 ? 4.383 43.875 10.367 1 86.25 16 SER B C 1
ATOM 2764 O O . SER B 1 16 ? 4.055 43.281 9.336 1 86.25 16 SER B O 1
ATOM 2766 N N . LYS B 1 17 ? 5.133 43.281 11.367 1 85.5 17 LYS B N 1
ATOM 2767 C CA . LYS B 1 17 ? 5.504 41.875 11.352 1 85.5 17 LYS B CA 1
ATOM 2768 C C . LYS B 1 17 ? 4.266 40.969 11.281 1 85.5 17 LYS B C 1
ATOM 2770 O O . LYS B 1 17 ? 4.262 39.969 10.578 1 85.5 17 LYS B O 1
ATOM 2775 N N . SER B 1 18 ? 3.283 41.438 11.984 1 80.06 18 SER B N 1
ATOM 2776 C CA . SER B 1 18 ? 2.035 40.688 12.016 1 80.06 18 SER B CA 1
ATOM 2777 C C . SER B 1 18 ? 1.39 40.625 10.641 1 80.06 18 SER B C 1
ATOM 2779 O O . SER B 1 18 ? 0.857 39.594 10.242 1 80.06 18 SER B O 1
ATOM 2781 N N . THR B 1 19 ? 1.534 41.688 9.945 1 81.62 19 THR B N 1
ATOM 2782 C CA . THR B 1 19 ? 0.95 41.75 8.617 1 81.62 19 THR B CA 1
ATOM 2783 C C . THR B 1 19 ? 1.692 40.812 7.652 1 81.62 19 THR B C 1
ATOM 2785 O O . THR B 1 19 ? 1.07 40.156 6.84 1 81.62 19 THR B O 1
ATOM 2788 N N . VAL B 1 20 ? 3.035 40.75 7.805 1 81.5 20 VAL B N 1
ATOM 2789 C CA . VAL B 1 20 ? 3.826 39.844 6.98 1 81.5 20 VAL B CA 1
ATOM 2790 C C . VAL B 1 20 ? 3.486 38.406 7.324 1 81.5 20 VAL B C 1
ATOM 2792 O O . VAL B 1 20 ? 3.338 37.562 6.434 1 81.5 20 VAL B O 1
ATOM 2795 N N . SER B 1 21 ? 3.334 38.219 8.602 1 74.62 21 SER B N 1
ATOM 2796 C CA . SER B 1 21 ? 2.99 36.875 9.062 1 74.62 21 SER B CA 1
ATOM 2797 C C . SER B 1 21 ? 1.649 36.406 8.492 1 74.62 21 SER B C 1
ATOM 2799 O O . SER B 1 21 ? 1.509 35.281 8.055 1 74.62 21 SER B O 1
ATOM 2801 N N . GLN B 1 22 ? 0.825 37.344 8.477 1 73.12 22 GLN B N 1
ATOM 2802 C CA . GLN B 1 22 ? -0.483 37.062 7.895 1 73.12 22 GLN B CA 1
ATOM 2803 C C . GLN B 1 22 ? -0.368 36.75 6.406 1 73.12 22 GLN B C 1
ATOM 2805 O O . GLN B 1 22 ? -1.003 35.812 5.918 1 73.12 22 GLN B O 1
ATOM 2810 N N . PHE B 1 23 ? 0.468 37.5 5.746 1 74.19 23 PHE B N 1
ATOM 2811 C CA . PHE B 1 23 ? 0.716 37.281 4.324 1 74.19 23 PHE B CA 1
ATOM 2812 C C . PHE B 1 23 ? 1.301 35.906 4.078 1 74.19 23 PHE B C 1
ATOM 2814 O O . PHE B 1 23 ? 0.834 35.188 3.201 1 74.19 23 PHE B O 1
ATOM 2821 N N . LEU B 1 24 ? 2.25 35.562 4.898 1 71 24 LEU B N 1
ATOM 2822 C CA . LEU B 1 24 ? 2.986 34.312 4.715 1 71 24 LEU B CA 1
ATOM 2823 C C . LEU B 1 24 ? 2.1 33.094 5.012 1 71 24 LEU B C 1
ATOM 2825 O O . LEU B 1 24 ? 2.328 32 4.48 1 71 24 LEU B O 1
ATOM 2829 N N . ASN B 1 25 ? 1.077 33.375 5.816 1 64.12 25 ASN B N 1
ATOM 2830 C CA . ASN B 1 25 ? 0.16 32.312 6.195 1 64.12 25 ASN B CA 1
ATOM 2831 C C . ASN B 1 25 ? -1.124 32.344 5.371 1 64.12 25 ASN B C 1
ATOM 2833 O O . ASN B 1 25 ? -2.139 31.781 5.762 1 64.12 25 ASN B O 1
ATOM 2837 N N . ASN B 1 26 ? -0.979 33.062 4.387 1 61.78 26 ASN B N 1
ATOM 2838 C CA . ASN B 1 26 ? -2.035 33.219 3.393 1 61.78 26 ASN B CA 1
ATOM 2839 C C . ASN B 1 26 ? -3.33 33.719 4.031 1 61.78 26 ASN B C 1
ATOM 2841 O O . ASN B 1 26 ? -4.422 33.312 3.637 1 61.78 26 ASN B O 1
ATOM 2845 N N . ARG B 1 27 ? -3.195 34.406 5.031 1 63.25 27 ARG B N 1
ATOM 2846 C CA . ARG B 1 27 ? -4.328 35.094 5.652 1 63.25 27 ARG B CA 1
ATOM 2847 C C . ARG B 1 27 ? -4.504 36.5 5.082 1 63.25 27 ARG B C 1
ATOM 2849 O O . ARG B 1 27 ? -3.992 37.469 5.641 1 63.25 27 ARG B O 1
ATOM 2856 N N . TYR B 1 28 ? -5.277 36.625 4.012 1 68.31 28 TYR B N 1
ATOM 2857 C CA . TYR B 1 28 ? -5.355 37.875 3.248 1 68.31 28 TYR B CA 1
ATOM 2858 C C . TYR B 1 28 ? -6.629 38.625 3.578 1 68.31 28 TYR B C 1
ATOM 2860 O O . TYR B 1 28 ? -6.887 39.719 3.016 1 68.31 28 TYR B O 1
ATOM 2868 N N . GLU B 1 29 ? -7.441 38.031 4.355 1 64.25 29 GLU B N 1
ATOM 2869 C CA . GLU B 1 29 ? -8.789 38.531 4.605 1 64.25 29 GLU B CA 1
ATOM 2870 C C . GLU B 1 29 ? -8.773 40.031 4.883 1 64.25 29 GLU B C 1
ATOM 2872 O O . GLU B 1 29 ? -9.648 40.75 4.406 1 64.25 29 GLU B O 1
ATOM 2877 N N . TYR B 1 30 ? -7.922 40.562 5.523 1 65.25 30 TYR B N 1
ATOM 2878 C CA . TYR B 1 30 ? -7.898 41.969 5.891 1 65.25 30 TYR B CA 1
ATOM 2879 C C . TYR B 1 30 ? -6.695 42.688 5.277 1 65.25 30 TYR B C 1
ATOM 2881 O O . TYR B 1 30 ? -6.258 43.719 5.773 1 65.25 30 TYR B O 1
ATOM 2889 N N . MET B 1 31 ? -6.238 42.062 4.25 1 77.5 31 MET B N 1
ATOM 2890 C CA . MET B 1 31 ? -5.043 42.625 3.625 1 77.5 31 MET B CA 1
ATOM 2891 C C . MET B 1 31 ? -5.355 43.156 2.229 1 77.5 31 MET B C 1
ATOM 2893 O O . MET B 1 31 ? -5.891 42.406 1.391 1 77.5 31 MET B O 1
ATOM 2897 N N . SER B 1 32 ? -5.203 44.438 2.053 1 79.69 32 SER B N 1
ATOM 2898 C CA . SER B 1 32 ? -5.449 45.031 0.751 1 79.69 32 SER B CA 1
ATOM 2899 C C . SER B 1 32 ? -4.543 44.438 -0.32 1 79.69 32 SER B C 1
ATOM 2901 O O . SER B 1 32 ? -3.482 43.906 -0.009 1 79.69 32 SER B O 1
ATOM 2903 N N . GLU B 1 33 ? -5.02 44.469 -1.56 1 81.06 33 GLU B N 1
ATOM 2904 C CA . GLU B 1 33 ? -4.215 44.031 -2.686 1 81.06 33 GLU B CA 1
ATOM 2905 C C . GLU B 1 33 ? -2.875 44.75 -2.74 1 81.06 33 GLU B C 1
ATOM 2907 O O . GLU B 1 33 ? -1.854 44.156 -3.1 1 81.06 33 GLU B O 1
ATOM 2912 N N . GLU B 1 34 ? -2.93 46.031 -2.451 1 84.25 34 GLU B N 1
ATOM 2913 C CA . GLU B 1 34 ? -1.711 46.812 -2.445 1 84.25 34 GLU B CA 1
ATOM 2914 C C . GLU B 1 34 ? -0.702 46.281 -1.432 1 84.25 34 GLU B C 1
ATOM 2916 O O . GLU B 1 34 ? 0.48 46.156 -1.746 1 84.25 34 GLU B O 1
ATOM 2921 N N . THR B 1 35 ? -1.162 45.969 -0.273 1 86.19 35 THR B N 1
ATOM 2922 C CA . THR B 1 35 ? -0.304 45.438 0.787 1 86.19 35 THR B CA 1
ATOM 2923 C C . THR B 1 35 ? 0.253 44.062 0.413 1 86.19 35 THR B C 1
ATOM 2925 O O . THR B 1 35 ? 1.435 43.812 0.631 1 86.19 35 THR B O 1
ATOM 2928 N N . ARG B 1 36 ? -0.542 43.219 -0.118 1 84.25 36 ARG B N 1
ATOM 2929 C CA . ARG B 1 36 ? -0.114 41.875 -0.576 1 84.25 36 ARG B CA 1
ATOM 2930 C C . ARG B 1 36 ? 1.027 42 -1.58 1 84.25 36 ARG B C 1
ATOM 2932 O O . ARG B 1 36 ? 2.012 41.281 -1.495 1 84.25 36 ARG B O 1
ATOM 2939 N N . GLY B 1 37 ? 0.794 42.906 -2.473 1 85.31 37 GLY B N 1
ATOM 2940 C CA . GLY B 1 37 ? 1.818 43.125 -3.477 1 85.31 37 GLY B CA 1
ATOM 2941 C C . GLY B 1 37 ? 3.133 43.625 -2.887 1 85.31 37 GLY B C 1
ATOM 2942 O O . GLY B 1 37 ? 4.203 43.156 -3.297 1 85.31 37 GLY B O 1
ATOM 2943 N N . LYS B 1 38 ? 3.078 44.594 -2.004 1 87.75 38 LYS B N 1
ATOM 2944 C CA . LYS B 1 38 ? 4.273 45.094 -1.348 1 87.75 38 LYS B CA 1
ATOM 2945 C C . LYS B 1 38 ? 5.039 44 -0.64 1 87.75 38 LYS B C 1
ATOM 2947 O O . LYS B 1 38 ? 6.266 43.906 -0.731 1 87.75 38 LYS B O 1
ATOM 2952 N N . ILE B 1 39 ? 4.27 43.094 0.037 1 87 39 ILE B N 1
ATOM 2953 C CA . ILE B 1 39 ? 4.898 42.031 0.78 1 87 39 ILE B CA 1
ATOM 2954 C C . ILE B 1 39 ? 5.52 41.031 -0.194 1 87 39 ILE B C 1
ATOM 2956 O O . ILE B 1 39 ? 6.66 40.594 -0.007 1 87 39 ILE B O 1
ATOM 2960 N N . ALA B 1 40 ? 4.75 40.688 -1.188 1 81 40 ALA B N 1
ATOM 2961 C CA . ALA B 1 40 ? 5.262 39.75 -2.193 1 81 40 ALA B CA 1
ATOM 2962 C C . ALA B 1 40 ? 6.547 40.281 -2.824 1 81 40 ALA B C 1
ATOM 2964 O O . ALA B 1 40 ? 7.508 39.531 -3.002 1 81 40 ALA B O 1
ATOM 2965 N N . LYS B 1 41 ? 6.555 41.562 -3.193 1 82.75 41 LYS B N 1
ATOM 2966 C CA . LYS B 1 41 ? 7.727 42.219 -3.779 1 82.75 41 LYS B CA 1
ATOM 2967 C C . LYS B 1 41 ? 8.898 42.219 -2.801 1 82.75 41 LYS B C 1
ATOM 2969 O O . LYS B 1 41 ? 10.047 42 -3.195 1 82.75 41 LYS B O 1
ATOM 2974 N N . ALA B 1 42 ? 8.609 42.5 -1.552 1 86.38 42 ALA B N 1
ATOM 2975 C CA . ALA B 1 42 ? 9.648 42.5 -0.524 1 86.38 42 ALA B CA 1
ATOM 2976 C C . ALA B 1 42 ? 10.25 41.125 -0.335 1 86.38 42 ALA B C 1
ATOM 2978 O O . ALA B 1 42 ? 11.469 41 -0.194 1 86.38 42 ALA B O 1
ATOM 2979 N N . ILE B 1 43 ? 9.391 40.094 -0.329 1 78.38 43 ILE B N 1
ATOM 2980 C CA . ILE B 1 43 ? 9.836 38.719 -0.187 1 78.38 43 ILE B CA 1
ATOM 2981 C C . ILE B 1 43 ? 10.75 38.344 -1.354 1 78.38 43 ILE B C 1
ATOM 2983 O O . ILE B 1 43 ? 11.812 37.75 -1.157 1 78.38 43 ILE B O 1
ATOM 2987 N N . GLU B 1 44 ? 10.328 38.719 -2.449 1 76.38 44 GLU B N 1
ATOM 2988 C CA . GLU B 1 44 ? 11.109 38.438 -3.652 1 76.38 44 GLU B CA 1
ATOM 2989 C C . GLU B 1 44 ? 12.43 39.219 -3.633 1 76.38 44 GLU B C 1
ATOM 2991 O O . GLU B 1 44 ? 13.484 38.656 -3.924 1 76.38 44 GLU B O 1
ATOM 2996 N N . LYS B 1 45 ? 12.328 40.5 -3.342 1 79.81 45 LYS B N 1
ATOM 2997 C CA . LYS B 1 45 ? 13.492 41.375 -3.326 1 79.81 45 LYS B CA 1
ATOM 2998 C C . LYS B 1 45 ? 14.523 40.906 -2.303 1 79.81 45 LYS B C 1
ATOM 3000 O O . LYS B 1 45 ? 15.727 40.906 -2.574 1 79.81 45 LYS B O 1
ATOM 3005 N N . LEU B 1 46 ? 13.961 40.5 -1.15 1 79.88 46 LEU B N 1
ATOM 3006 C CA . LEU B 1 46 ? 14.852 40.094 -0.065 1 79.88 46 LEU B CA 1
ATOM 3007 C C . LEU B 1 46 ? 15.172 38.625 -0.132 1 79.88 46 LEU B C 1
ATOM 3009 O O . LEU B 1 46 ? 15.984 38.094 0.65 1 79.88 46 LEU B O 1
ATOM 3013 N N . ASN B 1 47 ? 14.477 38 -1.13 1 70.25 47 ASN B N 1
ATOM 3014 C CA . ASN B 1 47 ? 14.562 36.562 -1.224 1 70.25 47 ASN B CA 1
ATOM 3015 C C . ASN B 1 47 ? 14.234 35.906 0.109 1 70.25 47 ASN B C 1
ATOM 3017 O O . ASN B 1 47 ? 14.977 35.031 0.568 1 70.25 47 ASN B O 1
ATOM 3021 N N . TYR B 1 48 ? 13.266 36.531 0.681 1 65.25 48 TYR B N 1
ATOM 3022 C CA . TYR B 1 48 ? 12.844 36 1.98 1 65.25 48 TYR B CA 1
ATOM 3023 C C . TYR B 1 48 ? 12.078 34.719 1.831 1 65.25 48 TYR B C 1
ATOM 3025 O O . TYR B 1 48 ? 11.156 34.594 1.016 1 65.25 48 TYR B O 1
ATOM 3033 N N . GLN B 1 49 ? 12.57 33.781 2.367 1 57.03 49 GLN B N 1
ATOM 3034 C CA . GLN B 1 49 ? 11.859 32.5 2.461 1 57.03 49 GLN B CA 1
ATOM 3035 C C . GLN B 1 49 ? 11.336 32.281 3.873 1 57.03 49 GLN B C 1
ATOM 3037 O O . GLN B 1 49 ? 12.117 32.156 4.82 1 57.03 49 GLN B O 1
ATOM 3042 N N . PRO B 1 50 ? 10.023 32.656 3.992 1 54.88 50 PRO B N 1
ATOM 3043 C CA . PRO B 1 50 ? 9.516 32.406 5.34 1 54.88 50 PRO B CA 1
ATOM 3044 C C . PRO B 1 50 ? 10.016 31.062 5.902 1 54.88 50 PRO B C 1
ATOM 3046 O O . PRO B 1 50 ? 10.141 30.094 5.164 1 54.88 50 PRO B O 1
ATOM 3049 N N . ASN B 1 51 ? 10.812 31.312 6.883 1 51.62 51 ASN B N 1
ATOM 3050 C CA . ASN B 1 51 ? 11.297 30.062 7.48 1 51.62 51 ASN B CA 1
ATOM 3051 C C . ASN B 1 51 ? 10.148 29.219 8.016 1 51.62 51 ASN B C 1
ATOM 3053 O O . ASN B 1 51 ? 9.812 29.281 9.195 1 51.62 51 ASN B O 1
ATOM 3057 N N . ILE B 1 52 ? 9.32 28.875 7.09 1 51.19 52 ILE B N 1
ATOM 3058 C CA . ILE B 1 52 ? 8.172 28.031 7.441 1 51.19 52 ILE B CA 1
ATOM 3059 C C . ILE B 1 52 ? 8.625 26.906 8.375 1 51.19 52 ILE B C 1
ATOM 3061 O O . ILE B 1 52 ? 7.887 26.516 9.281 1 51.19 52 ILE B O 1
ATOM 3065 N N . VAL B 1 53 ? 9.852 26.562 8.18 1 49.88 53 VAL B N 1
ATOM 3066 C CA . VAL B 1 53 ? 10.414 25.484 8.992 1 49.88 53 VAL B CA 1
ATOM 3067 C C . VAL B 1 53 ? 10.602 25.969 10.43 1 49.88 53 VAL B C 1
ATOM 3069 O O . VAL B 1 53 ? 10.273 25.266 11.383 1 49.88 53 VAL B O 1
ATOM 3072 N N . ALA B 1 54 ? 11.07 27.188 10.555 1 47.81 54 ALA B N 1
ATOM 3073 C CA . ALA B 1 54 ? 11.312 27.75 11.883 1 47.81 54 ALA B CA 1
ATOM 3074 C C . ALA B 1 54 ? 10.016 27.953 12.648 1 47.81 54 ALA B C 1
ATOM 3076 O O . ALA B 1 54 ? 9.953 27.703 13.852 1 47.81 54 ALA B O 1
ATOM 3077 N N . ARG B 1 55 ? 9.023 28.266 11.992 1 50.62 55 ARG B N 1
ATOM 3078 C CA . ARG B 1 55 ? 7.727 28.484 12.617 1 50.62 55 ARG B CA 1
ATOM 3079 C C . ARG B 1 55 ? 7.129 27.172 13.109 1 50.62 55 ARG B C 1
ATOM 3081 O O . ARG B 1 55 ? 6.512 27.125 14.18 1 50.62 55 ARG B O 1
ATOM 3088 N N . SER B 1 56 ? 7.266 26.172 12.328 1 53.28 56 SER B N 1
ATOM 3089 C CA . SER B 1 56 ? 6.723 24.859 12.672 1 53.28 56 SER B CA 1
ATOM 3090 C C . SER B 1 56 ? 7.426 24.281 13.898 1 53.28 56 SER B C 1
ATOM 3092 O O . SER B 1 56 ? 6.809 23.562 14.688 1 53.28 56 SER B O 1
ATOM 3094 N N . LEU B 1 57 ? 8.719 24.703 14.039 1 48.94 57 LEU B N 1
ATOM 3095 C CA . LEU B 1 57 ? 9.539 24.172 15.117 1 48.94 57 LEU B CA 1
ATOM 3096 C C . LEU B 1 57 ? 9.117 24.75 16.469 1 48.94 57 LEU B C 1
ATOM 3098 O O . LEU B 1 57 ? 9.289 24.109 17.5 1 48.94 57 LEU B O 1
ATOM 3102 N N . LYS B 1 58 ? 8.586 26 16.469 1 49.91 58 LYS B N 1
ATOM 3103 C CA . LYS B 1 58 ? 8.242 26.672 17.734 1 49.91 58 LYS B CA 1
ATOM 3104 C C . LYS B 1 58 ? 6.895 26.188 18.25 1 49.91 58 LYS B C 1
ATOM 3106 O O . LYS B 1 58 ? 6.559 26.422 19.422 1 49.91 58 LYS B O 1
ATOM 3111 N N . GLN B 1 59 ? 6.266 25.422 17.422 1 54.47 59 GLN B N 1
ATOM 3112 C CA . GLN B 1 59 ? 4.914 25.047 17.812 1 54.47 59 GLN B CA 1
ATOM 3113 C C . GLN B 1 59 ? 4.934 23.766 18.672 1 54.47 59 GLN B C 1
ATOM 3115 O O . GLN B 1 59 ? 5.863 22.969 18.562 1 54.47 59 GLN B O 1
ATOM 3120 N N . LYS B 1 60 ? 4.117 23.719 19.656 1 63.91 60 LYS B N 1
ATOM 3121 C CA . LYS B 1 60 ? 3.9 22.562 20.516 1 63.91 60 LYS B CA 1
ATOM 3122 C C . LYS B 1 60 ? 3.742 21.281 19.703 1 63.91 60 LYS B C 1
ATOM 3124 O O . LYS B 1 60 ? 3.182 21.312 18.594 1 63.91 60 LYS B O 1
ATOM 3129 N N . SER B 1 61 ? 4.375 20.312 20.156 1 77.44 61 SER B N 1
ATOM 3130 C CA . SER B 1 61 ? 4.297 19 19.531 1 77.44 61 SER B CA 1
ATOM 3131 C C . SER B 1 61 ? 2.852 18.625 19.234 1 77.44 61 SER B C 1
ATOM 3133 O O . SER B 1 61 ? 1.96 18.828 20.047 1 77.44 61 SER B O 1
ATOM 3135 N N . THR B 1 62 ? 2.594 18.219 18.031 1 81.94 62 THR B N 1
ATOM 3136 C CA . THR B 1 62 ? 1.277 17.75 17.609 1 81.94 62 THR B CA 1
ATOM 3137 C C . THR B 1 62 ? 1.231 16.219 17.609 1 81.94 62 THR B C 1
ATOM 3139 O O . THR B 1 62 ? 0.207 15.625 17.266 1 81.94 62 THR B O 1
ATOM 3142 N N . LYS B 1 63 ? 2.312 15.57 17.938 1 91.56 63 LYS B N 1
ATOM 3143 C CA . LYS B 1 63 ? 2.449 14.117 17.969 1 91.56 63 LYS B CA 1
ATOM 3144 C C . LYS B 1 63 ? 2.08 13.516 16.609 1 91.56 63 LYS B C 1
ATOM 3146 O O . LYS B 1 63 ? 1.377 12.508 16.547 1 91.56 63 LYS B O 1
ATOM 3151 N N . THR B 1 64 ? 2.514 14.242 15.555 1 94.88 64 THR B N 1
ATOM 3152 C CA . THR B 1 64 ? 2.24 13.781 14.195 1 94.88 64 THR B CA 1
ATOM 3153 C C . THR B 1 64 ? 3.531 13.688 13.383 1 94.88 64 THR B C 1
ATOM 3155 O O . THR B 1 64 ? 4.383 14.578 13.461 1 94.88 64 THR B O 1
ATOM 3158 N N . ILE B 1 65 ? 3.674 12.602 12.703 1 97.75 65 ILE B N 1
ATOM 3159 C CA . ILE B 1 65 ? 4.84 12.359 11.867 1 97.75 65 ILE B CA 1
ATOM 3160 C C . ILE B 1 65 ? 4.41 12.25 10.406 1 97.75 65 ILE B C 1
ATOM 3162 O O . ILE B 1 65 ? 3.428 11.578 10.086 1 97.75 65 ILE B O 1
ATOM 3166 N N . GLY B 1 66 ? 5.078 12.992 9.484 1 98.31 66 GLY B N 1
ATOM 3167 C CA . GLY B 1 66 ? 4.898 12.797 8.055 1 98.31 66 GLY B CA 1
ATOM 3168 C C . GLY B 1 66 ? 5.816 11.734 7.477 1 98.31 66 GLY B C 1
ATOM 3169 O O . GLY B 1 66 ? 7.008 11.703 7.785 1 98.31 66 GLY B O 1
ATOM 3170 N N . VAL B 1 67 ? 5.25 10.828 6.762 1 98.69 67 VAL B N 1
ATOM 3171 C CA . VAL B 1 67 ? 6.02 9.82 6.039 1 98.69 67 VAL B CA 1
ATOM 3172 C C . VAL B 1 67 ? 5.82 10 4.535 1 98.69 67 VAL B C 1
ATOM 3174 O O . VAL B 1 67 ? 4.699 9.891 4.035 1 98.69 67 VAL B O 1
ATOM 3177 N N . ILE B 1 68 ? 6.895 10.273 3.824 1 98.44 68 ILE B N 1
ATOM 3178 C CA . ILE B 1 68 ? 6.832 10.445 2.377 1 98.44 68 ILE B CA 1
ATOM 3179 C C . ILE B 1 68 ? 7.508 9.258 1.688 1 98.44 68 ILE B C 1
ATOM 3181 O O . ILE B 1 68 ? 8.734 9.141 1.71 1 98.44 68 ILE B O 1
ATOM 3185 N N . VAL B 1 69 ? 6.684 8.43 1.082 1 97.44 69 VAL B N 1
ATOM 3186 C CA . VAL B 1 69 ? 7.242 7.297 0.347 1 97.44 69 VAL B CA 1
ATOM 3187 C C . VAL B 1 69 ? 7.43 7.676 -1.12 1 97.44 69 VAL B C 1
ATOM 3189 O O . VAL B 1 69 ? 6.691 8.508 -1.651 1 97.44 69 VAL B O 1
ATOM 3192 N N . ALA B 1 70 ? 8.438 7.039 -1.752 1 94.25 70 ALA B N 1
ATOM 3193 C CA . ALA B 1 70 ? 8.711 7.316 -3.16 1 94.25 70 ALA B CA 1
ATOM 3194 C C . ALA B 1 70 ? 7.637 6.707 -4.055 1 94.25 70 ALA B C 1
ATOM 3196 O O . ALA B 1 70 ? 7.234 7.309 -5.051 1 94.25 70 ALA B O 1
ATOM 3197 N N . ASN B 1 71 ? 7.262 5.508 -3.729 1 92.12 71 ASN B N 1
ATOM 3198 C CA . ASN B 1 71 ? 6.211 4.82 -4.473 1 92.12 71 ASN B CA 1
ATOM 3199 C C . ASN B 1 71 ? 5.531 3.748 -3.623 1 92.12 71 ASN B C 1
ATOM 3201 O O . ASN B 1 71 ? 6.137 2.723 -3.311 1 92.12 71 ASN B O 1
ATOM 3205 N N . ILE B 1 72 ? 4.27 3.945 -3.389 1 93 72 ILE B N 1
ATOM 3206 C CA . ILE B 1 72 ? 3.533 3.146 -2.414 1 93 72 ILE B CA 1
ATOM 3207 C C . ILE B 1 72 ? 3.252 1.761 -2.99 1 93 72 ILE B C 1
ATOM 3209 O O . ILE B 1 72 ? 2.863 0.846 -2.262 1 93 72 ILE B O 1
ATOM 3213 N N . VAL B 1 73 ? 3.475 1.526 -4.285 1 89.19 73 VAL B N 1
ATOM 3214 C CA . VAL B 1 73 ? 3.111 0.269 -4.934 1 89.19 73 VAL B CA 1
ATOM 3215 C C . VAL B 1 73 ? 4.156 -0.797 -4.609 1 89.19 73 VAL B C 1
ATOM 3217 O O . VAL B 1 73 ? 3.934 -1.986 -4.852 1 89.19 73 VAL B O 1
ATOM 3220 N N . HIS B 1 74 ? 5.34 -0.388 -4.102 1 92.75 74 HIS B N 1
ATOM 3221 C CA . HIS B 1 74 ? 6.332 -1.372 -3.688 1 92.75 74 HIS B CA 1
ATOM 3222 C C . HIS B 1 74 ? 5.918 -2.064 -2.395 1 92.75 74 HIS B C 1
ATOM 3224 O O . HIS B 1 74 ? 5.461 -1.409 -1.455 1 92.75 74 HIS B O 1
ATOM 3230 N N . THR B 1 75 ? 6.086 -3.387 -2.381 1 94.31 75 THR B N 1
ATOM 3231 C CA . THR B 1 75 ? 5.77 -4.16 -1.186 1 94.31 75 THR B CA 1
ATOM 3232 C C . THR B 1 75 ? 6.559 -3.648 0.016 1 94.31 75 THR B C 1
ATOM 3234 O O . THR B 1 75 ? 6.027 -3.564 1.126 1 94.31 75 THR B O 1
ATOM 3237 N N . PHE B 1 76 ? 7.754 -3.271 -0.184 1 95.94 76 PHE B N 1
ATOM 3238 C CA . PHE B 1 76 ? 8.602 -2.773 0.891 1 95.94 76 PHE B CA 1
ATOM 3239 C C . PHE B 1 76 ? 8.008 -1.523 1.521 1 95.94 76 PHE B C 1
ATOM 3241 O O . PHE B 1 76 ? 8.062 -1.347 2.74 1 95.94 76 PHE B O 1
ATOM 3248 N N . SER B 1 77 ? 7.422 -0.625 0.735 1 95.31 77 SER B N 1
ATOM 3249 C CA . SER B 1 77 ? 6.844 0.621 1.228 1 95.31 77 SER B CA 1
ATOM 3250 C C . SER B 1 77 ? 5.688 0.355 2.186 1 95.31 77 SER B C 1
ATOM 3252 O O . SER B 1 77 ? 5.621 0.946 3.266 1 95.31 77 SER B O 1
ATOM 3254 N N . THR B 1 78 ? 4.824 -0.539 1.817 1 93.5 78 THR B N 1
ATOM 3255 C CA . THR B 1 78 ? 3.668 -0.823 2.662 1 93.5 78 THR B CA 1
ATOM 3256 C C . THR B 1 78 ? 4.102 -1.52 3.951 1 93.5 78 THR B C 1
ATOM 3258 O O . THR B 1 78 ? 3.537 -1.267 5.02 1 93.5 78 THR B O 1
ATOM 3261 N N . HIS B 1 79 ? 5.098 -2.357 3.84 1 94.5 79 HIS B N 1
ATOM 3262 C CA . HIS B 1 79 ? 5.625 -3.021 5.027 1 94.5 79 HIS B CA 1
ATOM 3263 C C . HIS B 1 79 ? 6.254 -2.018 5.984 1 94.5 79 HIS B C 1
ATOM 3265 O O . HIS B 1 79 ? 6.008 -2.07 7.195 1 94.5 79 HIS B O 1
ATOM 3271 N N . ILE B 1 80 ? 7.035 -1.157 5.426 1 96.88 80 ILE B N 1
ATOM 3272 C CA . ILE B 1 80 ? 7.707 -0.15 6.238 1 96.88 80 ILE B CA 1
ATOM 3273 C C . ILE B 1 80 ? 6.672 0.752 6.902 1 96.88 80 ILE B C 1
ATOM 3275 O O . ILE B 1 80 ? 6.812 1.107 8.078 1 96.88 80 ILE B O 1
ATOM 3279 N N . ILE B 1 81 ? 5.637 1.139 6.168 1 96.5 81 ILE B N 1
ATOM 3280 C CA . ILE B 1 81 ? 4.582 1.994 6.703 1 96.5 81 ILE B CA 1
ATOM 3281 C C . ILE B 1 81 ? 3.924 1.316 7.902 1 96.5 81 ILE B C 1
ATOM 3283 O O . ILE B 1 81 ? 3.73 1.941 8.945 1 96.5 81 ILE B O 1
ATOM 3287 N N . ASN B 1 82 ? 3.646 0.085 7.754 1 94.75 82 ASN B N 1
ATOM 3288 C CA . ASN B 1 82 ? 3.016 -0.659 8.844 1 94.75 82 ASN B CA 1
ATOM 3289 C C . ASN B 1 82 ? 3.918 -0.732 10.07 1 94.75 82 ASN B C 1
ATOM 3291 O O . ASN B 1 82 ? 3.453 -0.563 11.195 1 94.75 82 ASN B O 1
ATOM 3295 N N . GLN B 1 83 ? 5.184 -0.996 9.852 1 96.88 83 GLN B N 1
ATOM 3296 C CA . GLN B 1 83 ? 6.133 -1.084 10.961 1 96.88 83 GLN B CA 1
ATOM 3297 C C . GLN B 1 83 ? 6.316 0.272 11.633 1 96.88 83 GLN B C 1
ATOM 3299 O O . GLN B 1 83 ? 6.352 0.358 12.867 1 96.88 83 GLN B O 1
ATOM 3304 N N . LEU B 1 84 ? 6.387 1.304 10.828 1 97.94 84 LEU B N 1
ATOM 3305 C CA . LEU B 1 84 ? 6.504 2.65 11.375 1 97.94 84 LEU B CA 1
ATOM 3306 C C . LEU B 1 84 ? 5.277 3.008 12.203 1 97.94 84 LEU B C 1
ATOM 3308 O O . LEU B 1 84 ? 5.398 3.607 13.281 1 97.94 84 LEU B O 1
ATOM 3312 N N . GLU B 1 85 ? 4.125 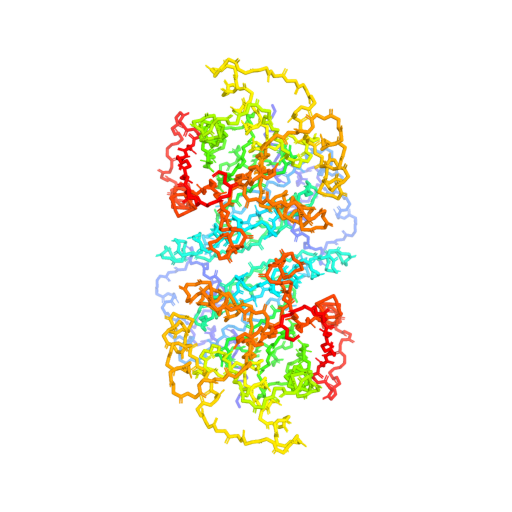2.693 11.625 1 96.06 85 GLU B N 1
ATOM 3313 C CA . GLU B 1 85 ? 2.883 2.961 12.344 1 96.06 85 GLU B CA 1
ATOM 3314 C C . GLU B 1 85 ? 2.895 2.322 13.727 1 96.06 85 GLU B C 1
ATOM 3316 O O . GLU B 1 85 ? 2.539 2.965 14.719 1 96.06 85 GLU B O 1
ATOM 3321 N N . MET B 1 86 ? 3.297 1.084 13.781 1 94.25 86 MET B N 1
ATOM 3322 C CA . MET B 1 86 ? 3.34 0.355 15.047 1 94.25 86 MET B CA 1
ATOM 3323 C C . MET B 1 86 ? 4.301 1.02 16.031 1 94.25 86 MET B C 1
ATOM 3325 O O . MET B 1 86 ? 3.938 1.294 17.172 1 94.25 86 MET B O 1
ATOM 3329 N N . HIS B 1 87 ? 5.477 1.39 15.633 1 96.44 87 HIS B N 1
ATOM 3330 C CA . HIS B 1 87 ? 6.496 1.965 16.5 1 96.44 87 HIS B CA 1
ATOM 3331 C C . HIS B 1 87 ? 6.098 3.363 16.969 1 96.44 87 HIS B C 1
ATOM 3333 O O . HIS B 1 87 ? 6.238 3.697 18.141 1 96.44 87 HIS B O 1
ATOM 3339 N N . PHE B 1 88 ? 5.598 4.172 16.062 1 96.94 88 PHE B N 1
ATOM 3340 C CA . PHE B 1 88 ? 5.23 5.539 16.406 1 96.94 88 PHE B CA 1
ATOM 3341 C C . PHE B 1 88 ? 3.979 5.562 17.266 1 96.94 88 PHE B C 1
ATOM 3343 O O . PHE B 1 88 ? 3.867 6.383 18.188 1 96.94 88 PHE B O 1
ATOM 3350 N N . HIS B 1 89 ? 3.098 4.68 16.969 1 93.5 89 HIS B N 1
ATOM 3351 C CA . HIS B 1 89 ? 1.888 4.609 17.781 1 93.5 89 HIS B CA 1
ATOM 3352 C C . HIS B 1 89 ? 2.219 4.281 19.234 1 93.5 89 HIS B C 1
ATOM 3354 O O . HIS B 1 89 ? 1.634 4.859 20.141 1 93.5 89 HIS B O 1
ATOM 3360 N N . GLU B 1 90 ? 3.094 3.377 19.438 1 93.06 90 GLU B N 1
ATOM 3361 C CA . GLU B 1 90 ? 3.533 2.996 20.766 1 93.06 90 GLU B CA 1
ATOM 3362 C C . GLU B 1 90 ? 4.105 4.191 21.531 1 93.06 90 GLU B C 1
ATOM 3364 O O . GLU B 1 90 ? 4.07 4.227 22.766 1 93.06 90 GLU B O 1
ATOM 3369 N N . GLN B 1 91 ? 4.547 5.156 20.812 1 92.75 91 GLN B N 1
ATOM 3370 C CA . GLN B 1 91 ? 5.156 6.332 21.422 1 92.75 91 GLN B CA 1
ATOM 3371 C C . GLN B 1 91 ? 4.184 7.508 21.453 1 92.75 91 GLN B C 1
ATOM 3373 O O . GLN B 1 91 ? 4.566 8.633 21.766 1 92.75 91 GLN B O 1
ATOM 3378 N N . GLY B 1 92 ? 2.986 7.219 21.016 1 92.5 92 GLY B N 1
ATOM 3379 C CA . GLY B 1 92 ? 1.937 8.219 21.109 1 92.5 92 GLY B CA 1
ATOM 3380 C C . GLY B 1 92 ? 1.865 9.117 19.875 1 92.5 92 GLY B C 1
ATOM 3381 O O . GLY B 1 92 ? 1.214 10.156 19.906 1 92.5 92 GLY B O 1
ATOM 3382 N N . PHE B 1 93 ? 2.594 8.742 18.781 1 94.94 93 PHE B N 1
ATOM 3383 C CA . PHE B 1 93 ? 2.568 9.516 17.547 1 94.94 93 PHE B CA 1
ATOM 3384 C C . PHE B 1 93 ? 1.601 8.906 16.547 1 94.94 93 PHE B C 1
ATOM 3386 O O . PHE B 1 93 ? 1.454 7.684 16.484 1 94.94 93 PHE B O 1
ATOM 3393 N N . ASN B 1 94 ? 0.958 9.789 15.758 1 94.5 94 ASN B N 1
ATOM 3394 C CA . ASN B 1 94 ? 0.249 9.375 14.547 1 94.5 94 ASN B CA 1
ATOM 3395 C C . ASN B 1 94 ? 1.061 9.68 13.297 1 94.5 94 ASN B C 1
ATOM 3397 O O . ASN B 1 94 ? 1.809 10.656 13.25 1 94.5 94 ASN B O 1
ATOM 3401 N N . ILE B 1 95 ? 0.859 8.82 12.32 1 96.69 95 ILE B N 1
ATOM 3402 C CA . ILE B 1 95 ? 1.61 9.094 11.094 1 96.69 95 ILE B CA 1
ATOM 3403 C C . ILE B 1 95 ? 0.648 9.445 9.969 1 96.69 95 ILE B C 1
ATOM 3405 O O . ILE B 1 95 ? -0.485 8.961 9.93 1 96.69 95 ILE B O 1
ATOM 3409 N N . MET B 1 96 ? 1.099 10.297 9.078 1 97.25 96 MET B N 1
ATOM 3410 C CA . MET B 1 96 ? 0.481 10.633 7.801 1 97.25 96 MET B CA 1
ATOM 3411 C C . MET B 1 96 ? 1.389 10.242 6.641 1 97.25 96 MET B C 1
ATOM 3413 O O . MET B 1 96 ? 2.545 10.672 6.582 1 97.25 96 MET B O 1
ATOM 3417 N N . VAL B 1 97 ? 0.785 9.523 5.766 1 98.12 97 VAL B N 1
ATOM 3418 C CA . VAL B 1 97 ? 1.591 8.992 4.668 1 98.12 97 VAL B CA 1
ATOM 3419 C C . VAL B 1 97 ? 1.29 9.773 3.391 1 98.12 97 VAL B C 1
ATOM 3421 O O . VAL B 1 97 ? 0.128 10.055 3.084 1 98.12 97 VAL B O 1
ATOM 3424 N N . CYS B 1 98 ? 2.34 10.172 2.711 1 97.62 98 CYS B N 1
ATOM 3425 C CA . CYS B 1 98 ? 2.258 10.789 1.393 1 97.62 98 CYS B CA 1
ATOM 3426 C C . CYS B 1 98 ? 3.031 9.977 0.359 1 97.62 98 CYS B C 1
ATOM 3428 O O . CYS B 1 98 ? 4.102 9.445 0.656 1 97.62 98 CYS B O 1
ATOM 3430 N N . ASN B 1 99 ? 2.449 9.883 -0.804 1 96.38 99 ASN B N 1
ATOM 3431 C CA . ASN B 1 99 ? 3.076 9.164 -1.909 1 96.38 99 ASN B CA 1
ATOM 3432 C C . ASN B 1 99 ? 3.58 10.125 -2.984 1 96.38 99 ASN B C 1
ATOM 3434 O O . ASN B 1 99 ? 2.785 10.789 -3.654 1 96.38 99 ASN B O 1
ATOM 3438 N N . ALA B 1 100 ? 4.875 10.133 -3.227 1 94.88 100 ALA B N 1
ATOM 3439 C CA . ALA B 1 100 ? 5.461 11.078 -4.172 1 94.88 100 ALA B CA 1
ATOM 3440 C C . ALA B 1 100 ? 5.387 10.547 -5.598 1 94.88 100 ALA B C 1
ATOM 3442 O O . ALA B 1 100 ? 5.535 11.305 -6.562 1 94.88 100 ALA B O 1
ATOM 3443 N N . GLY B 1 101 ? 5.211 9.227 -5.773 1 90.69 101 GLY B N 1
ATOM 3444 C CA . GLY B 1 101 ? 5.148 8.633 -7.098 1 90.69 101 GLY B CA 1
ATOM 3445 C C . GLY B 1 101 ? 6.43 8.805 -7.891 1 90.69 101 GLY B C 1
ATOM 3446 O O . GLY B 1 101 ? 6.391 9.047 -9.102 1 90.69 101 GLY B O 1
ATOM 3447 N N . ASP B 1 102 ? 7.5 8.875 -7.188 1 91.12 102 ASP B N 1
ATOM 3448 C CA . ASP B 1 102 ? 8.836 9.047 -7.758 1 91.12 102 ASP B CA 1
ATOM 3449 C C . ASP B 1 102 ? 8.977 10.406 -8.438 1 91.12 102 ASP B C 1
ATOM 3451 O O . ASP B 1 102 ? 9.836 10.586 -9.305 1 91.12 102 ASP B O 1
ATOM 3455 N N . GLU B 1 103 ? 8.164 11.344 -8.109 1 92.56 103 GLU B N 1
ATOM 3456 C CA . GLU B 1 103 ? 8.188 12.664 -8.727 1 92.56 103 GLU B CA 1
ATOM 3457 C C . GLU B 1 103 ? 8.711 13.719 -7.754 1 92.56 103 GLU B C 1
ATOM 3459 O O . GLU B 1 103 ? 8.055 14.031 -6.758 1 92.56 103 GLU B O 1
ATOM 3464 N N . PRO B 1 104 ? 9.789 14.344 -8.109 1 94.88 104 PRO B N 1
ATOM 3465 C CA . PRO B 1 104 ? 10.367 15.367 -7.227 1 94.88 104 PRO B CA 1
ATOM 3466 C C . PRO B 1 104 ? 9.406 16.516 -6.949 1 94.88 104 PRO B C 1
ATOM 3468 O O . PRO B 1 104 ? 9.375 17.047 -5.832 1 94.88 104 PRO B O 1
ATOM 3471 N N . LYS B 1 105 ? 8.68 16.875 -7.93 1 94.06 105 LYS B N 1
ATOM 3472 C CA . LYS B 1 105 ? 7.73 17.969 -7.742 1 94.06 105 LYS B CA 1
ATOM 3473 C C . LYS B 1 105 ? 6.688 17.625 -6.684 1 94.06 105 LYS B C 1
ATOM 3475 O O . LYS B 1 105 ? 6.395 18.438 -5.805 1 94.06 105 LYS B O 1
ATOM 3480 N N . ARG B 1 106 ? 6.156 16.453 -6.762 1 94.31 106 ARG B N 1
ATOM 3481 C CA . ARG B 1 106 ? 5.176 16 -5.777 1 94.31 106 ARG B CA 1
ATOM 3482 C C . ARG B 1 106 ? 5.801 15.883 -4.391 1 94.31 106 ARG B C 1
ATOM 3484 O O . ARG B 1 106 ? 5.176 16.25 -3.391 1 94.31 106 ARG B O 1
ATOM 3491 N N . GLU B 1 107 ? 6.977 15.375 -4.387 1 96.5 107 GLU B N 1
ATOM 3492 C CA . GLU B 1 107 ? 7.707 15.273 -3.127 1 96.5 107 GLU B CA 1
ATOM 3493 C C . GLU B 1 107 ? 7.828 16.641 -2.449 1 96.5 107 GLU B C 1
ATOM 3495 O O . GLU B 1 107 ? 7.566 16.766 -1.251 1 96.5 107 GLU B O 1
ATOM 3500 N N . ARG B 1 108 ? 8.219 17.656 -3.191 1 94.94 108 ARG B N 1
ATOM 3501 C CA . ARG B 1 108 ? 8.359 19.016 -2.666 1 94.94 108 ARG B CA 1
ATOM 3502 C C . ARG B 1 108 ? 7.035 19.516 -2.096 1 94.94 108 ARG B C 1
ATOM 3504 O O . ARG B 1 108 ? 7 20.062 -0.988 1 94.94 108 ARG B O 1
ATOM 3511 N N . GLU B 1 109 ? 6.012 19.312 -2.852 1 92.5 109 GLU B N 1
ATOM 3512 C CA . GLU B 1 109 ? 4.688 19.734 -2.416 1 92.5 109 GLU B CA 1
ATOM 3513 C C . GLU B 1 109 ? 4.297 19.062 -1.099 1 92.5 109 GLU B C 1
ATOM 3515 O O . GLU B 1 109 ? 3.729 19.703 -0.215 1 92.5 109 GLU B O 1
ATOM 3520 N N . HIS B 1 110 ? 4.598 17.812 -0.977 1 95.81 110 HIS B N 1
ATOM 3521 C CA . HIS B 1 110 ? 4.273 17.078 0.242 1 95.81 110 HIS B CA 1
ATOM 3522 C C . HIS B 1 110 ? 5.07 17.609 1.431 1 95.81 110 HIS B C 1
ATOM 3524 O O . HIS B 1 110 ? 4.523 17.781 2.523 1 95.81 110 HIS B O 1
ATOM 3530 N N . ILE B 1 111 ? 6.336 17.828 1.223 1 95.5 111 ILE B N 1
ATOM 3531 C CA . ILE B 1 111 ? 7.18 18.344 2.297 1 95.5 111 ILE B CA 1
ATOM 3532 C C . ILE B 1 111 ? 6.641 19.688 2.791 1 95.5 111 ILE B C 1
ATOM 3534 O O . ILE B 1 111 ? 6.449 19.875 3.994 1 95.5 111 ILE B O 1
ATOM 3538 N N . GLU B 1 112 ? 6.383 20.531 1.892 1 90.44 112 GLU B N 1
ATOM 3539 C CA . GLU B 1 112 ? 5.895 21.859 2.236 1 90.44 112 GLU B CA 1
ATOM 3540 C C . GLU B 1 112 ? 4.543 21.797 2.938 1 90.44 112 GLU B C 1
ATOM 3542 O O . GLU B 1 112 ? 4.309 22.5 3.924 1 90.44 112 GLU B O 1
ATOM 3547 N N . MET B 1 113 ? 3.736 20.938 2.43 1 90.25 113 MET B N 1
ATOM 3548 C CA . MET B 1 113 ? 2.424 20.75 3.039 1 90.25 113 MET B CA 1
ATOM 3549 C C . MET B 1 113 ? 2.557 20.219 4.461 1 90.25 113 MET B C 1
ATOM 3551 O O . MET B 1 113 ? 1.911 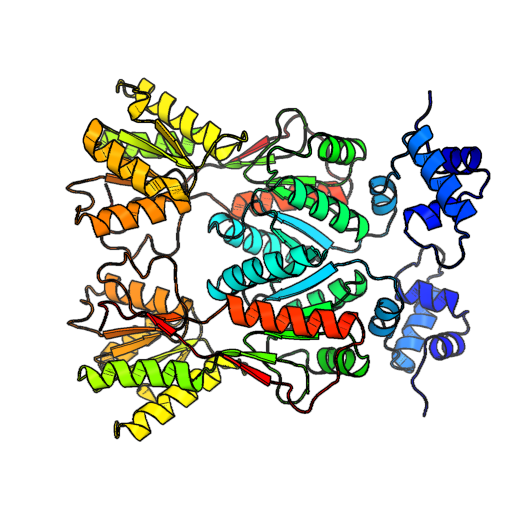20.719 5.383 1 90.25 113 MET B O 1
ATOM 3555 N N . LEU B 1 114 ? 3.375 19.25 4.684 1 93.75 114 LEU B N 1
ATOM 3556 C CA . LEU B 1 114 ? 3.551 18.656 6.004 1 93.75 114 LEU B CA 1
ATOM 3557 C C . LEU B 1 114 ? 4.098 19.672 6.996 1 93.75 114 LEU B C 1
ATOM 3559 O O . LEU B 1 114 ? 3.676 19.703 8.156 1 93.75 114 LEU B O 1
ATOM 3563 N N . ILE B 1 115 ? 4.992 20.484 6.535 1 88.81 115 ILE B N 1
ATOM 3564 C CA . ILE B 1 115 ? 5.543 21.547 7.371 1 88.81 115 ILE B CA 1
ATOM 3565 C C . ILE B 1 115 ? 4.438 22.531 7.746 1 88.81 115 ILE B C 1
ATOM 3567 O O . ILE B 1 115 ? 4.305 22.906 8.914 1 88.81 115 ILE B O 1
ATOM 3571 N N . ALA B 1 116 ? 3.686 22.859 6.734 1 82.5 116 ALA B N 1
ATOM 3572 C CA . ALA B 1 116 ? 2.574 23.781 6.969 1 82.5 116 ALA B CA 1
ATOM 3573 C C . ALA B 1 116 ? 1.588 23.203 7.977 1 82.5 116 ALA B C 1
ATOM 3575 O O . ALA B 1 116 ? 0.986 23.938 8.758 1 82.5 116 ALA B O 1
ATOM 3576 N N . LYS B 1 117 ? 1.469 21.891 7.949 1 86.31 117 LYS B N 1
ATOM 3577 C CA . LYS B 1 117 ? 0.558 21.203 8.859 1 86.31 117 LYS B CA 1
ATOM 3578 C C . LYS B 1 117 ? 1.208 20.969 10.219 1 86.31 117 LYS B C 1
ATOM 3580 O O . LYS B 1 117 ? 0.603 20.375 11.109 1 86.31 117 LYS B O 1
ATOM 3585 N N . GLN B 1 118 ? 2.416 21.406 10.391 1 86.94 118 GLN B N 1
ATOM 3586 C CA . GLN B 1 118 ? 3.137 21.422 11.664 1 86.94 118 GLN B CA 1
ATOM 3587 C C . GLN B 1 118 ? 3.352 20 12.188 1 86.94 118 GLN B C 1
ATOM 3589 O O . GLN B 1 118 ? 3.07 19.719 13.352 1 86.94 118 GLN B O 1
ATOM 3594 N N . VAL B 1 119 ? 3.838 19.141 11.344 1 92.88 119 VAL B N 1
ATOM 3595 C CA . VAL B 1 119 ? 4.25 17.828 11.828 1 92.88 119 VAL B CA 1
ATOM 3596 C C . VAL B 1 119 ? 5.512 17.969 12.68 1 92.88 119 VAL B C 1
ATOM 3598 O O . VAL B 1 119 ? 6.273 18.922 12.523 1 92.88 119 VAL B O 1
ATOM 3601 N N . ASP B 1 120 ? 5.719 17 13.555 1 94.06 120 ASP B N 1
ATOM 3602 C CA . ASP B 1 120 ? 6.863 17.031 14.461 1 94.06 120 ASP B CA 1
ATOM 3603 C C . ASP B 1 120 ? 8.133 16.531 13.773 1 94.06 120 ASP B C 1
ATOM 3605 O O . ASP B 1 120 ? 9.242 16.812 14.227 1 94.06 120 ASP B O 1
ATOM 3609 N N . GLY B 1 121 ? 7.984 15.812 12.75 1 96.94 121 GLY B N 1
ATOM 3610 C CA . GLY B 1 121 ? 9.102 15.266 12.008 1 96.94 121 GLY B CA 1
ATOM 3611 C C . GLY B 1 121 ? 8.68 14.57 10.719 1 96.94 121 GLY B C 1
ATOM 3612 O O . GLY B 1 121 ? 7.488 14.344 10.5 1 96.94 121 GLY B O 1
ATOM 3613 N N . ILE B 1 122 ? 9.695 14.25 9.875 1 98.19 122 ILE B N 1
ATOM 3614 C CA . ILE B 1 122 ? 9.414 13.641 8.578 1 98.19 122 ILE B CA 1
ATOM 3615 C C . ILE B 1 122 ? 10.344 12.445 8.359 1 98.19 122 ILE B C 1
ATOM 3617 O O . ILE B 1 122 ? 11.539 12.523 8.656 1 98.19 122 ILE B O 1
ATOM 3621 N N . ILE B 1 123 ? 9.773 11.359 7.992 1 98.75 123 ILE B N 1
ATOM 3622 C CA . ILE B 1 123 ? 10.5 10.266 7.359 1 98.75 123 ILE B CA 1
ATOM 3623 C C . ILE B 1 123 ? 10.312 10.328 5.844 1 98.75 123 ILE B C 1
ATOM 3625 O O . ILE B 1 123 ? 9.188 10.406 5.352 1 98.75 123 ILE B O 1
ATOM 3629 N N . ALA B 1 124 ? 11.438 10.305 5.09 1 98.38 124 ALA B N 1
ATOM 3630 C CA . ALA B 1 124 ? 11.297 10.469 3.645 1 98.38 124 ALA B CA 1
ATOM 3631 C C . ALA B 1 124 ? 12.117 9.422 2.893 1 98.38 124 ALA B C 1
ATOM 3633 O O . ALA B 1 124 ? 13.211 9.047 3.328 1 98.38 124 ALA B O 1
ATOM 3634 N N . PHE B 1 125 ? 11.555 8.906 1.834 1 98.06 125 PHE B N 1
ATOM 3635 C CA . PHE B 1 125 ? 12.266 8.219 0.762 1 98.06 125 PHE B CA 1
ATOM 3636 C C . PHE B 1 125 ? 12.594 9.188 -0.373 1 98.06 125 PHE B C 1
ATOM 3638 O O . PHE B 1 125 ? 11.82 9.32 -1.319 1 98.06 125 PHE B O 1
ATOM 3645 N N . PRO B 1 126 ? 13.742 9.828 -0.326 1 96.81 126 PRO B N 1
ATOM 3646 C CA . PRO B 1 126 ? 13.969 10.961 -1.23 1 96.81 126 PRO B CA 1
ATOM 3647 C C . PRO B 1 126 ? 14.016 10.539 -2.697 1 96.81 126 PRO B C 1
ATOM 3649 O O . PRO B 1 126 ? 14.523 9.461 -3.02 1 96.81 126 PRO B O 1
ATOM 3652 N N . THR B 1 127 ? 13.5 11.32 -3.605 1 93 127 THR B N 1
ATOM 3653 C CA . THR B 1 127 ? 13.445 11.062 -5.039 1 93 127 THR B CA 1
ATOM 3654 C C . THR B 1 127 ? 14.742 11.477 -5.719 1 93 127 THR B C 1
ATOM 3656 O O . THR B 1 127 ? 14.969 11.164 -6.887 1 93 127 THR B O 1
ATOM 3659 N N . GLY B 1 128 ? 15.633 12.086 -5.047 1 87.19 128 GLY B N 1
ATOM 3660 C CA . GLY B 1 128 ? 16.875 12.547 -5.629 1 87.19 128 GLY B CA 1
ATOM 3661 C C . GLY B 1 128 ? 16.859 14.023 -5.969 1 87.19 128 GLY B C 1
ATOM 3662 O O . GLY B 1 128 ? 17.922 14.625 -6.195 1 87.19 128 GLY B O 1
ATOM 3663 N N . GLY B 1 129 ? 15.672 14.523 -5.941 1 88.5 129 GLY B N 1
ATOM 3664 C CA . GLY B 1 129 ? 15.547 15.961 -6.137 1 88.5 129 GLY B CA 1
ATOM 3665 C C . GLY B 1 129 ? 15.383 16.734 -4.84 1 88.5 129 GLY B C 1
ATOM 3666 O O . GLY B 1 129 ? 15.695 16.219 -3.764 1 88.5 129 GLY B O 1
ATOM 3667 N N . ASN B 1 130 ? 15.141 17.969 -4.906 1 93.81 130 ASN B N 1
ATOM 3668 C CA . ASN B 1 130 ? 14.773 18.844 -3.797 1 93.81 130 ASN B CA 1
ATOM 3669 C C . ASN B 1 130 ? 15.93 19.016 -2.809 1 93.81 130 ASN B C 1
ATOM 3671 O O . ASN B 1 130 ? 15.703 19.094 -1.6 1 93.81 130 ASN B O 1
ATOM 3675 N N . ILE B 1 131 ? 17.141 18.922 -3.256 1 94.38 131 ILE B N 1
ATOM 3676 C CA . ILE B 1 131 ? 18.328 19.062 -2.408 1 94.38 131 ILE B CA 1
ATOM 3677 C C . ILE B 1 131 ? 18.266 20.375 -1.629 1 94.38 131 ILE B C 1
ATOM 3679 O O . ILE B 1 131 ? 18.578 20.406 -0.438 1 94.38 131 ILE B O 1
ATOM 3683 N N . ASP B 1 132 ? 17.844 21.391 -2.281 1 93.12 132 ASP B N 1
ATOM 3684 C CA . ASP B 1 132 ? 17.734 22.703 -1.651 1 93.12 132 ASP B CA 1
ATOM 3685 C C . ASP B 1 132 ? 16.766 22.656 -0.465 1 93.12 132 ASP B C 1
ATOM 3687 O O . ASP B 1 132 ? 17.078 23.203 0.603 1 93.12 132 ASP B O 1
ATOM 3691 N N . LEU B 1 133 ? 15.672 22.078 -0.654 1 93.19 133 LEU B N 1
ATOM 3692 C CA . LEU B 1 133 ? 14.656 22 0.391 1 93.19 133 LEU B CA 1
ATOM 3693 C C . LEU B 1 133 ? 15.141 21.141 1.559 1 93.19 133 LEU B C 1
ATOM 3695 O O . LEU B 1 133 ? 14.977 21.516 2.721 1 93.19 133 LEU B O 1
ATOM 3699 N N . TYR B 1 134 ? 15.758 20.016 1.309 1 95.44 134 TYR B N 1
ATOM 3700 C CA . TYR B 1 134 ? 16.281 19.156 2.357 1 95.44 134 TYR B CA 1
ATOM 3701 C C . TYR B 1 134 ? 17.406 19.844 3.117 1 95.44 134 TYR B C 1
ATOM 3703 O O . TYR B 1 134 ? 17.547 19.672 4.328 1 95.44 134 TYR B O 1
ATOM 3711 N N . LYS B 1 135 ? 18.219 20.547 2.402 1 93.44 135 LYS B N 1
ATOM 3712 C CA . LYS B 1 135 ? 19.281 21.312 3.049 1 93.44 135 LYS B CA 1
ATOM 3713 C C . LYS B 1 135 ? 18.703 22.328 4.035 1 93.44 135 LYS B C 1
ATOM 3715 O O . LYS B 1 135 ? 19.188 22.469 5.156 1 93.44 135 LYS B O 1
ATOM 3720 N N . ARG B 1 136 ? 17.688 22.984 3.621 1 90.31 136 ARG B N 1
ATOM 3721 C CA . ARG B 1 136 ? 17.031 23.953 4.484 1 90.31 136 ARG B CA 1
ATOM 3722 C C . ARG B 1 136 ? 16.469 23.281 5.734 1 90.31 136 ARG B C 1
ATOM 3724 O O . ARG B 1 136 ? 16.578 23.812 6.84 1 90.31 136 ARG B O 1
ATOM 3731 N N . LEU B 1 137 ? 15.867 22.141 5.535 1 92.06 137 LEU B N 1
ATOM 3732 C CA . LEU B 1 137 ? 15.32 21.391 6.664 1 92.06 137 LEU B CA 1
ATOM 3733 C C . LEU B 1 137 ? 16.422 20.984 7.633 1 92.06 137 LEU B C 1
ATOM 3735 O O . LEU B 1 137 ? 16.281 21.141 8.844 1 92.06 137 LEU B O 1
ATOM 3739 N N . TYR B 1 138 ? 17.469 20.5 7.07 1 91 138 TYR B N 1
ATOM 3740 C CA . TYR B 1 138 ? 18.609 20.062 7.875 1 91 138 TYR B CA 1
ATOM 3741 C C . TYR B 1 138 ? 19.188 21.234 8.664 1 91 138 TYR B C 1
ATOM 3743 O O . TYR B 1 138 ? 19.422 21.125 9.867 1 91 138 TYR B O 1
ATOM 3751 N N . GLU B 1 139 ? 19.391 22.312 8.023 1 87.31 139 GLU B N 1
ATOM 3752 C CA . GLU B 1 139 ? 20.016 23.484 8.633 1 87.31 139 GLU B CA 1
ATOM 3753 C C . GLU B 1 139 ? 19.125 24.078 9.719 1 87.31 139 GLU B C 1
ATOM 3755 O O . GLU B 1 139 ? 19.625 24.656 10.695 1 87.31 139 GLU B O 1
ATOM 3760 N N . SER B 1 140 ? 17.875 23.922 9.555 1 85.12 140 SER B N 1
ATOM 3761 C CA . SER B 1 140 ? 16.938 24.438 10.539 1 85.12 140 SER B CA 1
ATOM 3762 C C . SER B 1 140 ? 16.719 23.453 11.68 1 85.12 140 SER B C 1
ATOM 3764 O O . SER B 1 140 ? 15.867 23.656 12.547 1 85.12 140 SER B O 1
ATOM 3766 N N . ARG B 1 141 ? 17.375 22.359 11.594 1 88.12 141 ARG B N 1
ATOM 3767 C CA . ARG B 1 141 ? 17.328 21.297 12.602 1 88.12 141 ARG B CA 1
ATOM 3768 C C . ARG B 1 141 ? 15.922 20.703 12.703 1 88.12 141 ARG B C 1
ATOM 3770 O O . ARG B 1 141 ? 15.477 20.328 13.797 1 88.12 141 ARG B O 1
ATOM 3777 N N . PHE B 1 142 ? 15.203 20.812 11.578 1 91.88 142 PHE B N 1
ATOM 3778 C CA . PHE B 1 142 ? 13.93 20.094 11.531 1 91.88 142 PHE B CA 1
ATOM 3779 C C . PHE B 1 142 ? 14.148 18.594 11.609 1 91.88 142 PHE B C 1
ATOM 3781 O O . PHE B 1 142 ? 14.984 18.047 10.883 1 91.88 142 PHE B O 1
ATOM 3788 N N . PRO B 1 143 ? 13.445 17.859 12.508 1 95.88 143 PRO B N 1
ATOM 3789 C CA . PRO B 1 143 ? 13.633 16.406 12.602 1 95.88 143 PRO B CA 1
ATOM 3790 C C . PRO B 1 143 ? 13.297 15.688 11.305 1 95.88 143 PRO B C 1
ATOM 3792 O O . PRO B 1 143 ? 12.172 15.789 10.805 1 95.88 143 PRO B O 1
ATOM 3795 N N . ILE B 1 144 ? 14.266 14.977 10.734 1 96.94 144 ILE B N 1
ATOM 3796 C CA . ILE B 1 144 ? 14.078 14.289 9.461 1 96.94 144 ILE B CA 1
ATOM 3797 C C . ILE B 1 144 ? 15.023 13.094 9.383 1 96.94 144 ILE B C 1
ATOM 3799 O O . ILE B 1 144 ? 16.172 13.172 9.82 1 96.94 144 ILE B O 1
ATOM 3803 N N . VAL B 1 145 ? 14.531 11.992 8.891 1 97.81 145 VAL B N 1
ATOM 3804 C CA . VAL B 1 145 ? 15.289 10.766 8.664 1 97.81 145 VAL B CA 1
ATOM 3805 C C . VAL B 1 145 ? 14.953 10.195 7.285 1 97.81 145 VAL B C 1
ATOM 3807 O O . VAL B 1 145 ? 13.797 10.227 6.863 1 97.81 145 VAL B O 1
ATOM 3810 N N . PHE B 1 146 ? 15.977 9.797 6.578 1 98.19 146 PHE B N 1
ATOM 3811 C CA . PHE B 1 146 ? 15.766 9.109 5.309 1 98.19 146 PHE B CA 1
ATOM 3812 C C . PHE B 1 146 ? 15.711 7.602 5.512 1 98.19 146 PHE B C 1
ATOM 3814 O O . PHE B 1 146 ? 16.453 7.051 6.324 1 98.19 146 PHE B O 1
ATOM 3821 N N . ILE B 1 147 ? 14.82 6.953 4.789 1 98.5 147 ILE B N 1
ATOM 3822 C CA . ILE B 1 147 ? 14.766 5.496 4.707 1 98.5 147 ILE B CA 1
ATOM 3823 C C . ILE B 1 147 ? 14.977 5.051 3.262 1 98.5 147 ILE B C 1
ATOM 3825 O O . ILE B 1 147 ? 14.586 5.754 2.326 1 98.5 147 ILE B O 1
ATOM 3829 N N . ASP B 1 148 ? 15.648 3.861 3.006 1 98.06 148 ASP B N 1
ATOM 3830 C CA . ASP B 1 148 ? 15.812 3.174 1.729 1 98.06 148 ASP B CA 1
ATOM 3831 C C . ASP B 1 148 ? 16.797 3.916 0.828 1 98.06 148 ASP B C 1
ATOM 3833 O O . ASP B 1 148 ? 17.469 3.303 -0.002 1 98.06 148 ASP B O 1
ATOM 3837 N N . ARG B 1 149 ? 16.703 5.277 0.829 1 97.06 149 ARG B N 1
ATOM 3838 C CA . ARG B 1 149 ? 17.5 6.16 -0.026 1 97.06 149 ARG B CA 1
ATOM 3839 C C . ARG B 1 149 ? 18.219 7.223 0.799 1 97.06 149 ARG B C 1
ATOM 3841 O O . ARG B 1 149 ? 17.844 7.473 1.951 1 97.06 149 ARG B O 1
ATOM 3848 N N . LYS B 1 150 ? 19.281 7.781 0.212 1 96 150 LYS B N 1
ATOM 3849 C CA . LYS B 1 150 ? 20.016 8.859 0.861 1 96 150 LYS B CA 1
ATOM 3850 C C . LYS B 1 150 ? 20.406 9.938 -0.143 1 96 150 LYS B C 1
ATOM 3852 O O . LYS B 1 150 ? 20.328 9.727 -1.354 1 96 150 LYS B O 1
ATOM 3857 N N . ILE B 1 151 ? 20.703 11.047 0.327 1 93.62 151 ILE B N 1
ATOM 3858 C CA . ILE B 1 151 ? 21.328 12.133 -0.41 1 93.62 151 ILE B CA 1
ATOM 3859 C C . ILE B 1 151 ? 22.75 12.359 0.118 1 93.62 151 ILE B C 1
ATOM 3861 O O . ILE B 1 151 ? 22.922 12.82 1.247 1 93.62 151 ILE B O 1
ATOM 3865 N N . ASP B 1 152 ? 23.719 12.148 -0.653 1 91.31 152 ASP B N 1
ATOM 3866 C CA . ASP B 1 152 ? 25.109 12.086 -0.213 1 91.31 152 ASP B CA 1
ATOM 3867 C C . ASP B 1 152 ? 25.594 13.461 0.254 1 91.31 152 ASP B C 1
ATOM 3869 O O . ASP B 1 152 ? 26.422 13.555 1.161 1 91.31 152 ASP B O 1
ATOM 3873 N N . SER B 1 153 ? 25.078 14.453 -0.267 1 90.56 153 SER B N 1
ATOM 3874 C CA . SER B 1 153 ? 25.594 15.797 0.006 1 90.56 153 SER B CA 1
ATOM 3875 C C . SER B 1 153 ? 25.047 16.328 1.328 1 90.56 153 SER B C 1
ATOM 3877 O O . SER B 1 153 ? 25.438 17.406 1.775 1 90.56 153 SER B O 1
ATOM 3879 N N . LEU B 1 154 ? 24.156 15.602 1.955 1 91.31 154 LEU B N 1
ATOM 3880 C CA . LEU B 1 154 ? 23.547 16.078 3.193 1 91.31 154 LEU B CA 1
ATOM 3881 C C . LEU B 1 154 ? 23.734 15.055 4.312 1 91.31 154 LEU B C 1
ATOM 3883 O O . LEU B 1 154 ? 23.531 13.852 4.105 1 91.31 154 LEU B O 1
ATOM 3887 N N . PRO B 1 155 ? 24.141 15.523 5.438 1 92.44 155 PRO B N 1
ATOM 3888 C CA . PRO B 1 155 ? 24.344 14.609 6.562 1 92.44 155 PRO B CA 1
ATOM 3889 C C . PRO B 1 155 ? 23.047 14.281 7.297 1 92.44 155 PRO B C 1
ATOM 3891 O O . PRO B 1 155 ? 23.016 14.281 8.531 1 92.44 155 PRO B O 1
ATOM 3894 N N . ILE B 1 156 ? 22.016 13.984 6.566 1 94.81 156 ILE B N 1
ATOM 3895 C CA . ILE B 1 156 ? 20.75 13.555 7.148 1 94.81 156 ILE B CA 1
ATOM 3896 C C . ILE B 1 156 ? 20.797 12.062 7.453 1 94.81 156 ILE B C 1
ATOM 3898 O O . ILE B 1 156 ? 21.172 11.258 6.598 1 94.81 156 ILE B O 1
ATOM 3902 N N . PRO B 1 157 ? 20.5 11.711 8.719 1 96.75 157 PRO B N 1
ATOM 3903 C CA . PRO B 1 157 ? 20.516 10.281 9.047 1 96.75 157 PRO B CA 1
ATOM 3904 C C . PRO B 1 157 ? 19.688 9.453 8.07 1 96.75 157 PRO B C 1
ATOM 3906 O O . PRO B 1 157 ? 18.547 9.82 7.758 1 96.75 157 PRO B O 1
ATOM 3909 N N . SER B 1 158 ? 20.281 8.398 7.582 1 97.81 158 SER B N 1
ATOM 3910 C CA . SER B 1 158 ? 19.656 7.543 6.57 1 97.81 158 SER B CA 1
ATOM 3911 C C . SER B 1 158 ? 19.75 6.07 6.969 1 97.81 158 SER B C 1
ATOM 3913 O O . SER B 1 158 ? 20.812 5.586 7.355 1 97.81 158 SER B O 1
ATOM 3915 N N . VAL B 1 159 ? 18.625 5.387 6.965 1 98.44 159 VAL B N 1
ATOM 3916 C CA . VAL B 1 159 ? 18.531 3.975 7.316 1 98.44 159 VAL B CA 1
ATOM 3917 C C . VAL B 1 159 ? 18.219 3.152 6.07 1 98.44 159 VAL B C 1
ATOM 3919 O O . VAL B 1 159 ? 17.172 3.344 5.441 1 98.44 159 VAL B O 1
ATOM 3922 N N . LEU B 1 160 ? 19.125 2.287 5.699 1 98.12 160 LEU B N 1
ATOM 3923 C CA . LEU B 1 160 ? 19 1.608 4.414 1 98.12 160 LEU B CA 1
ATOM 3924 C C . LEU B 1 160 ? 19.406 0.141 4.539 1 98.12 160 LEU B C 1
ATOM 3926 O O . LEU B 1 160 ? 19.953 -0.273 5.559 1 98.12 160 LEU B O 1
ATOM 3930 N N . LEU B 1 161 ? 19.078 -0.593 3.512 1 98.75 161 LEU B N 1
ATOM 3931 C CA . LEU B 1 161 ? 19.609 -1.936 3.295 1 98.75 161 LEU B CA 1
ATOM 3932 C C . LEU B 1 161 ? 21.062 -1.881 2.84 1 98.75 161 LEU B C 1
ATOM 3934 O O . LEU B 1 161 ? 21.469 -0.938 2.158 1 98.75 161 LEU B O 1
ATOM 3938 N N . ASP B 1 162 ? 21.891 -2.859 3.258 1 98.81 162 ASP B N 1
ATOM 3939 C CA . ASP B 1 162 ? 23.172 -3.061 2.58 1 98.81 162 ASP B CA 1
ATOM 3940 C C . ASP B 1 162 ? 22.969 -3.629 1.177 1 98.81 162 ASP B C 1
ATOM 3942 O O . ASP B 1 162 ? 23.047 -4.844 0.976 1 98.81 162 ASP B O 1
ATOM 3946 N N . ASN B 1 163 ? 22.797 -2.768 0.276 1 98.81 163 ASN B N 1
ATOM 3947 C CA . ASN B 1 163 ? 22.422 -3.131 -1.089 1 98.81 163 ASN B CA 1
ATOM 3948 C C . ASN B 1 163 ? 23.562 -3.873 -1.793 1 98.81 163 ASN B C 1
ATOM 3950 O O . ASN B 1 163 ? 23.312 -4.75 -2.623 1 98.81 163 ASN B O 1
ATOM 3954 N N . LEU B 1 164 ? 24.781 -3.467 -1.555 1 98.69 164 LEU B N 1
ATOM 3955 C CA . LEU B 1 164 ? 25.922 -4.191 -2.125 1 98.69 164 LEU B CA 1
ATOM 3956 C C . LEU B 1 164 ? 25.891 -5.656 -1.711 1 98.69 164 LEU B C 1
ATOM 3958 O O . LEU B 1 164 ? 26.031 -6.547 -2.553 1 98.69 164 LEU B O 1
ATOM 3962 N N . LEU B 1 165 ? 25.609 -5.852 -0.472 1 98.75 165 LEU B N 1
ATOM 3963 C CA . LEU B 1 165 ? 25.547 -7.207 0.062 1 98.75 165 LEU B CA 1
ATOM 3964 C C . LEU B 1 165 ? 24.344 -7.961 -0.511 1 98.75 165 LEU B C 1
ATOM 3966 O O . LEU B 1 165 ? 24.438 -9.164 -0.771 1 98.75 165 LEU B O 1
ATOM 3970 N N . ALA B 1 166 ? 23.25 -7.289 -0.676 1 98.88 166 ALA B N 1
ATOM 3971 C CA . ALA B 1 166 ? 22.047 -7.914 -1.227 1 98.88 166 ALA B CA 1
ATOM 3972 C C . ALA B 1 166 ? 22.328 -8.523 -2.6 1 98.88 166 ALA B C 1
ATOM 3974 O O . ALA B 1 166 ? 22.016 -9.688 -2.844 1 98.88 166 ALA B O 1
ATOM 3975 N N . SER B 1 167 ? 22.969 -7.734 -3.434 1 98.75 167 SER B N 1
ATOM 3976 C CA . SER B 1 167 ? 23.281 -8.219 -4.773 1 98.75 167 SER B CA 1
ATOM 3977 C C . SER B 1 167 ? 24.328 -9.32 -4.73 1 98.75 167 SER B C 1
ATOM 3979 O O . SER B 1 167 ? 24.234 -10.312 -5.457 1 98.75 167 SER B O 1
ATOM 3981 N N . SER B 1 168 ? 25.312 -9.156 -3.896 1 98.38 168 SER B N 1
ATOM 3982 C CA . SER B 1 168 ? 26.375 -10.148 -3.791 1 98.38 168 SER B CA 1
ATOM 3983 C C . SER B 1 168 ? 25.828 -11.5 -3.336 1 98.38 168 SER B C 1
ATOM 3985 O O . SER B 1 168 ? 26.234 -12.547 -3.842 1 98.38 168 SER B O 1
ATOM 3987 N N . MET B 1 169 ? 24.891 -11.453 -2.404 1 98.62 169 MET B N 1
ATOM 3988 C CA . MET B 1 169 ? 24.266 -12.672 -1.895 1 98.62 169 MET B CA 1
ATOM 3989 C C . MET B 1 169 ? 23.547 -13.422 -3.008 1 98.62 169 MET B C 1
ATOM 3991 O O . MET B 1 169 ? 23.625 -14.648 -3.09 1 98.62 169 MET B O 1
ATOM 3995 N N . ALA B 1 170 ? 22.891 -12.664 -3.836 1 98.81 170 ALA B N 1
ATOM 3996 C CA . ALA B 1 170 ? 22.156 -13.266 -4.945 1 98.81 170 ALA B CA 1
ATOM 3997 C C . ALA B 1 170 ? 23.109 -13.891 -5.957 1 98.81 170 ALA B C 1
ATOM 3999 O O . ALA B 1 170 ? 22.906 -15.039 -6.375 1 98.81 170 ALA B O 1
ATOM 4000 N N . VAL B 1 171 ? 24.141 -13.18 -6.324 1 98.38 171 VAL B N 1
ATOM 4001 C CA . VAL B 1 171 ? 25.109 -13.664 -7.301 1 98.38 171 VAL B CA 1
ATOM 4002 C C . VAL B 1 171 ? 25.828 -14.898 -6.75 1 98.38 171 VAL B C 1
ATOM 4004 O O . VAL B 1 171 ? 25.969 -15.898 -7.457 1 98.38 171 VAL B O 1
ATOM 4007 N N . ASP B 1 172 ? 26.203 -14.836 -5.465 1 98.44 172 ASP B N 1
ATOM 4008 C CA . ASP B 1 172 ? 26.859 -15.969 -4.832 1 98.44 172 ASP B CA 1
ATOM 4009 C C . ASP B 1 172 ? 25.969 -17.203 -4.867 1 98.44 172 ASP B C 1
ATOM 4011 O O . ASP B 1 172 ? 26.453 -18.312 -5.121 1 98.44 172 ASP B O 1
ATOM 4015 N N . ALA B 1 173 ? 24.719 -17.016 -4.621 1 98.75 173 ALA B N 1
ATOM 4016 C CA . ALA B 1 173 ? 23.766 -18.125 -4.648 1 98.75 173 ALA B CA 1
ATOM 4017 C C . ALA B 1 173 ? 23.688 -18.734 -6.039 1 98.75 173 ALA B C 1
ATOM 4019 O O . ALA B 1 173 ? 23.719 -19.953 -6.188 1 98.75 173 ALA B O 1
ATOM 4020 N N . PHE B 1 174 ? 23.609 -17.891 -7.066 1 98.56 174 PHE B N 1
ATOM 4021 C CA . PHE B 1 174 ? 23.562 -18.359 -8.445 1 98.56 174 PHE B CA 1
ATOM 4022 C C . PHE B 1 174 ? 24.828 -19.141 -8.789 1 98.56 174 PHE B C 1
ATOM 4024 O O . PHE B 1 174 ? 24.734 -20.266 -9.297 1 98.56 174 PHE B O 1
ATOM 4031 N N . VAL B 1 175 ? 25.969 -18.641 -8.445 1 98 175 VAL B N 1
ATOM 4032 C CA . VAL B 1 175 ? 27.25 -19.234 -8.812 1 98 175 VAL B CA 1
ATOM 4033 C C . VAL B 1 175 ? 27.422 -20.578 -8.109 1 98 175 VAL B C 1
ATOM 4035 O O . VAL B 1 175 ? 27.906 -21.547 -8.711 1 98 175 VAL B O 1
ATOM 4038 N N . LYS B 1 176 ? 27.062 -20.578 -6.855 1 97.94 176 LYS B N 1
ATOM 4039 C CA . LYS B 1 176 ? 27.156 -21.812 -6.078 1 97.94 176 LYS B CA 1
ATOM 4040 C C . LYS B 1 176 ? 26.375 -22.953 -6.746 1 97.94 176 LYS B C 1
ATOM 4042 O O . LYS B 1 176 ? 26.766 -24.109 -6.641 1 97.94 176 LYS B O 1
ATOM 4047 N N . LYS B 1 177 ? 25.359 -22.594 -7.527 1 97.69 177 LYS B N 1
ATOM 4048 C CA . LYS B 1 177 ? 24.516 -23.609 -8.172 1 97.69 177 LYS B CA 1
ATOM 4049 C C . LYS B 1 177 ? 24.938 -23.812 -9.625 1 97.69 177 LYS B C 1
ATOM 4051 O O . LYS B 1 177 ? 24.281 -24.547 -10.367 1 97.69 177 LYS B O 1
ATOM 4056 N N . GLY B 1 178 ? 25.938 -23.078 -10.078 1 97.19 178 GLY B N 1
ATOM 4057 C CA . GLY B 1 178 ? 26.562 -23.375 -11.359 1 97.19 178 GLY B CA 1
ATOM 4058 C C . GLY B 1 178 ? 26.141 -22.422 -12.453 1 97.19 178 GLY B C 1
ATOM 4059 O O . GLY B 1 178 ? 26.547 -22.578 -13.609 1 97.19 178 GLY B O 1
ATOM 4060 N N . TYR B 1 179 ? 25.328 -21.422 -12.141 1 97.19 179 TYR B N 1
ATOM 4061 C CA . TYR B 1 179 ? 24.969 -20.422 -13.141 1 97.19 179 TYR B CA 1
ATOM 4062 C C . TYR B 1 179 ? 26.188 -19.594 -13.539 1 97.19 179 TYR B C 1
ATOM 4064 O O . TYR B 1 179 ? 27.031 -19.266 -12.695 1 97.19 179 TYR B O 1
ATOM 4072 N N . LYS B 1 180 ? 26.25 -19.219 -14.805 1 94.31 180 LYS B N 1
ATOM 4073 C CA . LYS B 1 180 ? 27.438 -18.547 -15.312 1 94.31 180 LYS B CA 1
ATOM 4074 C C . LYS B 1 180 ? 27.078 -17.266 -16.047 1 94.31 180 LYS B C 1
ATOM 4076 O O . LYS B 1 180 ? 27.875 -16.312 -16.078 1 94.31 180 LYS B O 1
ATOM 4081 N N . GLN B 1 181 ? 25.969 -17.25 -16.75 1 95.44 181 GLN B N 1
ATOM 4082 C CA . GLN B 1 181 ? 25.5 -16.078 -17.484 1 95.44 181 GLN B CA 1
ATOM 4083 C C . GLN B 1 181 ? 24.375 -15.375 -16.75 1 95.44 181 GLN B C 1
ATOM 4085 O O . GLN B 1 181 ? 23.203 -15.508 -17.109 1 95.44 181 GLN B O 1
ATOM 4090 N N . ILE B 1 182 ? 24.828 -14.602 -15.805 1 97.62 182 ILE B N 1
ATOM 4091 C CA . ILE B 1 182 ? 23.859 -13.984 -14.898 1 97.62 182 ILE B CA 1
ATOM 4092 C C . ILE B 1 182 ? 23.609 -12.539 -15.32 1 97.62 182 ILE B C 1
ATOM 4094 O O . ILE B 1 182 ? 24.547 -11.789 -15.594 1 97.62 182 ILE B O 1
ATOM 4098 N N . ALA B 1 183 ? 22.344 -12.141 -15.438 1 98.12 183 ALA B N 1
ATOM 4099 C CA . ALA B 1 183 ? 21.969 -10.758 -15.742 1 98.12 183 ALA B CA 1
ATOM 4100 C C . ALA B 1 183 ? 21.234 -10.125 -14.57 1 98.12 183 ALA B C 1
ATOM 4102 O O . ALA B 1 183 ? 20.703 -10.828 -13.703 1 98.12 183 ALA B O 1
ATOM 4103 N N . ILE B 1 184 ? 21.266 -8.836 -14.516 1 98.69 184 ILE B N 1
ATOM 4104 C CA . ILE B 1 184 ? 20.484 -8.07 -13.555 1 98.69 184 ILE B CA 1
ATOM 4105 C C . ILE B 1 184 ? 19.656 -7.023 -14.281 1 98.69 184 ILE B C 1
ATOM 4107 O O . ILE B 1 184 ? 20.109 -6.414 -15.25 1 98.69 184 ILE B O 1
ATOM 4111 N N . ILE B 1 185 ? 18.406 -6.93 -13.883 1 98.56 185 ILE B N 1
ATOM 4112 C CA . ILE B 1 185 ? 17.516 -5.895 -14.398 1 98.56 185 ILE B CA 1
ATOM 4113 C C . ILE B 1 185 ? 16.984 -5.043 -13.25 1 98.56 185 ILE B C 1
ATOM 4115 O O . ILE B 1 185 ? 16.531 -5.574 -12.227 1 98.56 185 ILE B O 1
ATOM 4119 N N . THR B 1 186 ? 17.172 -3.734 -13.328 1 98.12 186 THR B N 1
ATOM 4120 C CA . THR B 1 186 ? 16.578 -2.775 -12.398 1 98.12 186 THR B CA 1
ATOM 4121 C C . THR B 1 186 ? 15.781 -1.713 -13.148 1 98.12 186 THR B C 1
ATOM 4123 O O . THR B 1 186 ? 15.727 -1.729 -14.383 1 98.12 186 THR B O 1
ATOM 4126 N N . ASN B 1 187 ? 15.047 -0.882 -12.406 1 96.38 187 ASN B N 1
ATOM 4127 C CA . ASN B 1 187 ? 14.359 0.243 -13.031 1 96.38 187 ASN B CA 1
ATOM 4128 C C . ASN B 1 187 ? 15.32 1.385 -13.344 1 96.38 187 ASN B C 1
ATOM 4130 O O . ASN B 1 187 ? 16.5 1.329 -12.977 1 96.38 187 ASN B O 1
ATOM 4134 N N . SER B 1 188 ? 14.781 2.396 -13.977 1 93.69 188 SER B N 1
ATOM 4135 C CA . SER B 1 188 ? 15.586 3.484 -14.523 1 93.69 188 SER B CA 1
ATOM 4136 C C . SER B 1 188 ? 16.453 4.129 -13.453 1 93.69 188 SER B C 1
ATOM 4138 O O . SER B 1 188 ? 16.031 4.277 -12.305 1 93.69 188 SER B O 1
ATOM 4140 N N . ILE B 1 189 ? 17.609 4.551 -13.836 1 90.94 189 ILE B N 1
ATOM 4141 C CA . ILE B 1 189 ? 18.531 5.227 -12.93 1 90.94 189 ILE B CA 1
ATOM 4142 C C . ILE B 1 189 ? 18.828 6.633 -13.445 1 90.94 189 ILE B C 1
ATOM 4144 O O . ILE B 1 189 ? 19.938 7.152 -13.258 1 90.94 189 ILE B O 1
ATOM 4148 N N . ASP B 1 190 ? 17.891 7.102 -14.211 1 85.06 190 ASP B N 1
ATOM 4149 C CA . ASP B 1 190 ? 18.031 8.484 -14.656 1 85.06 190 ASP B CA 1
ATOM 4150 C C . ASP B 1 190 ? 18.234 9.422 -13.469 1 85.06 190 ASP B C 1
ATOM 4152 O O . ASP B 1 190 ? 18.969 10.406 -13.57 1 85.06 190 ASP B O 1
ATOM 4156 N N . GLN B 1 191 ? 17.5 9.156 -12.438 1 83.06 191 GLN B N 1
ATOM 4157 C CA . GLN B 1 191 ? 17.781 9.758 -11.133 1 83.06 191 GLN B CA 1
ATOM 4158 C C . GLN B 1 191 ? 18.562 8.805 -10.242 1 83.06 191 GLN B C 1
ATOM 4160 O O . GLN B 1 191 ? 18.359 7.59 -10.297 1 83.06 191 GLN B O 1
ATOM 4165 N N . PRO B 1 192 ? 19.516 9.438 -9.555 1 87.44 192 PRO B N 1
ATOM 4166 C CA . PRO B 1 192 ? 20.344 8.555 -8.75 1 87.44 192 PRO B CA 1
ATOM 4167 C C . PRO B 1 192 ? 19.609 7.969 -7.547 1 87.44 192 PRO B C 1
ATOM 4169 O O . PRO B 1 192 ? 19.781 8.438 -6.422 1 87.44 192 PRO B O 1
ATOM 4172 N N . ILE B 1 193 ? 18.922 6.965 -7.773 1 93.25 193 ILE B N 1
ATOM 4173 C CA . ILE B 1 193 ? 18.203 6.254 -6.715 1 93.25 193 ILE B CA 1
ATOM 4174 C C . ILE B 1 193 ? 19.156 5.27 -6.027 1 93.25 193 ILE B C 1
ATOM 4176 O O . ILE B 1 193 ? 19.641 4.336 -6.66 1 93.25 193 ILE B O 1
ATOM 4180 N N . THR B 1 194 ? 19.344 5.375 -4.789 1 96.88 194 THR B N 1
ATOM 4181 C CA . THR B 1 194 ? 20.406 4.742 -4.016 1 96.88 194 THR B CA 1
ATOM 4182 C C . THR B 1 194 ? 20.359 3.225 -4.176 1 96.88 194 THR B C 1
ATOM 4184 O O . THR B 1 194 ? 21.344 2.609 -4.582 1 96.88 194 THR B O 1
ATOM 4187 N N . PRO B 1 195 ? 19.203 2.539 -3.889 1 97.81 195 PRO B N 1
ATOM 4188 C CA . PRO B 1 195 ? 19.203 1.076 -3.971 1 97.81 195 PRO B CA 1
ATOM 4189 C C . PRO B 1 195 ? 19.5 0.567 -5.379 1 97.81 195 PRO B C 1
ATOM 4191 O O . PRO B 1 195 ? 20.188 -0.448 -5.543 1 97.81 195 PRO B O 1
ATOM 4194 N N . ARG B 1 196 ? 19.016 1.265 -6.367 1 97.38 196 ARG B N 1
ATOM 4195 C CA . ARG B 1 196 ? 19.219 0.813 -7.738 1 97.38 196 ARG B CA 1
ATOM 4196 C C . ARG B 1 196 ? 20.703 0.884 -8.125 1 97.38 196 ARG B C 1
ATOM 4198 O O . ARG B 1 196 ? 21.25 -0.075 -8.672 1 97.38 196 ARG B O 1
ATOM 4205 N N . ILE B 1 197 ? 21.328 1.972 -7.793 1 97.19 197 ILE B N 1
ATOM 4206 C CA . ILE B 1 197 ? 22.734 2.186 -8.117 1 97.19 197 ILE B CA 1
ATOM 4207 C C . ILE B 1 197 ? 23.594 1.203 -7.332 1 97.19 197 ILE B C 1
ATOM 4209 O O . ILE B 1 197 ? 24.5 0.566 -7.895 1 97.19 197 ILE B O 1
ATOM 4213 N N . GLU B 1 198 ? 23.344 1.062 -6.094 1 98.25 198 GLU B N 1
ATOM 4214 C CA . GLU B 1 198 ? 24.172 0.232 -5.223 1 98.25 198 GLU B CA 1
ATOM 4215 C C . GLU B 1 198 ? 24 -1.249 -5.551 1 98.25 198 GLU B C 1
ATOM 4217 O O . GLU B 1 198 ? 24.953 -2.021 -5.461 1 98.25 198 GLU B O 1
ATOM 4222 N N . ARG B 1 199 ? 22.797 -1.663 -5.879 1 98.75 199 ARG B N 1
ATOM 4223 C CA . ARG B 1 199 ? 22.578 -3.061 -6.234 1 98.75 199 ARG B CA 1
ATOM 4224 C C . ARG B 1 199 ? 23.281 -3.414 -7.539 1 98.75 199 ARG B C 1
ATOM 4226 O O . ARG B 1 199 ? 23.828 -4.512 -7.676 1 98.75 199 ARG B O 1
ATOM 4233 N N . LEU B 1 200 ? 23.266 -2.463 -8.477 1 98 200 LEU B N 1
ATOM 4234 C CA . LEU B 1 200 ? 24.031 -2.68 -9.703 1 98 200 LEU B CA 1
ATOM 4235 C C . LEU B 1 200 ? 25.531 -2.793 -9.406 1 98 200 LEU B C 1
ATOM 4237 O O . LEU B 1 200 ? 26.203 -3.66 -9.953 1 98 200 LEU B O 1
ATOM 4241 N N . ALA B 1 201 ? 26.031 -1.9 -8.539 1 97.31 201 ALA B N 1
ATOM 4242 C CA . ALA B 1 201 ? 27.438 -1.936 -8.148 1 97.31 201 ALA B CA 1
ATOM 4243 C C . ALA B 1 201 ? 27.781 -3.252 -7.461 1 97.31 201 ALA B C 1
ATOM 4245 O O . ALA B 1 201 ? 28.812 -3.861 -7.754 1 97.31 201 ALA B O 1
ATOM 4246 N N . GLY B 1 202 ? 26.906 -3.68 -6.551 1 98.44 202 GLY B N 1
ATOM 4247 C CA . GLY B 1 202 ? 27.125 -4.941 -5.859 1 98.44 202 GLY B CA 1
ATOM 4248 C C . GLY B 1 202 ? 27.125 -6.137 -6.789 1 98.44 202 GLY B C 1
ATOM 4249 O O . GLY B 1 202 ? 27.891 -7.086 -6.586 1 98.44 202 GLY B O 1
ATOM 4250 N N . PHE B 1 203 ? 26.297 -6.074 -7.789 1 98.44 203 PHE B N 1
ATOM 4251 C CA . PHE B 1 203 ? 26.219 -7.125 -8.797 1 98.44 203 PHE B CA 1
ATOM 4252 C C . PHE B 1 203 ? 27.547 -7.234 -9.555 1 98.44 203 PHE B C 1
ATOM 4254 O O . PHE B 1 203 ? 28.109 -8.32 -9.672 1 98.44 203 PHE B O 1
ATOM 4261 N N . LYS B 1 204 ? 28.031 -6.113 -10.008 1 97.56 204 LYS B N 1
ATOM 4262 C CA . LYS B 1 204 ? 29.281 -6.066 -10.75 1 97.56 204 LYS B CA 1
ATOM 4263 C C . LYS B 1 204 ? 30.453 -6.566 -9.898 1 97.56 204 LYS B C 1
ATOM 4265 O O . LYS B 1 204 ? 31.25 -7.379 -10.352 1 97.56 204 LYS B O 1
ATOM 4270 N N . GLU B 1 205 ? 30.531 -6.098 -8.695 1 97.38 205 GLU B N 1
ATOM 4271 C CA . GLU B 1 205 ? 31.609 -6.484 -7.793 1 97.38 205 GLU B CA 1
ATOM 4272 C C . GLU B 1 205 ? 31.578 -7.984 -7.516 1 97.38 205 GLU B C 1
ATOM 4274 O O . GLU B 1 205 ? 32.625 -8.625 -7.434 1 97.38 205 GLU B O 1
ATOM 4279 N N . ALA B 1 206 ? 30.375 -8.508 -7.34 1 97.56 206 ALA B N 1
ATOM 4280 C CA . ALA B 1 206 ? 30.234 -9.93 -7.047 1 97.56 206 ALA B CA 1
ATOM 4281 C C . ALA B 1 206 ? 30.688 -10.781 -8.227 1 97.56 206 ALA B C 1
ATOM 4283 O O . ALA B 1 206 ? 31.344 -11.805 -8.039 1 97.56 206 ALA B O 1
ATOM 4284 N N . LEU B 1 207 ? 30.328 -10.398 -9.414 1 96.75 207 LEU B N 1
ATOM 4285 C CA . LEU B 1 207 ? 30.781 -11.117 -10.602 1 96.75 207 LEU B CA 1
ATOM 4286 C C . LEU B 1 207 ? 32.312 -11.102 -10.711 1 96.75 207 LEU B C 1
ATOM 4288 O O . LEU B 1 207 ? 32.906 -12.133 -10.992 1 96.75 207 LEU B O 1
ATOM 4292 N N . GLU B 1 208 ? 32.844 -9.938 -10.484 1 95.81 208 GLU B N 1
ATOM 4293 C CA . GLU B 1 208 ? 34.281 -9.797 -10.531 1 95.81 208 GLU B CA 1
ATOM 4294 C C . GLU B 1 208 ? 34.969 -10.719 -9.523 1 95.81 208 GLU B C 1
ATOM 4296 O O . GLU B 1 208 ? 35.938 -11.391 -9.852 1 95.81 208 GLU B O 1
ATOM 4301 N N . LYS B 1 209 ? 34.438 -10.75 -8.359 1 96.31 209 LYS B N 1
ATOM 4302 C CA . LYS B 1 209 ? 35 -11.578 -7.297 1 96.31 209 LYS B CA 1
ATOM 4303 C C . LYS B 1 209 ? 34.938 -13.055 -7.664 1 96.31 209 LYS B C 1
ATOM 4305 O O . LYS B 1 209 ? 35.812 -13.836 -7.266 1 96.31 209 LYS B O 1
ATOM 4310 N N . GLN B 1 210 ? 33.906 -13.398 -8.422 1 94.88 210 GLN B N 1
ATOM 4311 C CA . GLN B 1 210 ? 33.719 -14.789 -8.797 1 94.88 210 GLN B CA 1
ATOM 4312 C C . GLN B 1 210 ? 34.438 -15.133 -10.094 1 94.88 210 GLN B C 1
ATOM 4314 O O . GLN B 1 210 ? 34.375 -16.281 -10.555 1 94.88 210 GLN B O 1
ATOM 4319 N N . GLY B 1 211 ? 35.062 -14.164 -10.703 1 93.31 211 GLY B N 1
ATOM 4320 C CA . GLY B 1 211 ? 35.781 -14.367 -11.938 1 93.31 211 GLY B CA 1
ATOM 4321 C C . GLY B 1 211 ? 34.906 -14.523 -13.148 1 93.31 211 GLY B C 1
ATOM 4322 O O . GLY B 1 211 ? 35.281 -15.172 -14.133 1 93.31 211 GLY B O 1
ATOM 4323 N N . LEU B 1 212 ? 33.719 -14.047 -13.047 1 92.12 212 LEU B N 1
ATOM 4324 C CA . LEU B 1 212 ? 32.781 -14.102 -14.164 1 92.12 212 LEU B CA 1
ATOM 4325 C C . LEU B 1 212 ? 32.844 -12.82 -14.984 1 92.12 212 LEU B C 1
ATOM 4327 O O . LEU B 1 212 ? 33.156 -11.75 -14.453 1 92.12 212 LEU B O 1
ATOM 4331 N N . PRO B 1 213 ? 32.625 -12.938 -16.297 1 85.94 213 PRO B N 1
ATOM 4332 C CA . PRO B 1 213 ? 32.688 -11.742 -17.141 1 85.94 213 PRO B CA 1
ATOM 4333 C C . PRO B 1 213 ? 31.531 -10.766 -16.828 1 85.94 213 PRO B C 1
ATOM 4335 O O . PRO B 1 213 ? 30.406 -11.188 -16.547 1 85.94 213 PRO B O 1
ATOM 4338 N N . ILE B 1 214 ? 31.984 -9.547 -16.844 1 84.56 214 ILE B N 1
ATOM 4339 C CA . ILE B 1 214 ? 31.016 -8.469 -16.719 1 84.56 214 ILE B CA 1
ATOM 4340 C C . ILE B 1 214 ? 30.766 -7.852 -18.094 1 84.56 214 ILE B C 1
ATOM 4342 O O . ILE B 1 214 ? 31.656 -7.273 -18.719 1 84.56 214 ILE B O 1
ATOM 4346 N N . THR B 1 215 ? 29.641 -8.148 -18.672 1 85.31 215 THR B N 1
ATOM 4347 C CA . THR B 1 215 ? 29.281 -7.48 -19.922 1 85.31 215 THR B CA 1
ATOM 4348 C C . THR B 1 215 ? 28.125 -6.5 -19.703 1 85.31 215 THR B C 1
ATOM 4350 O O . THR B 1 215 ? 27.156 -6.82 -19.016 1 85.31 215 THR B O 1
ATOM 4353 N N . GLU B 1 216 ? 28.297 -5.324 -20.234 1 87.94 216 GLU B N 1
ATOM 4354 C CA . GLU B 1 216 ? 27.281 -4.293 -20.109 1 87.94 216 GLU B CA 1
ATOM 4355 C C . GLU B 1 216 ? 25.922 -4.797 -20.578 1 87.94 216 GLU B C 1
ATOM 4357 O O . GLU B 1 216 ? 24.875 -4.324 -20.109 1 87.94 216 GLU B O 1
ATOM 4362 N N . GLN B 1 217 ? 26 -5.809 -21.328 1 89.75 217 GLN B N 1
ATOM 4363 C CA . GLN B 1 217 ? 24.766 -6.363 -21.875 1 89.75 217 GLN B CA 1
ATOM 4364 C C . GLN B 1 217 ? 23.969 -7.102 -20.812 1 89.75 217 GLN B C 1
ATOM 4366 O O . GLN B 1 217 ? 22.766 -7.312 -20.953 1 89.75 217 GLN B O 1
ATOM 4371 N N . HIS B 1 218 ? 24.688 -7.508 -19.75 1 92.31 218 HIS B N 1
ATOM 4372 C CA . HIS B 1 218 ? 24.047 -8.266 -18.672 1 92.31 218 HIS B CA 1
ATOM 4373 C C . HIS B 1 218 ? 23.422 -7.336 -17.641 1 92.31 218 HIS B C 1
ATOM 4375 O O . HIS B 1 218 ? 22.766 -7.793 -16.703 1 92.31 218 HIS B O 1
ATOM 4381 N N . ILE B 1 219 ? 23.656 -6.043 -17.797 1 96.62 219 ILE B N 1
ATOM 4382 C CA . ILE B 1 219 ? 23.203 -5.051 -16.828 1 96.62 219 ILE B CA 1
ATOM 4383 C C . ILE B 1 219 ? 22.203 -4.105 -17.484 1 96.62 219 ILE B C 1
ATOM 4385 O O . ILE B 1 219 ? 22.547 -3.338 -18.391 1 96.62 219 ILE B O 1
ATOM 4389 N N . LYS B 1 220 ? 20.891 -4.188 -17.031 1 97.25 220 LYS B N 1
ATOM 4390 C CA . LYS B 1 220 ? 19.844 -3.375 -17.641 1 97.25 220 LYS B CA 1
ATOM 4391 C C . LYS B 1 220 ? 19.141 -2.508 -16.594 1 97.25 220 LYS B C 1
ATOM 4393 O O . LYS B 1 220 ? 18.797 -2.99 -15.508 1 97.25 220 LYS B O 1
ATOM 4398 N N . ALA B 1 221 ? 19.078 -1.249 -16.844 1 97.56 221 ALA B N 1
ATOM 4399 C CA . ALA B 1 221 ? 18.328 -0.267 -16.062 1 97.56 221 ALA B CA 1
ATOM 4400 C C . ALA B 1 221 ? 17.328 0.474 -16.953 1 97.56 221 ALA B C 1
ATOM 4402 O O . ALA B 1 221 ? 17.703 1.302 -17.781 1 97.56 221 ALA B O 1
ATOM 4403 N N . VAL B 1 222 ? 15.992 0.1 -16.781 1 97.31 222 VAL B N 1
ATOM 4404 C CA . VAL B 1 222 ? 15.008 0.607 -17.719 1 97.31 222 VAL B CA 1
ATOM 4405 C C . VAL B 1 222 ? 13.719 0.957 -16.984 1 97.31 222 VAL B C 1
ATOM 4407 O O . VAL B 1 222 ? 13.469 0.459 -15.891 1 97.31 222 VAL B O 1
ATOM 4410 N N . PRO B 1 223 ? 12.914 1.866 -17.594 1 95.44 223 PRO B N 1
ATOM 4411 C CA . PRO B 1 223 ? 11.586 2.098 -17.016 1 95.44 223 PRO B CA 1
ATOM 4412 C C . PRO B 1 223 ? 10.75 0.821 -16.922 1 95.44 223 PRO B C 1
ATOM 4414 O O . PRO B 1 223 ? 10.977 -0.118 -17.703 1 95.44 223 PRO B O 1
ATOM 4417 N N . VAL B 1 224 ? 9.891 0.888 -15.992 1 93.31 224 VAL B N 1
ATOM 4418 C CA . VAL B 1 224 ? 9.086 -0.297 -15.695 1 93.31 224 VAL B CA 1
ATOM 4419 C C . VAL B 1 224 ? 8.367 -0.765 -16.953 1 93.31 224 VAL B C 1
ATOM 4421 O O . VAL B 1 224 ? 8.25 -1.968 -17.203 1 93.31 224 VAL B O 1
ATOM 4424 N N . ASP B 1 225 ? 7.918 0.131 -17.797 1 94.69 225 ASP B N 1
ATOM 4425 C CA . ASP B 1 225 ? 7.117 -0.211 -18.969 1 94.69 225 ASP B CA 1
ATOM 4426 C C . ASP B 1 225 ? 7.996 -0.75 -20.094 1 94.69 225 ASP B C 1
ATOM 4428 O O . ASP B 1 225 ? 7.488 -1.214 -21.109 1 94.69 225 ASP B O 1
ATOM 4432 N N . GLU B 1 226 ? 9.266 -0.783 -19.891 1 97.69 226 GLU B N 1
ATOM 4433 C CA . GLU B 1 226 ? 10.188 -1.279 -20.906 1 97.69 226 GLU B CA 1
ATOM 4434 C C . GLU B 1 226 ? 10.836 -2.592 -20.469 1 97.69 226 GLU B C 1
ATOM 4436 O O . GLU B 1 226 ? 11.633 -3.172 -21.203 1 97.69 226 GLU B O 1
ATOM 4441 N N . VAL B 1 227 ? 10.469 -3.084 -19.344 1 97.88 227 VAL B N 1
ATOM 4442 C CA . VAL B 1 227 ? 11.125 -4.254 -18.766 1 97.88 227 VAL B CA 1
ATOM 4443 C C . VAL B 1 227 ? 10.852 -5.48 -19.625 1 97.88 227 VAL B C 1
ATOM 4445 O O . VAL B 1 227 ? 11.758 -6.266 -19.922 1 97.88 227 VAL B O 1
ATOM 4448 N N . GLN B 1 228 ? 9.664 -5.621 -20.125 1 97.38 228 GLN B N 1
ATOM 4449 C CA . GLN B 1 228 ? 9.289 -6.77 -20.938 1 97.38 228 GLN B CA 1
ATOM 4450 C C . GLN B 1 228 ? 10.117 -6.832 -22.219 1 97.38 228 GLN B C 1
ATOM 4452 O O . GLN B 1 228 ? 10.672 -7.879 -22.547 1 97.38 228 GLN B O 1
ATOM 4457 N N . GLU B 1 229 ? 10.172 -5.727 -22.859 1 97.38 229 GLU B N 1
ATOM 4458 C CA . GLU B 1 229 ? 10.953 -5.648 -24.094 1 97.38 229 GLU B CA 1
ATOM 4459 C C . GLU B 1 229 ? 12.438 -5.891 -23.812 1 97.38 229 GLU B C 1
ATOM 4461 O O . GLU B 1 229 ? 13.125 -6.531 -24.609 1 97.38 229 GLU B O 1
ATOM 4466 N N . THR B 1 230 ? 12.867 -5.371 -22.734 1 97.81 230 THR B N 1
ATOM 4467 C CA . THR B 1 230 ? 14.266 -5.527 -22.344 1 97.81 230 THR B CA 1
ATOM 4468 C C . THR B 1 230 ? 14.594 -6.992 -22.094 1 97.81 230 THR B C 1
ATOM 4470 O O . THR B 1 230 ? 15.656 -7.477 -22.5 1 97.81 230 THR B O 1
ATOM 4473 N N . ILE B 1 231 ? 13.734 -7.727 -21.391 1 97.75 231 ILE B N 1
ATOM 4474 C CA . ILE B 1 231 ? 13.945 -9.148 -21.125 1 97.75 231 ILE B CA 1
ATOM 4475 C C . ILE B 1 231 ? 13.984 -9.922 -22.453 1 97.75 231 ILE B C 1
ATOM 4477 O O . ILE B 1 231 ? 14.836 -10.789 -22.641 1 97.75 231 ILE B O 1
ATOM 4481 N N . GLU B 1 232 ? 13.055 -9.555 -23.359 1 97.12 232 GLU B N 1
ATOM 4482 C CA . GLU B 1 232 ? 13.023 -10.195 -24.672 1 97.12 232 GLU B CA 1
ATOM 4483 C C . GLU B 1 232 ? 14.359 -10.055 -25.391 1 97.12 232 GLU B C 1
ATOM 4485 O O . GLU B 1 232 ? 14.891 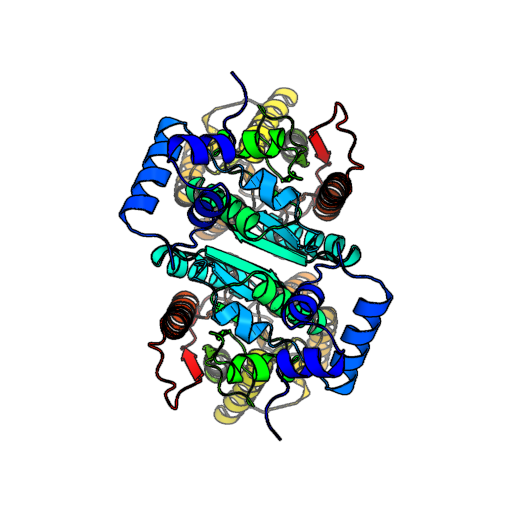-11.031 -25.938 1 97.12 232 GLU B O 1
ATOM 4490 N N . MET B 1 233 ? 14.844 -8.875 -25.375 1 96.31 233 MET B N 1
ATOM 4491 C CA . MET B 1 233 ? 16.125 -8.602 -26.047 1 96.31 233 MET B CA 1
ATOM 4492 C C . MET B 1 233 ? 17.266 -9.344 -25.359 1 96.31 233 MET B C 1
ATOM 4494 O O . MET B 1 233 ? 18.141 -9.891 -26.016 1 96.31 233 MET B O 1
ATOM 4498 N N . LEU B 1 234 ? 17.25 -9.383 -24.078 1 95.62 234 LEU B N 1
ATOM 4499 C CA . LEU B 1 234 ? 18.266 -10.062 -23.281 1 95.62 234 LEU B CA 1
ATOM 4500 C C . LEU B 1 234 ? 18.281 -11.555 -23.594 1 95.62 234 LEU B C 1
ATOM 4502 O O . LEU B 1 234 ? 19.359 -12.148 -23.75 1 95.62 234 LEU B O 1
ATOM 4506 N N . MET B 1 235 ? 17.141 -12.148 -23.688 1 95.06 235 MET B N 1
ATOM 4507 C CA . MET B 1 235 ? 17.016 -13.586 -23.922 1 95.06 235 MET B CA 1
ATOM 4508 C C . MET B 1 235 ? 17.422 -13.945 -25.344 1 95.06 235 MET B C 1
ATOM 4510 O O . MET B 1 235 ? 17.891 -15.062 -25.594 1 95.06 235 MET B O 1
ATOM 4514 N N . LYS B 1 236 ? 17.281 -12.984 -26.234 1 93.75 236 LYS B N 1
ATOM 4515 C CA . LYS B 1 236 ? 17.672 -13.203 -27.609 1 93.75 236 LYS B CA 1
ATOM 4516 C C . LYS B 1 236 ? 19.172 -13.031 -27.797 1 93.75 236 LYS B C 1
ATOM 4518 O O . LYS B 1 236 ? 19.828 -13.812 -28.484 1 93.75 236 LYS B O 1
ATOM 4523 N N . ASP B 1 237 ? 19.703 -12.047 -27.156 1 90.88 237 ASP B N 1
ATOM 4524 C CA . ASP B 1 237 ? 21.078 -11.617 -27.422 1 90.88 237 ASP B CA 1
ATOM 4525 C C . ASP B 1 237 ? 22.062 -12.43 -26.578 1 90.88 237 ASP B C 1
ATOM 4527 O O . ASP B 1 237 ? 23.062 -12.945 -27.109 1 90.88 237 ASP B O 1
ATOM 4531 N N . ILE B 1 238 ? 21.844 -12.594 -25.328 1 89.19 238 ILE B N 1
ATOM 4532 C CA . ILE B 1 238 ? 22.828 -13.148 -24.422 1 89.19 238 ILE B CA 1
ATOM 4533 C C . ILE B 1 238 ? 22.344 -14.484 -23.859 1 89.19 238 ILE B C 1
ATOM 4535 O O . ILE B 1 238 ? 23.156 -15.32 -23.453 1 89.19 238 ILE B O 1
ATOM 4539 N N . LYS B 1 239 ? 21.078 -14.664 -23.828 1 92.75 239 LYS B N 1
ATOM 4540 C CA . LYS B 1 239 ? 20.453 -15.875 -23.297 1 92.75 239 LYS B CA 1
ATOM 4541 C C . LYS B 1 239 ? 21 -16.203 -21.906 1 92.75 239 LYS B C 1
ATOM 4543 O O . LYS B 1 239 ? 21.547 -17.281 -21.688 1 92.75 239 LYS B O 1
ATOM 4548 N N . PRO B 1 240 ? 20.781 -15.258 -20.969 1 96.69 240 PRO B N 1
ATOM 4549 C CA . PRO B 1 240 ? 21.219 -15.555 -19.609 1 96.69 240 PRO B CA 1
ATOM 4550 C C . PRO B 1 240 ? 20.594 -16.828 -19.047 1 96.69 240 PRO B C 1
ATOM 4552 O O . PRO B 1 240 ? 19.469 -17.172 -19.406 1 96.69 240 PRO B O 1
ATOM 4555 N N . ASP B 1 241 ? 21.359 -17.516 -18.234 1 97.12 241 ASP B N 1
ATOM 4556 C CA . ASP B 1 241 ? 20.797 -18.688 -17.562 1 97.12 241 ASP B CA 1
ATOM 4557 C C . ASP B 1 241 ? 20.203 -18.328 -16.203 1 97.12 241 ASP B C 1
ATOM 4559 O O . ASP B 1 241 ? 19.5 -19.141 -15.594 1 97.12 241 ASP B O 1
ATOM 4563 N N . ALA B 1 242 ? 20.438 -17.062 -15.719 1 98.25 242 ALA B N 1
ATOM 4564 C CA . ALA B 1 242 ? 19.844 -16.547 -14.492 1 98.25 242 ALA B CA 1
ATOM 4565 C C . ALA B 1 242 ? 19.641 -15.047 -14.562 1 98.25 242 ALA B C 1
ATOM 4567 O O . ALA B 1 242 ? 20.438 -14.336 -15.18 1 98.25 242 ALA B O 1
ATOM 4568 N N . ILE B 1 243 ? 18.562 -14.539 -13.961 1 98.69 243 ILE B N 1
ATOM 4569 C CA . ILE B 1 243 ? 18.297 -13.102 -13.883 1 98.69 243 ILE B CA 1
ATOM 4570 C C . ILE B 1 243 ? 18.016 -12.703 -12.438 1 98.69 243 ILE B C 1
ATOM 4572 O O . ILE B 1 243 ? 17.203 -13.336 -11.758 1 98.69 243 ILE B O 1
ATOM 4576 N N . LEU B 1 244 ? 18.75 -11.742 -11.977 1 98.94 244 LEU B N 1
ATOM 4577 C CA . LEU B 1 244 ? 18.453 -11.062 -10.719 1 98.94 244 LEU B CA 1
ATOM 4578 C C . LEU B 1 244 ? 17.516 -9.883 -10.945 1 98.94 244 LEU B C 1
ATOM 4580 O O . LEU B 1 244 ? 17.906 -8.891 -11.578 1 98.94 244 LEU B O 1
ATOM 4584 N N . ALA B 1 245 ? 16.234 -10.039 -10.492 1 98.88 245 ALA B N 1
ATOM 4585 C CA . ALA B 1 245 ? 15.336 -8.891 -10.461 1 98.88 245 ALA B CA 1
ATOM 4586 C C . ALA B 1 245 ? 15.664 -7.973 -9.289 1 98.88 245 ALA B C 1
ATOM 4588 O O . ALA B 1 245 ? 15.555 -8.375 -8.125 1 98.88 245 ALA B O 1
ATOM 4589 N N . ALA B 1 246 ? 15.977 -6.758 -9.555 1 98.75 246 ALA B N 1
ATOM 4590 C CA . ALA B 1 246 ? 16.578 -5.883 -8.555 1 98.75 246 ALA B CA 1
ATOM 4591 C C . ALA B 1 246 ? 15.523 -5.312 -7.613 1 98.75 246 ALA B C 1
ATOM 4593 O O . ALA B 1 246 ? 15.852 -4.676 -6.613 1 98.75 246 ALA B O 1
ATOM 4594 N N . ASN B 1 247 ? 14.25 -5.453 -7.887 1 98 247 ASN B N 1
ATOM 4595 C CA . ASN B 1 247 ? 13.148 -5.098 -7.004 1 98 247 ASN B CA 1
ATOM 4596 C C . ASN B 1 247 ? 11.875 -5.863 -7.359 1 98 247 ASN B C 1
ATOM 4598 O O . ASN B 1 247 ? 11.859 -6.645 -8.312 1 98 247 ASN B O 1
ATOM 4602 N N . ASP B 1 248 ? 10.867 -5.637 -6.609 1 97.62 248 ASP B N 1
ATOM 4603 C CA . ASP B 1 248 ? 9.648 -6.434 -6.719 1 97.62 248 ASP B CA 1
ATOM 4604 C C . ASP B 1 248 ? 8.906 -6.117 -8.016 1 97.62 248 ASP B C 1
ATOM 4606 O O . ASP B 1 248 ? 8.234 -6.988 -8.578 1 97.62 248 ASP B O 1
ATOM 4610 N N . ARG B 1 249 ? 9.047 -4.926 -8.555 1 96.44 249 ARG B N 1
ATOM 4611 C CA . ARG B 1 249 ? 8.367 -4.551 -9.789 1 96.44 249 ARG B CA 1
ATOM 4612 C C . ARG B 1 249 ? 8.992 -5.238 -10.992 1 96.44 249 ARG B C 1
ATOM 4614 O O . ARG B 1 249 ? 8.281 -5.695 -11.891 1 96.44 249 ARG B O 1
ATOM 4621 N N . VAL B 1 250 ? 10.273 -5.262 -11.008 1 98.25 250 VAL B N 1
ATOM 4622 C CA . VAL B 1 250 ? 10.977 -5.973 -12.07 1 98.25 250 VAL B CA 1
ATOM 4623 C C . VAL B 1 250 ? 10.664 -7.465 -11.984 1 98.25 250 VAL B C 1
ATOM 4625 O O . VAL B 1 250 ? 10.484 -8.125 -13.008 1 98.25 250 VAL B O 1
ATOM 4628 N N . LEU B 1 251 ? 10.609 -7.969 -10.758 1 98.62 251 LEU B N 1
ATOM 4629 C CA . LEU B 1 251 ? 10.297 -9.383 -10.57 1 98.62 251 LEU B CA 1
ATOM 4630 C C . LEU B 1 251 ? 8.945 -9.734 -11.18 1 98.62 251 LEU B C 1
ATOM 4632 O O . LEU B 1 251 ? 8.805 -10.75 -11.859 1 98.62 251 LEU B O 1
ATOM 4636 N N . ILE B 1 252 ? 7.977 -8.875 -10.969 1 97.69 252 ILE B N 1
ATOM 4637 C CA . ILE B 1 252 ? 6.645 -9.094 -11.516 1 97.69 252 ILE B CA 1
ATOM 4638 C C . ILE B 1 252 ? 6.727 -9.211 -13.039 1 97.69 252 ILE B C 1
ATOM 4640 O O . ILE B 1 252 ? 6.184 -10.156 -13.625 1 97.69 252 ILE B O 1
ATOM 4644 N N . GLU B 1 253 ? 7.398 -8.281 -13.672 1 97.94 253 GLU B N 1
ATOM 4645 C CA . GLU B 1 253 ? 7.508 -8.273 -15.125 1 97.94 253 GLU B CA 1
ATOM 4646 C C . GLU B 1 253 ? 8.281 -9.484 -15.633 1 97.94 253 GLU B C 1
ATOM 4648 O O . GLU B 1 253 ? 7.957 -10.039 -16.688 1 97.94 253 GLU B O 1
ATOM 4653 N N . LEU B 1 254 ? 9.281 -9.859 -14.867 1 98.38 254 LEU B N 1
ATOM 4654 C CA . LEU B 1 254 ? 10.07 -11.031 -15.227 1 98.38 254 LEU B CA 1
ATOM 4655 C C . LEU B 1 254 ? 9.219 -12.289 -15.195 1 98.38 254 LEU B C 1
ATOM 4657 O O . LEU B 1 254 ? 9.242 -13.094 -16.125 1 98.38 254 LEU B O 1
ATOM 4661 N N . LEU B 1 255 ? 8.43 -12.453 -14.148 1 98.06 255 LEU B N 1
ATOM 4662 C CA . LEU B 1 255 ? 7.594 -13.641 -14.008 1 98.06 255 LEU B CA 1
ATOM 4663 C C . LEU B 1 255 ? 6.488 -13.656 -15.062 1 98.06 255 LEU B C 1
ATOM 4665 O O . LEU B 1 255 ? 6.125 -14.711 -15.57 1 98.06 255 LEU B O 1
ATOM 4669 N N . ARG B 1 256 ? 5.996 -12.492 -15.375 1 96.94 256 ARG B N 1
ATOM 4670 C CA . ARG B 1 256 ? 5.031 -12.383 -16.469 1 96.94 256 ARG B CA 1
ATOM 4671 C C . ARG B 1 256 ? 5.637 -12.852 -17.781 1 96.94 256 ARG B C 1
ATOM 4673 O O . ARG B 1 256 ? 4.992 -13.57 -18.547 1 96.94 256 ARG B O 1
ATOM 4680 N N . TYR B 1 257 ? 6.844 -12.414 -18.031 1 97.5 257 TYR B N 1
ATOM 4681 C CA . TYR B 1 257 ? 7.555 -12.797 -19.234 1 97.5 257 TYR B CA 1
ATOM 4682 C C . TYR B 1 257 ? 7.762 -14.305 -19.297 1 97.5 257 TYR B C 1
ATOM 4684 O O . TYR B 1 257 ? 7.527 -14.93 -20.344 1 97.5 257 TYR B O 1
ATOM 4692 N N . VAL B 1 258 ? 8.211 -14.898 -18.234 1 96.94 258 VAL B N 1
ATOM 4693 C CA . VAL B 1 258 ? 8.477 -16.328 -18.141 1 96.94 258 VAL B CA 1
ATOM 4694 C C . VAL B 1 258 ? 7.207 -17.109 -18.469 1 96.94 258 VAL B C 1
ATOM 4696 O O . VAL B 1 258 ? 7.25 -18.078 -19.234 1 96.94 258 VAL B O 1
ATOM 4699 N N . ARG B 1 259 ? 6.145 -16.656 -17.922 1 95.19 259 ARG B N 1
ATOM 4700 C CA . ARG B 1 259 ? 4.867 -17.312 -18.188 1 95.19 259 ARG B CA 1
ATOM 4701 C C . ARG B 1 259 ? 4.477 -17.188 -19.656 1 95.19 259 ARG B C 1
ATOM 4703 O O . ARG B 1 259 ? 4.102 -18.172 -20.297 1 95.19 259 ARG B O 1
ATOM 4710 N N . LYS B 1 260 ? 4.551 -15.992 -20.172 1 95.25 260 LYS B N 1
ATOM 4711 C CA . LYS B 1 260 ? 4.164 -15.688 -21.547 1 95.25 260 LYS B CA 1
ATOM 4712 C C . LYS B 1 260 ? 4.953 -16.531 -22.547 1 95.25 260 LYS B C 1
ATOM 4714 O O . LYS B 1 260 ? 4.41 -16.984 -23.547 1 95.25 260 LYS B O 1
ATOM 4719 N N . LYS B 1 261 ? 6.199 -16.844 -22.203 1 96.44 261 LYS B N 1
ATOM 4720 C CA . LYS B 1 261 ? 7.09 -17.531 -23.125 1 96.44 261 LYS B CA 1
ATOM 4721 C C . LYS B 1 261 ? 7.137 -19.031 -22.828 1 96.44 261 LYS B C 1
ATOM 4723 O O . LYS B 1 261 ? 7.766 -19.797 -23.578 1 96.44 261 LYS B O 1
ATOM 4728 N N . GLY B 1 262 ? 6.535 -19.438 -21.75 1 95.5 262 GLY B N 1
ATOM 4729 C CA . GLY B 1 262 ? 6.512 -20.844 -21.375 1 95.5 262 GLY B CA 1
ATOM 4730 C C . GLY B 1 262 ? 7.848 -21.344 -20.859 1 95.5 262 GLY B C 1
ATOM 4731 O O . GLY B 1 262 ? 8.188 -22.516 -21.031 1 95.5 262 GLY B O 1
ATOM 4732 N N . LEU B 1 263 ? 8.656 -20.453 -20.312 1 96.62 263 LEU B N 1
ATOM 4733 C CA . LEU B 1 263 ? 9.938 -20.844 -19.734 1 96.62 263 LEU B CA 1
ATOM 4734 C C . LEU B 1 263 ? 9.734 -21.516 -18.391 1 96.62 263 LEU B C 1
ATOM 4736 O O . LEU B 1 263 ? 8.797 -21.203 -17.656 1 96.62 263 LEU B O 1
ATOM 4740 N N . LYS B 1 264 ? 10.625 -22.453 -18.078 1 96.94 264 LYS B N 1
ATOM 4741 C CA . LYS B 1 264 ? 10.555 -23.172 -16.812 1 96.94 264 LYS B CA 1
ATOM 4742 C C . LYS B 1 264 ? 11.602 -22.641 -15.828 1 96.94 264 LYS B C 1
ATOM 4744 O O . LYS B 1 264 ? 12.781 -22.531 -16.172 1 96.94 264 LYS B O 1
ATOM 4749 N N . ILE B 1 265 ? 11.172 -22.281 -14.719 1 97.94 265 ILE B N 1
ATOM 4750 C CA . ILE B 1 265 ? 12.055 -21.969 -13.602 1 97.94 265 ILE B CA 1
ATOM 4751 C C . ILE B 1 265 ? 12.211 -23.188 -12.703 1 97.94 265 ILE B C 1
ATOM 4753 O O . ILE B 1 265 ? 11.219 -23.797 -12.281 1 97.94 265 ILE B O 1
ATOM 4757 N N . PRO B 1 266 ? 13.406 -23.562 -12.414 1 97.75 266 PRO B N 1
ATOM 4758 C CA . PRO B 1 266 ? 14.688 -22.938 -12.742 1 97.75 266 PRO B CA 1
ATOM 4759 C C . PRO B 1 266 ? 15.336 -23.547 -13.984 1 97.75 266 PRO B C 1
ATOM 4761 O O . PRO B 1 266 ? 16.438 -23.125 -14.367 1 97.75 266 PRO B O 1
ATOM 4764 N N . GLN B 1 267 ? 14.75 -24.531 -14.594 1 97.62 267 GLN B N 1
ATOM 4765 C CA . GLN B 1 267 ? 15.406 -25.344 -15.617 1 97.62 267 GLN B CA 1
ATOM 4766 C C . GLN B 1 267 ? 15.891 -24.469 -16.781 1 97.62 267 GLN B C 1
ATOM 4768 O O . GLN B 1 267 ? 17 -24.656 -17.281 1 97.62 267 GLN B O 1
ATOM 4773 N N . ASP B 1 268 ? 15.039 -23.547 -17.219 1 97.38 268 ASP B N 1
ATOM 4774 C CA . ASP B 1 268 ? 15.391 -22.688 -18.344 1 97.38 268 ASP B CA 1
ATOM 4775 C C . ASP B 1 268 ? 16.031 -21.391 -17.875 1 97.38 268 ASP B C 1
ATOM 4777 O O . ASP B 1 268 ? 16.844 -20.797 -18.578 1 97.38 268 ASP B O 1
ATOM 4781 N N . LEU B 1 269 ? 15.594 -20.953 -16.672 1 98.31 269 LEU B N 1
ATOM 4782 C CA . LEU B 1 269 ? 16.031 -19.641 -16.172 1 98.31 269 LEU B CA 1
ATOM 4783 C C . LEU B 1 269 ? 16 -19.609 -14.648 1 98.31 269 LEU B C 1
ATOM 4785 O O . LEU B 1 269 ? 14.938 -19.812 -14.047 1 98.31 269 LEU B O 1
ATOM 4789 N N . GLY B 1 270 ? 17.172 -19.391 -14.023 1 98.75 270 GLY B N 1
ATOM 4790 C CA . GLY B 1 270 ? 17.188 -19.109 -12.594 1 98.75 270 GLY B CA 1
ATOM 4791 C C . GLY B 1 270 ? 16.734 -17.703 -12.266 1 98.75 270 GLY B C 1
ATOM 4792 O O . GLY B 1 270 ? 17.047 -16.75 -12.992 1 98.75 270 GLY B O 1
ATOM 4793 N N . VAL B 1 271 ? 15.969 -17.547 -11.172 1 98.88 271 VAL B N 1
ATOM 4794 C CA . VAL B 1 271 ? 15.406 -16.234 -10.82 1 98.88 271 VAL B CA 1
ATOM 4795 C C . VAL B 1 271 ? 15.594 -15.977 -9.328 1 98.88 271 VAL B C 1
ATOM 4797 O O . VAL B 1 271 ? 15.289 -16.844 -8.5 1 98.88 271 VAL B O 1
ATOM 4800 N N . ILE B 1 272 ? 16.141 -14.891 -8.953 1 98.94 272 ILE B N 1
ATOM 4801 C CA . ILE B 1 272 ? 16.141 -14.328 -7.605 1 98.94 272 ILE B CA 1
ATOM 4802 C C . ILE B 1 272 ? 15.648 -12.883 -7.656 1 98.94 272 ILE B C 1
ATOM 4804 O O . ILE B 1 272 ? 16.016 -12.125 -8.555 1 98.94 272 ILE B O 1
ATOM 4808 N N . GLY B 1 273 ? 14.734 -12.547 -6.82 1 98.88 273 GLY B N 1
ATOM 4809 C CA . GLY B 1 273 ? 14.273 -11.18 -6.723 1 98.88 273 GLY B CA 1
ATOM 4810 C C . GLY B 1 273 ? 14.703 -10.492 -5.438 1 98.88 273 GLY B C 1
ATOM 4811 O O . GLY B 1 273 ? 14.648 -11.086 -4.363 1 98.88 273 GLY B O 1
ATOM 4812 N N . ILE B 1 274 ? 15.18 -9.242 -5.523 1 98.81 274 ILE B N 1
ATOM 4813 C CA . ILE B 1 274 ? 15.391 -8.422 -4.332 1 98.81 274 ILE B CA 1
ATOM 4814 C C . ILE B 1 274 ? 14.07 -7.773 -3.912 1 98.81 274 ILE B C 1
ATOM 4816 O O . ILE B 1 274 ? 13.375 -7.184 -4.738 1 98.81 274 ILE B O 1
ATOM 4820 N N . ASP B 1 275 ? 13.742 -7.809 -2.58 1 98.38 275 ASP B N 1
ATOM 4821 C CA . ASP B 1 275 ? 12.492 -7.453 -1.922 1 98.38 275 ASP B CA 1
ATOM 4822 C C . ASP B 1 275 ? 11.531 -8.641 -1.888 1 98.38 275 ASP B C 1
ATOM 4824 O O . ASP B 1 275 ? 11.18 -9.188 -2.934 1 98.38 275 ASP B O 1
ATOM 4828 N N . GLU B 1 276 ? 11.133 -8.992 -0.736 1 97.56 276 GLU B N 1
ATOM 4829 C CA . GLU B 1 276 ? 10.148 -10.062 -0.567 1 97.56 276 GLU B CA 1
ATOM 4830 C C . GLU B 1 276 ? 8.773 -9.625 -1.074 1 97.56 276 GLU B C 1
ATOM 4832 O O . GLU B 1 276 ? 8.453 -8.438 -1.076 1 97.56 276 GLU B O 1
ATOM 4837 N N . VAL B 1 277 ? 8.023 -10.602 -1.578 1 96.81 277 VAL B N 1
ATOM 4838 C CA . VAL B 1 277 ? 6.672 -10.375 -2.082 1 96.81 277 VAL B CA 1
ATOM 4839 C C . VAL B 1 277 ? 5.723 -11.438 -1.523 1 96.81 277 VAL B C 1
ATOM 4841 O O . VAL B 1 277 ? 6.148 -12.539 -1.183 1 96.81 277 VAL B O 1
ATOM 4844 N N . PRO B 1 278 ? 4.465 -11.133 -1.416 1 94.06 278 PRO B N 1
ATOM 4845 C CA . PRO B 1 278 ? 3.525 -12.023 -0.729 1 94.06 278 PRO B CA 1
ATOM 4846 C C . PRO B 1 278 ? 3.32 -13.344 -1.463 1 94.06 278 PRO B C 1
ATOM 4848 O O . PRO B 1 278 ? 2.959 -14.352 -0.844 1 94.06 278 PRO B O 1
ATOM 4851 N N . TYR B 1 279 ? 3.59 -13.398 -2.756 1 96.69 279 TYR B N 1
ATOM 4852 C CA . TYR B 1 279 ? 3.256 -14.57 -3.551 1 96.69 279 TYR B CA 1
ATOM 4853 C C . TYR B 1 279 ? 4.477 -15.469 -3.742 1 96.69 279 TYR B C 1
ATOM 4855 O O . TYR B 1 279 ? 4.371 -16.562 -4.312 1 96.69 279 TYR B O 1
ATOM 4863 N N . ALA B 1 280 ? 5.633 -15.086 -3.299 1 97.81 280 ALA B N 1
ATOM 4864 C CA . ALA B 1 280 ? 6.883 -15.781 -3.604 1 97.81 280 ALA B CA 1
ATOM 4865 C C . ALA B 1 280 ? 6.863 -17.203 -3.074 1 97.81 280 ALA B C 1
ATOM 4867 O O . ALA B 1 280 ? 7.328 -18.141 -3.746 1 97.81 280 ALA B O 1
ATOM 4868 N N . SER B 1 281 ? 6.266 -17.406 -1.937 1 95.88 281 SER B N 1
ATOM 4869 C CA . SER B 1 281 ? 6.348 -18.688 -1.248 1 95.88 281 SER B CA 1
ATOM 4870 C C . SER B 1 281 ? 5.406 -19.719 -1.867 1 95.88 281 SER B C 1
ATOM 4872 O O . SER B 1 281 ? 5.609 -20.922 -1.721 1 95.88 281 SER B O 1
ATOM 4874 N N . PHE B 1 282 ? 4.375 -19.219 -2.586 1 95.06 282 PHE B N 1
ATOM 4875 C CA . PHE B 1 282 ? 3.432 -20.188 -3.115 1 95.06 282 PHE B CA 1
ATOM 4876 C C . PHE B 1 282 ? 3.385 -20.125 -4.637 1 95.06 282 PHE B C 1
ATOM 4878 O O . PHE B 1 282 ? 2.527 -20.75 -5.266 1 95.06 282 PHE B O 1
ATOM 4885 N N . PHE B 1 283 ? 4.254 -19.391 -5.164 1 94.81 283 PHE B N 1
ATOM 4886 C CA . PHE B 1 283 ? 4.445 -19.422 -6.609 1 94.81 283 PHE B CA 1
ATOM 4887 C C . PHE B 1 283 ? 4.945 -20.781 -7.062 1 94.81 283 PHE B C 1
ATOM 4889 O O . PHE B 1 283 ? 5.449 -21.562 -6.254 1 94.81 283 PHE B O 1
ATOM 4896 N N . GLU B 1 284 ? 4.734 -21.172 -8.352 1 91.38 284 GLU B N 1
ATOM 4897 C CA . GLU B 1 284 ? 5.234 -22.453 -8.875 1 91.38 284 GLU B CA 1
ATOM 4898 C C . GLU B 1 284 ? 6.305 -22.219 -9.938 1 91.38 284 GLU B C 1
ATOM 4900 O O . GLU B 1 284 ? 6 -21.812 -11.055 1 91.38 284 GLU B O 1
ATOM 4905 N N . PRO B 1 285 ? 7.594 -22.531 -9.602 1 95.25 285 PRO B N 1
ATOM 4906 C CA . PRO B 1 285 ? 8.078 -22.906 -8.266 1 95.25 285 PRO B CA 1
ATOM 4907 C C . PRO B 1 285 ? 8.156 -21.703 -7.32 1 95.25 285 PRO B C 1
ATOM 4909 O O . PRO B 1 285 ? 8.102 -20.562 -7.77 1 95.25 285 PRO B O 1
ATOM 4912 N N . PRO B 1 286 ? 8.258 -21.969 -5.977 1 97.25 286 PRO B N 1
ATOM 4913 C CA . PRO B 1 286 ? 8.477 -20.844 -5.059 1 97.25 286 PRO B CA 1
ATOM 4914 C C . PRO B 1 286 ? 9.711 -20.031 -5.414 1 97.25 286 PRO B C 1
ATOM 4916 O O . PRO B 1 286 ? 10.75 -20.594 -5.773 1 97.25 286 PRO B O 1
ATOM 4919 N N . ILE B 1 287 ? 9.578 -18.719 -5.328 1 98.5 287 ILE B N 1
ATOM 4920 C CA . ILE B 1 287 ? 10.594 -17.797 -5.816 1 98.5 287 ILE B CA 1
ATOM 4921 C C . ILE B 1 287 ? 11.531 -17.406 -4.68 1 98.5 287 ILE B C 1
ATOM 4923 O O . ILE B 1 287 ? 11.086 -17.016 -3.596 1 98.5 287 ILE B O 1
ATOM 4927 N N . SER B 1 288 ? 12.844 -17.547 -4.887 1 98.88 288 SER B N 1
ATOM 4928 C CA . SER B 1 288 ? 13.852 -17.062 -3.945 1 98.88 288 SER B CA 1
ATOM 4929 C C . SER B 1 288 ? 13.945 -15.547 -3.973 1 98.88 288 SER B C 1
ATOM 4931 O O . SER B 1 288 ? 13.898 -14.938 -5.043 1 98.88 288 SER B O 1
ATOM 4933 N N . THR B 1 289 ? 13.977 -14.953 -2.781 1 98.88 289 THR B N 1
ATOM 4934 C CA . THR B 1 289 ? 14.031 -13.5 -2.689 1 98.88 289 THR B CA 1
ATOM 4935 C C . THR B 1 289 ? 15.078 -13.062 -1.671 1 98.88 289 THR B C 1
ATOM 4937 O O . THR B 1 289 ? 15.484 -13.852 -0.817 1 98.88 289 THR B O 1
ATOM 4940 N N . ILE B 1 290 ? 15.641 -11.891 -1.848 1 98.88 290 ILE B N 1
ATOM 4941 C CA . ILE B 1 290 ? 16.422 -11.18 -0.835 1 98.88 290 ILE B CA 1
ATOM 4942 C C . ILE B 1 290 ? 15.516 -10.188 -0.098 1 98.88 290 ILE B C 1
ATOM 4944 O O . ILE B 1 290 ? 14.969 -9.266 -0.707 1 98.88 290 ILE B O 1
ATOM 4948 N N . GLU B 1 291 ? 15.344 -10.383 1.112 1 98.56 291 GLU B N 1
ATOM 4949 C CA . GLU B 1 291 ? 14.383 -9.617 1.909 1 98.56 291 GLU B CA 1
ATOM 4950 C C . GLU B 1 291 ? 15.086 -8.539 2.725 1 98.56 291 GLU B C 1
ATOM 4952 O O . GLU B 1 291 ? 16.172 -8.758 3.258 1 98.56 291 GLU B O 1
ATOM 4957 N N . GLN B 1 292 ? 14.523 -7.359 2.775 1 98.38 292 GLN B N 1
ATOM 4958 C CA . GLN B 1 292 ? 14.969 -6.301 3.676 1 98.38 292 GLN B CA 1
ATOM 4959 C C . GLN B 1 292 ? 14.359 -6.469 5.066 1 98.38 292 GLN B C 1
ATOM 4961 O O . GLN B 1 292 ? 13.18 -6.797 5.195 1 98.38 292 GLN B O 1
ATOM 4966 N N . PRO B 1 293 ? 15.133 -6.293 6.086 1 98.19 293 PRO B N 1
ATOM 4967 C CA . PRO B 1 293 ? 14.555 -6.336 7.434 1 98.19 293 PRO B CA 1
ATOM 4968 C C . PRO B 1 293 ? 13.797 -5.062 7.793 1 98.19 293 PRO B C 1
ATOM 4970 O O . PRO B 1 293 ? 14.281 -4.25 8.586 1 98.19 293 PRO B O 1
ATOM 4973 N N . ALA B 1 294 ? 12.609 -4.957 7.324 1 97.62 294 ALA B N 1
ATOM 4974 C CA . ALA B 1 294 ? 11.797 -3.75 7.441 1 97.62 294 ALA B CA 1
ATOM 4975 C C . ALA B 1 294 ? 11.547 -3.398 8.906 1 97.62 294 ALA B C 1
ATOM 4977 O O . ALA B 1 294 ? 11.461 -2.221 9.258 1 97.62 294 ALA B O 1
ATOM 4978 N N . ASP B 1 295 ? 11.359 -4.395 9.742 1 97.19 295 ASP B N 1
ATOM 4979 C CA . ASP B 1 295 ? 11.102 -4.164 11.164 1 97.19 295 ASP B CA 1
ATOM 4980 C C . ASP B 1 295 ? 12.281 -3.451 11.828 1 97.19 295 ASP B C 1
ATOM 4982 O O . ASP B 1 295 ? 12.094 -2.471 12.547 1 97.19 295 ASP B O 1
ATOM 4986 N N . GLN B 1 296 ? 13.5 -3.896 11.516 1 98.31 296 GLN B N 1
ATOM 4987 C CA . GLN B 1 296 ? 14.703 -3.289 12.07 1 98.31 296 GLN B CA 1
ATOM 4988 C C . GLN B 1 296 ? 14.914 -1.881 11.523 1 98.31 296 GLN B C 1
ATOM 4990 O O . GLN B 1 296 ? 15.273 -0.964 12.266 1 98.31 296 GLN B O 1
ATOM 4995 N N . ILE B 1 297 ? 14.688 -1.741 10.266 1 98.62 297 ILE B N 1
ATOM 4996 C CA . ILE B 1 297 ? 14.867 -0.455 9.602 1 98.62 297 ILE B CA 1
ATOM 4997 C C . ILE B 1 297 ? 13.891 0.565 10.18 1 98.62 297 ILE B C 1
ATOM 4999 O O . ILE B 1 297 ? 14.281 1.678 10.539 1 98.62 297 ILE B O 1
ATOM 5003 N N . ALA B 1 298 ? 12.633 0.14 10.312 1 98.56 298 ALA B N 1
ATOM 5004 C CA . ALA B 1 298 ? 11.609 1.025 10.852 1 98.56 298 ALA B CA 1
ATOM 5005 C C . ALA B 1 298 ? 11.914 1.401 12.297 1 98.56 298 ALA B C 1
ATOM 5007 O O . ALA B 1 298 ? 11.75 2.557 12.695 1 98.56 298 ALA B O 1
ATOM 5008 N N . LEU B 1 299 ? 12.344 0.426 13.086 1 98.12 299 LEU B N 1
ATOM 5009 C CA . LEU B 1 299 ? 12.688 0.677 14.477 1 98.12 299 LEU B CA 1
ATOM 5010 C C . LEU B 1 299 ? 13.82 1.692 14.586 1 98.12 299 LEU B C 1
ATOM 5012 O O . LEU B 1 299 ? 13.734 2.641 15.375 1 98.12 299 LEU B O 1
ATOM 5016 N N . GLN B 1 300 ? 14.844 1.52 13.789 1 97.75 300 GLN B N 1
ATOM 5017 C CA . GLN B 1 300 ? 15.984 2.426 13.805 1 97.75 300 GLN B CA 1
ATOM 5018 C C . GLN B 1 300 ? 15.578 3.834 13.383 1 97.75 300 GLN B C 1
ATOM 5020 O O . GLN B 1 300 ? 15.945 4.812 14.039 1 97.75 300 GLN B O 1
ATOM 5025 N N . ALA B 1 301 ? 14.844 3.939 12.312 1 98.19 301 ALA B N 1
ATOM 5026 C CA . ALA B 1 301 ? 14.43 5.238 11.781 1 98.19 301 ALA B CA 1
ATOM 5027 C C . ALA B 1 301 ? 13.547 5.98 12.781 1 98.19 301 ALA B C 1
ATOM 5029 O O . ALA B 1 301 ? 13.734 7.176 13.023 1 98.19 301 ALA B O 1
ATOM 5030 N N . SER B 1 302 ? 12.562 5.258 13.375 1 98 302 SER B N 1
ATOM 5031 C CA . SER B 1 302 ? 11.648 5.871 14.336 1 98 302 SER B CA 1
ATOM 5032 C C . SER B 1 302 ? 12.398 6.32 15.586 1 98 302 SER B C 1
ATOM 5034 O O . SER B 1 302 ? 12.109 7.387 16.141 1 98 302 SER B O 1
ATOM 5036 N N . THR B 1 303 ? 13.367 5.52 16.016 1 96.5 303 THR B N 1
ATOM 5037 C CA . THR B 1 303 ? 14.164 5.848 17.188 1 96.5 303 THR B CA 1
ATOM 5038 C C . THR B 1 303 ? 14.953 7.133 16.969 1 96.5 303 THR B C 1
ATOM 5040 O O . THR B 1 303 ? 14.945 8.023 17.812 1 96.5 303 THR B O 1
ATOM 5043 N N . ILE B 1 304 ? 15.562 7.234 15.828 1 96.19 304 ILE B N 1
ATOM 5044 C CA . ILE B 1 304 ? 16.359 8.414 15.508 1 96.19 304 ILE B CA 1
ATOM 5045 C C . ILE B 1 304 ? 15.453 9.648 15.461 1 96.19 304 ILE B C 1
ATOM 5047 O O . ILE B 1 304 ? 15.781 10.68 16.047 1 96.19 304 ILE B O 1
ATOM 5051 N N . LEU B 1 305 ? 14.305 9.508 14.773 1 97.06 305 LEU B N 1
ATOM 5052 C CA . LEU B 1 305 ? 13.422 10.656 14.594 1 97.06 305 LEU B CA 1
ATOM 5053 C C . LEU B 1 305 ? 12.891 11.148 15.938 1 97.06 305 LEU B C 1
ATOM 5055 O O . LEU B 1 305 ? 12.852 12.352 16.188 1 97.06 305 LEU B O 1
ATOM 5059 N N . VAL B 1 306 ? 12.492 10.273 16.812 1 95.56 306 VAL B N 1
ATOM 5060 C CA . VAL B 1 306 ? 11.938 10.633 18.109 1 95.56 306 VAL B CA 1
ATOM 5061 C C . VAL B 1 306 ? 13.008 11.32 18.953 1 95.56 306 VAL B C 1
ATOM 5063 O O . VAL B 1 306 ? 12.727 12.297 19.656 1 95.56 306 VAL B O 1
ATOM 5066 N N . LYS B 1 307 ? 14.234 10.836 18.859 1 94.25 307 LYS B N 1
ATOM 5067 C CA . LYS B 1 307 ? 15.336 11.484 19.562 1 94.25 307 LYS B CA 1
ATOM 5068 C C . LYS B 1 307 ? 15.555 12.906 19.047 1 94.25 307 LYS B C 1
ATOM 5070 O O . LYS B 1 307 ? 15.867 13.805 19.828 1 94.25 307 LYS B O 1
ATOM 5075 N N . GLN B 1 308 ? 15.422 13.086 17.719 1 93.81 308 GLN B N 1
ATOM 5076 C CA . GLN B 1 308 ? 15.539 14.43 17.156 1 93.81 308 GLN B CA 1
ATOM 5077 C C . GLN B 1 308 ? 14.438 15.344 17.688 1 93.81 308 GLN B C 1
ATOM 5079 O O . GLN B 1 308 ? 14.703 16.484 18.078 1 93.81 308 GLN B O 1
ATOM 5084 N N . ILE B 1 309 ? 13.227 14.805 17.688 1 92.94 309 ILE B N 1
ATOM 5085 C CA . ILE B 1 309 ? 12.062 15.578 18.125 1 92.94 309 ILE B CA 1
ATOM 5086 C C . ILE B 1 309 ? 12.234 15.992 19.578 1 92.94 309 ILE B C 1
ATOM 5088 O O . ILE B 1 309 ? 11.859 17.109 19.953 1 92.94 309 ILE B O 1
ATOM 5092 N N . SER B 1 310 ? 12.812 15.141 20.359 1 89.75 310 SER B N 1
ATOM 5093 C CA . SER B 1 310 ? 12.977 15.398 21.781 1 89.75 310 SER B CA 1
ATOM 5094 C C . SER B 1 310 ? 14.297 16.125 22.062 1 89.75 310 SER B C 1
ATOM 5096 O O . SER B 1 310 ? 14.672 16.297 23.219 1 89.75 310 SER B O 1
ATOM 5098 N N . ASN B 1 311 ? 15.039 16.438 21.078 1 86.62 311 ASN B N 1
ATOM 5099 C CA . ASN B 1 311 ? 16.328 17.125 21.188 1 86.62 311 ASN B CA 1
ATOM 5100 C C . ASN B 1 311 ? 17.344 16.281 21.953 1 86.62 311 ASN B C 1
ATOM 5102 O O . ASN B 1 311 ? 18.094 16.812 22.781 1 86.62 311 ASN B O 1
ATOM 5106 N N . GLN B 1 312 ? 17.234 15.07 21.766 1 83.19 312 GLN B N 1
ATOM 5107 C CA . GLN B 1 312 ? 18.156 14.133 22.422 1 83.19 312 GLN B CA 1
ATOM 5108 C C . GLN B 1 312 ? 19.078 13.469 21.406 1 83.19 312 GLN B C 1
ATOM 5110 O O . GLN B 1 312 ? 19.844 12.562 21.75 1 83.19 312 GLN B O 1
ATOM 5115 N N . TYR B 1 313 ? 18.781 13.922 20.188 1 81.12 313 TYR B N 1
ATOM 5116 C CA . TYR B 1 313 ? 19.609 13.336 19.141 1 81.12 313 TYR B CA 1
ATOM 5117 C C . TYR B 1 313 ? 20.953 14.055 19.047 1 81.12 313 TYR B C 1
ATOM 5119 O O . TYR B 1 313 ? 21 15.266 18.859 1 81.12 313 TYR B O 1
ATOM 5127 N N . GLU B 1 314 ? 22.047 13.359 19.422 1 74.5 314 GLU B N 1
ATOM 5128 C CA . GLU B 1 314 ? 23.391 13.891 19.266 1 74.5 314 GLU B CA 1
ATOM 5129 C C . GLU B 1 314 ? 23.969 13.562 17.891 1 74.5 314 GLU B C 1
ATOM 5131 O O . GLU B 1 314 ? 23.984 12.398 17.484 1 74.5 314 GLU B O 1
ATOM 5136 N N . SER B 1 315 ? 23.891 14.609 17.062 1 64.81 315 SER B N 1
ATOM 5137 C CA . SER B 1 315 ? 24.438 14.375 15.719 1 64.81 315 SER B CA 1
ATOM 5138 C C . SER B 1 315 ? 25.781 13.656 15.781 1 64.81 315 SER B C 1
ATOM 5140 O O . SER B 1 315 ? 26.703 14.117 16.453 1 64.81 315 SER B O 1
ATOM 5142 N N . ASN B 1 316 ? 25.719 12.32 15.914 1 59.66 316 ASN B N 1
ATOM 5143 C CA . ASN B 1 316 ? 27 11.633 15.789 1 59.66 316 ASN B CA 1
ATOM 5144 C C . ASN B 1 316 ? 27.469 11.562 14.336 1 59.66 316 ASN B C 1
ATOM 5146 O O . ASN B 1 316 ? 26.688 11.805 13.422 1 59.66 316 ASN B O 1
ATOM 5150 N N . SER B 1 317 ? 28.797 11.305 14.18 1 57.5 317 SER B N 1
ATOM 5151 C CA . SER B 1 317 ? 29.516 11.188 12.914 1 57.5 317 SER B CA 1
ATOM 5152 C C . SER B 1 317 ? 28.812 10.211 11.969 1 57.5 317 SER B C 1
ATOM 5154 O O . SER B 1 317 ? 28.969 10.312 10.75 1 57.5 317 SER B O 1
ATOM 5156 N N . GLN B 1 318 ? 27.875 9.344 12.672 1 63.22 318 GLN B N 1
ATOM 5157 C CA . GLN B 1 318 ? 27.312 8.359 11.742 1 63.22 318 GLN B CA 1
ATOM 5158 C C . GLN B 1 318 ? 25.906 8.75 11.312 1 63.22 318 GLN B C 1
ATOM 5160 O O . GLN B 1 318 ? 24.984 8.812 12.133 1 63.22 318 GLN B O 1
ATOM 5165 N N . SER B 1 319 ? 25.766 9.016 9.859 1 87.12 319 SER B N 1
ATOM 5166 C CA . SER B 1 319 ? 24.484 9.508 9.336 1 87.12 319 SER B CA 1
ATOM 5167 C C . SER B 1 319 ? 23.797 8.445 8.484 1 87.12 319 SER B C 1
ATOM 5169 O O . SER B 1 319 ? 22.609 8.57 8.172 1 87.12 319 SER B O 1
ATOM 5171 N N . ILE B 1 320 ? 24.672 7.238 8.453 1 95.44 320 ILE B N 1
ATOM 5172 C CA . ILE B 1 320 ? 24.094 6.219 7.574 1 95.44 320 ILE B CA 1
ATOM 5173 C C . ILE B 1 320 ? 24.031 4.879 8.312 1 95.44 320 ILE B C 1
ATOM 5175 O O . ILE B 1 320 ? 25.062 4.391 8.805 1 95.44 320 ILE B O 1
ATOM 5179 N N . TYR B 1 321 ? 22.953 4.207 8.484 1 96.88 321 TYR B N 1
ATOM 5180 C CA . TYR B 1 321 ? 22.719 2.9 9.094 1 96.88 321 TYR B CA 1
ATOM 5181 C C . TYR B 1 321 ? 22.328 1.874 8.031 1 96.88 321 TYR B C 1
ATOM 5183 O O . TYR B 1 321 ? 21.312 2.041 7.336 1 96.88 321 TYR B O 1
ATOM 5191 N N . ARG B 1 322 ? 23.078 0.868 7.895 1 98.06 322 ARG B N 1
ATOM 5192 C CA . ARG B 1 322 ? 22.797 -0.172 6.906 1 98.06 322 ARG B CA 1
ATOM 5193 C C . ARG B 1 322 ? 22.469 -1.498 7.582 1 98.06 322 ARG B C 1
ATOM 5195 O O . ARG B 1 322 ? 23.094 -1.861 8.586 1 98.06 322 ARG B O 1
ATOM 5202 N N . PHE B 1 323 ? 21.531 -2.215 7.113 1 98.75 323 PHE B N 1
ATOM 5203 C CA . PHE B 1 323 ? 21.094 -3.484 7.68 1 98.75 323 PHE B CA 1
ATOM 5204 C C . PHE B 1 323 ? 21.344 -4.625 6.699 1 98.75 323 PHE B C 1
ATOM 5206 O O . PHE B 1 323 ? 21.297 -4.426 5.484 1 98.75 323 PHE B O 1
ATOM 5213 N N . ASP B 1 324 ? 21.5 -5.773 7.254 1 98.62 324 ASP B N 1
ATOM 5214 C CA . ASP B 1 324 ? 21.828 -6.949 6.453 1 98.62 324 ASP B CA 1
ATOM 5215 C C . ASP B 1 324 ? 20.578 -7.508 5.77 1 98.62 324 ASP B C 1
ATOM 5217 O O . ASP B 1 324 ? 19.516 -7.574 6.379 1 98.62 324 ASP B O 1
ATOM 5221 N N . PRO B 1 325 ? 20.75 -7.812 4.449 1 98.62 325 PRO B N 1
ATOM 5222 C CA . PRO B 1 325 ? 19.672 -8.531 3.758 1 98.62 325 PRO B CA 1
ATOM 5223 C C . PRO B 1 325 ? 19.562 -9.984 4.207 1 98.62 325 PRO B C 1
ATOM 5225 O O . PRO B 1 325 ? 20.469 -10.516 4.848 1 98.62 325 PRO B O 1
ATOM 5228 N N . LEU B 1 326 ? 18.406 -10.57 3.957 1 98.38 326 LEU B N 1
ATOM 5229 C CA . LEU B 1 326 ? 18.156 -11.977 4.25 1 98.38 326 LEU B CA 1
ATOM 5230 C C . LEU B 1 326 ? 17.766 -12.734 2.986 1 98.38 326 LEU B C 1
ATOM 5232 O O . LEU B 1 326 ? 16.859 -12.312 2.26 1 98.38 326 LEU B O 1
ATOM 5236 N N . LEU B 1 327 ? 18.453 -13.82 2.701 1 98.56 327 LEU B N 1
ATOM 5237 C CA . LEU B 1 327 ? 18.094 -14.664 1.564 1 98.56 327 LEU B CA 1
ATOM 5238 C C . LEU B 1 327 ? 17.016 -15.672 1.948 1 98.56 327 LEU B C 1
ATOM 5240 O O . LEU B 1 327 ? 17.234 -16.531 2.811 1 98.56 327 LEU B O 1
ATOM 5244 N N . ASN B 1 328 ? 15.836 -15.523 1.438 1 98.69 328 ASN B N 1
ATOM 5245 C CA . ASN B 1 328 ? 14.812 -16.562 1.479 1 98.69 328 ASN B CA 1
ATOM 5246 C C . ASN B 1 328 ? 14.984 -17.562 0.341 1 98.69 328 ASN B C 1
ATOM 5248 O O . ASN B 1 328 ? 14.445 -17.375 -0.75 1 98.69 328 ASN B O 1
ATOM 5252 N N . GLU B 1 329 ? 15.75 -18.562 0.627 1 98.62 329 GLU B N 1
ATOM 5253 C CA . GLU B 1 329 ? 16.062 -19.547 -0.404 1 98.62 329 GLU B CA 1
ATOM 5254 C C . GLU B 1 329 ? 14.883 -20.5 -0.637 1 98.62 329 GLU B C 1
ATOM 5256 O O . GLU B 1 329 ? 14.398 -21.125 0.299 1 98.62 329 GLU B O 1
ATOM 5261 N N . ARG B 1 330 ? 14.492 -20.562 -1.901 1 98.12 330 ARG B N 1
ATOM 5262 C CA . ARG B 1 330 ? 13.406 -21.453 -2.289 1 98.12 330 ARG B CA 1
ATOM 5263 C C . ARG B 1 330 ? 13.781 -22.266 -3.52 1 98.12 330 ARG B C 1
ATOM 5265 O O . ARG B 1 330 ? 14.852 -22.875 -3.566 1 98.12 330 ARG B O 1
ATOM 5272 N N . GLN B 1 331 ? 12.922 -22.266 -4.594 1 98 331 GLN B N 1
ATOM 5273 C CA . GLN B 1 331 ? 13.18 -23.281 -5.617 1 98 331 GLN B CA 1
ATOM 5274 C C . GLN B 1 331 ? 13.328 -22.641 -6.996 1 98 331 GLN B C 1
ATOM 5276 O O . GLN B 1 331 ? 13.172 -23.312 -8.016 1 98 331 GLN B O 1
ATOM 5281 N N . SER B 1 332 ? 13.672 -21.359 -7 1 98.69 332 SER B N 1
ATOM 5282 C CA . SER B 1 332 ? 13.602 -20.672 -8.289 1 98.69 332 SER B CA 1
ATOM 5283 C C . SER B 1 332 ? 14.977 -20.578 -8.938 1 98.69 332 SER B C 1
ATOM 5285 O O . SER B 1 332 ? 15.156 -19.859 -9.922 1 98.69 332 SER B O 1
ATOM 5287 N N . TYR B 1 333 ? 15.969 -21.234 -8.375 1 98.06 333 TYR B N 1
ATOM 5288 C CA . TYR B 1 333 ? 17.281 -21.328 -9 1 98.06 333 TYR B CA 1
ATOM 5289 C C . TYR B 1 333 ? 17.984 -22.609 -8.57 1 98.06 333 TYR B C 1
ATOM 5291 O O . TYR B 1 333 ? 17.578 -23.266 -7.605 1 98.06 333 TYR B O 1
#

InterPro domains:
  IPR000843 LacI-type HTH domain [PF00356] (5-51)
  IPR000843 LacI-type HTH domain [PS50932] (4-59)
  IPR000843 LacI-type HTH domain [SM00354] (3-74)
  IPR000843 LacI-type HTH domain [cd01392] (8-59)
  IPR010982 Lambda repressor-like, DNA-binding domain superfamily [G3DSA:1.10.260.40] (1-61)
  IPR010982 Lambda repressor-like, DNA-binding domain superfamily [SSF47413] (2-62)
  IPR028082 Periplasmic binding protein-like I [SSF53822] (63-332)
  IPR046335 Transcriptional regulator LacI/GalR-like, sensor domain [PF13377] (171-332)

Sequence (666 aa):
MGRITINDVAKEASVSKSTVSQFLNNRYEYMSEETRGKIAKAIEKLNYQPNIVARSLKQKSTKTIGVIVANIVHTFSTHIINQLEMHFHEQGFNIMVCNAGDEPKREREHIEMLIAKQVDGIIAFPTGGNIDLYKRLYESRFPIVFIDRKIDSLPIPSVLLDNLLASSMAVDAFVKKGYKQIAIITNSIDQPITPRIERLAGFKEALEKQGLPITEQHIKAVPVDEVQETIEMLMKDIKPDAILAANDRVLIELLRYVRKKGLKIPQDLGVIGIDEVPYASFFEPPISTIEQPADQIALQASTILVKQISNQYESNSQSIYRFDPLLNERQSYMGRITINDVAKEASVSKSTVSQFLNNRYEYMSEETRGKIAKAIEKLNYQPNIVARSLKQKSTKTIGVIVANIVHTFSTHIINQLEMHFHEQGFNIMVCNAGDEPKREREHIEMLIAKQVDGIIAFPTGGNIDLYKRLYESRFPIVFIDRKIDSLPIPSVLLDNLLASSMAVDAFVKKGYKQIAIITNSIDQPITPRIERLAGFKEALEKQGLPITEQHIKAVPVDEVQETIEMLMKDIKPDAILAANDRVLIELLRYVRKKGLKIPQDLGVIGIDEVPYASFFEPPISTIEQPADQIALQASTILVKQISNQYESNSQSIYRFDPLLNERQSY

pLDDT: mean 90.75, std 11.67, range [38.53, 98.94]

Organism: NCBI:txid2304605

Solvent-accessible surface area (backbone atoms only — not comparable to full-atom values): 34665 Å² total; per-residue (Å²): 132,79,82,73,42,64,62,49,36,8,60,66,36,71,48,53,52,66,55,43,50,27,52,77,65,69,50,50,90,86,49,52,71,69,54,52,48,36,41,52,50,24,26,60,74,61,62,46,63,79,56,55,64,59,58,33,66,74,45,75,80,61,46,28,33,35,34,36,39,32,46,66,85,40,59,64,46,51,50,31,48,53,37,34,47,54,58,36,42,75,72,65,30,45,62,36,38,32,69,25,68,64,33,46,70,48,39,51,53,49,52,53,48,40,41,72,52,35,39,48,30,37,40,31,30,67,54,67,53,61,60,69,59,54,48,52,38,54,75,66,66,49,29,52,31,27,40,62,24,69,58,88,92,47,86,56,38,20,33,29,66,35,30,38,55,42,27,27,53,52,50,50,54,40,44,77,74,65,50,78,42,65,26,38,40,40,55,52,60,88,47,73,45,44,51,62,54,34,27,52,50,15,39,52,53,37,34,53,74,70,71,40,87,85,51,73,82,35,55,45,61,34,49,78,92,44,44,58,61,49,51,55,50,38,52,69,72,70,48,46,44,27,39,37,18,61,29,57,67,46,33,52,45,50,46,42,47,34,51,76,69,68,55,44,56,33,85,58,34,20,40,38,23,30,43,55,58,95,57,28,80,48,36,85,48,22,42,18,24,33,26,66,53,40,62,60,45,25,52,52,44,52,51,51,37,52,27,38,59,68,68,63,52,68,89,53,97,72,33,69,46,68,39,72,56,42,77,47,83,57,47,13,93,131,80,81,73,42,64,60,50,35,9,60,68,37,72,46,51,50,68,56,45,52,28,52,77,64,68,51,49,89,86,50,51,70,69,55,51,48,37,42,53,50,24,26,58,74,61,63,45,63,79,55,55,64,61,56,33,65,74,46,76,80,62,45,29,33,35,33,37,38,32,44,65,86,42,59,64,45,51,50,31,50,52,40,35,46,53,58,35,41,76,71,65,30,44,62,35,36,32,69,24,68,63,32,46,69,49,39,51,52,50,52,54,48,40,42,73,53,34,40,49,30,36,40,33,29,67,54,67,53,61,60,69,60,52,48,52,36,54,76,66,64,48,30,52,30,28,38,61,24,70,57,91,91,46,87,56,37,20,32,28,65,35,31,39,55,43,28,27,53,52,50,50,53,42,44,77,73,66,52,76,43,64,27,39,39,38,56,53,60,90,47,73,44,42,51,62,54,35,26,52,52,14,38,54,53,36,33,53,75,70,70,38,89,86,51,74,82,35,56,45,62,36,48,76,92,42,45,57,60,50,52,54,50,38,52,68,73,69,49,47,43,25,39,36,18,61,29,56,67,48,32,52,45,50,48,40,48,35,51,76,69,68,57,45,56,33,86,59,32,20,40,40,22,30,43,56,59,94,56,29,79,51,36,85,50,22,43,18,24,35,27,67,54,42,62,60,46,26,51,52,46,52,51,51,36,52,27,38,59,68,69,65,51,69,89,53,97,72,31,70,46,68,39,72,54,40,76,48,82,57,47,14,94

Secondary structure (DSSP, 8-state):
-----HHHHHHHHTS-HHHHHHHHTT--TT--HHHHHHHHHHHHHHT----HHHHHHHSPP--EEEEEES-TTSHHHHHHHHHHHHHHHHTT-EEEEEE-TT-HHHHHHHHHHHHHTT-SEEEE---S--HHHHHHHHHTT--EEEES---TTS---EEEE-HHHHHHHHHHHHHHTT--SEEEEEE--SS--HHHHHHHHHHHHHHHHTT----GGGEEEE-GGGHHHHHHHHHHHT--SEEEESSHHHHHHHHHHHHHHTPPTTTT-EEEEES--TTTTTSSSPPEEEEP-HHHHHHHHHHHHHHHHTT-----S--EEEE--EEE--S--/-----HHHHHHHHTS-HHHHHHHHTT--TT--HHHHHHHHHHHHHHT----HHHHHHHSPP--EEEEEES-TTSHHHHHHHHHHHHHHHHTT-EEEEEE-TT-HHHHHHHHHHHHHTT-SEEEE---S--HHHHHHHHHTT--EEEES---TTS---EEEE-HHHHHHHHHHHHHHTT--SEEEEEE--SS--HHHHHHHHHHHHHHHHTT----GGGEEEE-GGGHHHHHHHHHHHT--SEEEESSHHHHHHHHHHHHHHTPPTTTT-EEEEES--TTTTTSSSPPEEEEP-HHHHHHHHHHHHHHHHTT-----S--EEEE--EEE--S--

Foldseek 3Di:
DDQCALVNLCVQLVHDSVLLVCLVLVNCVPPDPSSNVSSVVSCVVSVPDHLLQLVLLPDPAPLEEEEEEAACPAPLNVLLVVLLQVQSVVVVHHYDYHYQPLPQVSVVVSVSVVSSVSHLEYEYQHSQDPPVVVVSCVVSLRQYEYEQFDDPVDLAAYFHAQLLQQLLVVLVVCVVVPFAQEAEEEEACPHPGPNLVNNLVSNVVNCVVVVGDDDVLRYYYYHLVCLLVSVVVSCVPRNGLEYEYSGDSSVVSVVVNCVVVVHDFNVRYAYEYEDDDPCQVPPVFRHKYWHDPSNVRSNVRSVQSVCSSVVNRDSDPRRYHYDYIDIPDTGRD/DDQCALVNLCVQLVHDSVLLVCLVLVNCVPPDPSSNVSSVVSCVVSVPDHLLQLVLLPDPAPLEEEEEEAACPAPLNVLLVVLLQVQSVVVVHHYDYHYQPLPQVSVVVSVSVVSSVSHLEYEYQHSQDPPVVVVSCVVSLRQYEYEQFDDPVDLAAYFHAQLLQLLLVVLVVCVVVPFAQEAEEEEACPHPGPNLVNNLVSNVVNCVVVVGDDDVLRYYYYHLVCLLVSVVVSCVPPNGLEYEYSGDSSVVSVVVNCVVVVHDFNVRYAYEYEDDDPCQVPPVFRHKYWHDPSNVRSNVRSVQSVCSSVVNRDSDPHRYHYDYIDIPDTGRD

Nearest PDB structures (foldseek):
  1efa-assembly1_B  TM=7.164E-01  e=2.859E-21  Escherichia coli
  3brq-assembly1_A  TM=8.296E-01  e=1.605E-18  Escherichia coli K-12
  2pe5-assembly2_C-2  TM=7.114E-01  e=1.846E-20  Escherichia coli
  3h5o-assembly1_A  TM=8.852E-01  e=1.178E-16  Chromobacterium violaceum
  7dob-assembly1_A  TM=8.517E-01  e=2.866E-17  Escherichia coli 536

Radius of gyration: 27.64 Å; Cα contacts (8 Å, |Δi|>4): 1243; chains: 2; bounding box: 67×82×66 Å